Protein AF-0000000078528352 (afdb_homodimer)

Sequence (646 aa):
MKVNKTSALIAVAAIALAAILPMFISNNYHLNLMIQVLINIIIVVGLNFITGLTGQMNLGTAGIFSMGAYTSSLLATRLGINPWICLIAAVGMGFLIGMGLGYPSLRVSGVYLALTTIGFSEIVRILMTNLTGLTGGALGVTGIPPFSILGHKFQTNKEIYYLYLVIAIILIFNAYRIVNSKWGRAFLAVKDNPDAVEAGGINIASIKILAFTLAAVYATVAGSLYAHYVGFINPSAYNLEYSINYVVMLVIGGIGSVPGNVLGAILVTLVPELLRFMENYYWLVFSIITLLFVIFLPNGMVSLFKGKKREEKAGKGAQANGRMKVNKTSALIAVAAIALAAILPMFISNNYHLNLMIQVLINIIIVVGLNFITGLTGQMNLGTAGIFSMGAYTSSLLATRLGINPWICLIAAVGMGFLIGMGLGYPSLRVSGVYLALTTIGFSEIVRILMTNLTGLTGGALGVTGIPPFSILGHKFQTNKEIYYLYLVIAIILIFNAYRIVNSKWGRAFLAVKDNPDAVEAGGINIASIKILAFTLAAVYATVAGSLYAHYVGFINPSAYNLEYSINYVVMLVIGGIGSVPGNVLGAILVTLVPELLRFMENYYWLVFSIITLLFVIFLPNGMVSLFKGKKREEKAGKGAQANGR

Solvent-accessible surface area (backbone atoms only — not comparable to full-atom values): 31061 Å² total; per-residue (Å²): 126,81,72,54,65,66,60,51,50,52,49,51,50,51,50,50,48,61,68,48,46,59,81,74,49,85,50,67,66,61,43,51,51,52,40,50,28,45,39,41,23,37,31,24,49,16,42,29,42,28,40,33,30,35,62,40,50,70,41,20,52,24,25,42,17,46,50,5,17,50,49,17,39,44,39,30,54,75,68,61,43,57,49,68,61,23,40,52,50,6,36,52,48,8,44,54,50,8,50,56,59,17,51,49,53,69,71,26,59,60,69,50,27,25,49,39,29,32,27,49,15,49,37,47,32,47,49,40,36,66,36,39,90,78,37,38,7,79,80,16,45,65,72,26,62,48,51,62,60,96,84,46,64,46,75,48,62,66,54,43,37,55,54,47,48,54,53,36,50,53,51,49,50,51,48,46,52,42,54,75,36,74,60,28,52,49,31,38,39,50,46,74,38,49,65,59,36,51,74,71,68,48,63,63,58,61,54,49,20,47,24,30,19,50,19,24,24,32,19,2,39,30,16,21,55,46,27,32,68,68,23,51,48,44,39,84,75,41,37,64,68,53,13,51,48,44,50,47,16,24,43,51,6,9,60,64,35,62,69,14,10,45,50,10,20,46,47,61,59,46,47,56,64,71,34,44,86,52,57,90,42,23,64,43,52,48,29,50,50,52,32,49,40,44,60,76,33,70,59,12,55,43,50,74,71,50,70,79,61,64,67,51,51,56,56,47,48,56,53,56,67,70,100,127,82,72,51,63,66,60,53,51,53,49,51,50,50,49,50,49,60,68,49,47,59,79,75,49,86,50,67,69,61,43,51,51,51,41,50,28,44,39,41,24,36,30,25,48,16,41,29,43,28,40,32,30,35,61,39,50,70,40,21,52,25,25,43,18,44,51,6,18,48,50,17,39,45,38,30,55,74,68,61,42,54,49,69,60,22,40,52,49,6,35,51,50,9,45,53,48,8,49,55,57,17,52,48,54,68,71,29,58,60,69,48,26,26,48,39,29,33,26,48,16,49,39,48,32,47,48,41,37,67,35,39,89,79,38,38,7,79,79,16,46,66,72,27,61,47,51,61,59,96,83,45,64,47,75,49,61,68,54,42,36,54,54,47,48,53,54,36,51,53,51,50,50,50,50,46,51,42,55,75,35,73,60,27,50,49,31,37,39,50,44,74,37,49,66,59,34,50,72,70,70,47,64,62,57,61,54,47,20,48,24,31,19,50,20,25,23,30,18,2,40,30,16,22,55,47,29,31,68,66,23,50,48,44,40,81,74,41,37,64,68,54,14,50,48,43,50,47,17,25,43,50,6,8,61,60,35,62,71,13,12,44,50,9,19,45,47,61,59,46,47,56,62,70,33,45,86,53,58,90,42,24,66,41,53,48,30,50,50,51,34,49,39,45,62,76,33,69,58,12,56,44,50,76,73,52,70,79,60,63,68,51,51,57,56,47,49,56,55,54,68,70,101

InterPro domains:
  IPR001851 ABC transporter, permease [PF02653] (31-294)
  IPR043428 High-affinity branched-chain amino acid transport system permease protein LivM-like [PTHR30482] (4-313)
  IPR043428 High-affinity branched-chain amino acid transport system permease protein LivM-like [cd06581] (37-303)

Structure (mmCIF, N/CA/C/O backbone):
data_AF-0000000078528352-model_v1
#
loop_
_entity.id
_entity.type
_entity.pdbx_description
1 polymer 'ABC transporter'
#
loop_
_atom_site.group_PDB
_atom_site.id
_atom_site.type_symbol
_atom_site.label_atom_id
_atom_site.label_alt_id
_atom_site.label_comp_id
_atom_site.label_asym_id
_atom_site.label_entity_id
_atom_site.label_seq_id
_atom_site.pdbx_PDB_ins_code
_atom_site.Cartn_x
_atom_site.Cartn_y
_atom_site.Cartn_z
_atom_site.occupancy
_atom_site.B_iso_or_equiv
_atom_site.auth_seq_id
_atom_site.auth_comp_id
_atom_site.auth_asym_id
_atom_site.auth_atom_id
_atom_site.pdbx_PDB_model_num
ATOM 1 N N . MET A 1 1 ? -22.812 22.703 21.25 1 40.12 1 MET A N 1
ATOM 2 C CA . MET A 1 1 ? -22.219 21.406 21.562 1 40.12 1 MET A CA 1
ATOM 3 C C . MET A 1 1 ? -21.469 21.453 22.875 1 40.12 1 MET A C 1
ATOM 5 O O . MET A 1 1 ? -20.547 22.25 23.047 1 40.12 1 MET A O 1
ATOM 9 N N . LYS A 1 2 ? -21.953 21.062 23.875 1 46.47 2 LYS A N 1
ATOM 10 C CA . LYS A 1 2 ? -21.344 21.109 25.203 1 46.47 2 LYS A CA 1
ATOM 11 C C . LYS A 1 2 ? -19.969 20.453 25.203 1 46.47 2 LYS A C 1
ATOM 13 O O . LYS A 1 2 ? -19.844 19.266 24.922 1 46.47 2 LYS A O 1
ATOM 18 N N . VAL A 1 3 ? -18.938 21.188 24.844 1 55.94 3 VAL A N 1
ATOM 19 C CA . VAL A 1 3 ? -17.594 20.641 25.031 1 55.94 3 VAL A CA 1
ATOM 20 C C . VAL A 1 3 ? -17.531 19.891 26.359 1 55.94 3 VAL A C 1
ATOM 22 O O . VAL A 1 3 ? -17.859 20.453 27.406 1 55.94 3 VAL A O 1
ATOM 25 N N . ASN A 1 4 ? -17.531 18.625 26.172 1 63.56 4 ASN A N 1
ATOM 26 C CA . ASN A 1 4 ? -17.406 17.844 27.406 1 63.56 4 ASN A CA 1
ATOM 27 C C . ASN A 1 4 ? -16.203 18.297 28.219 1 63.56 4 ASN A C 1
ATOM 29 O O . ASN A 1 4 ? -15.078 18.312 27.719 1 63.56 4 ASN A O 1
ATOM 33 N N . LYS A 1 5 ? -16.406 19.016 29.281 1 69 5 LYS A N 1
ATOM 34 C CA . LYS A 1 5 ? -15.422 19.578 30.203 1 69 5 LYS A CA 1
ATOM 35 C C . LYS A 1 5 ? -14.234 18.641 30.391 1 69 5 LYS A C 1
ATOM 37 O O . LYS A 1 5 ? -13.086 19.078 30.438 1 69 5 LYS A O 1
ATOM 42 N N . THR A 1 6 ? -14.531 17.406 30.406 1 73.44 6 THR A N 1
ATOM 43 C CA . THR A 1 6 ? -13.477 16.422 30.609 1 73.44 6 THR A CA 1
ATOM 44 C C . THR A 1 6 ? -12.555 16.359 29.391 1 73.44 6 THR A C 1
ATOM 46 O O . THR A 1 6 ? -11.328 16.297 29.531 1 73.44 6 THR A O 1
ATOM 49 N N . SER A 1 7 ? -13.125 16.438 28.266 1 75.19 7 SER A N 1
ATOM 50 C CA . SER A 1 7 ? -12.328 16.391 27.047 1 75.19 7 SER A CA 1
ATOM 51 C C . SER A 1 7 ? -11.461 17.641 26.922 1 75.19 7 SER A C 1
ATOM 53 O O . SER A 1 7 ? -10.312 17.562 26.469 1 75.19 7 SER A O 1
ATOM 55 N N . ALA A 1 8 ? -11.977 18.672 27.359 1 76.94 8 ALA A N 1
ATOM 56 C CA . ALA A 1 8 ? -11.234 19.922 27.312 1 76.94 8 ALA A CA 1
ATOM 57 C C . ALA A 1 8 ? -10.062 19.906 28.281 1 76.94 8 ALA A C 1
ATOM 59 O O . ALA A 1 8 ? -8.969 20.375 27.953 1 76.94 8 ALA A O 1
ATOM 60 N N . LEU A 1 9 ? -10.281 19.328 29.469 1 75.31 9 LEU A N 1
ATOM 61 C CA . LEU A 1 9 ? -9.227 19.25 30.469 1 75.31 9 LEU A CA 1
ATOM 62 C C . LEU A 1 9 ? -8.094 18.344 29.984 1 75.31 9 LEU A C 1
ATOM 64 O O . LEU A 1 9 ? -6.914 18.656 30.203 1 75.31 9 LEU A O 1
ATOM 68 N N . ILE A 1 10 ? -8.484 17.297 29.328 1 7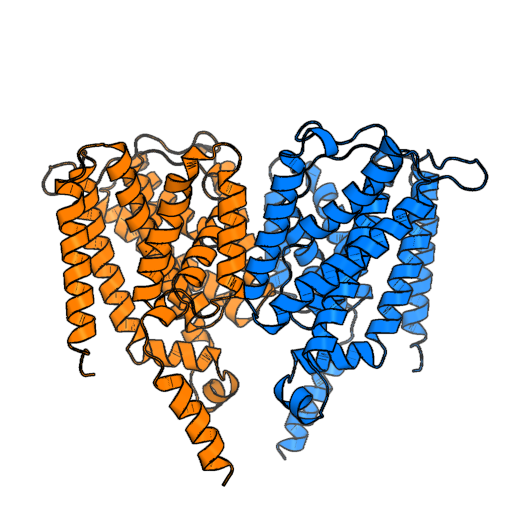5.62 10 ILE A N 1
ATOM 69 C CA . ILE A 1 10 ? -7.48 16.375 28.812 1 75.62 10 ILE A CA 1
ATOM 70 C C . ILE A 1 10 ? -6.664 17.047 27.719 1 75.62 10 ILE A C 1
ATOM 72 O O . ILE A 1 10 ? -5.441 16.875 27.656 1 75.62 10 ILE A O 1
ATOM 76 N N . ALA A 1 11 ? -7.363 17.828 26.969 1 79.38 11 ALA A N 1
ATOM 77 C CA . ALA A 1 11 ? -6.672 18.531 25.891 1 79.38 11 ALA A CA 1
ATOM 78 C C . ALA A 1 11 ? -5.695 19.562 26.453 1 79.38 11 ALA A C 1
ATOM 80 O O . ALA A 1 11 ? -4.555 19.656 26 1 79.38 11 ALA A O 1
ATOM 81 N N . VAL A 1 12 ? -6.145 20.312 27.438 1 80.31 12 VAL A N 1
ATOM 82 C CA . VAL A 1 12 ? -5.312 21.344 28.047 1 80.31 12 VAL A CA 1
ATOM 83 C C . VAL A 1 12 ? -4.109 20.688 28.734 1 80.31 12 VAL A C 1
ATOM 85 O O . VAL A 1 12 ? -2.988 21.188 28.641 1 80.31 12 VAL A O 1
ATOM 88 N N . ALA A 1 13 ? -4.363 19.562 29.391 1 79.06 13 ALA A N 1
ATOM 89 C CA . ALA A 1 13 ? -3.281 18.859 30.062 1 79.06 13 ALA A CA 1
ATOM 90 C C . ALA A 1 13 ? -2.252 18.344 29.047 1 79.06 13 ALA A C 1
ATOM 92 O O . ALA A 1 13 ? -1.046 18.422 29.297 1 79.06 13 ALA A O 1
ATOM 93 N N . ALA A 1 14 ?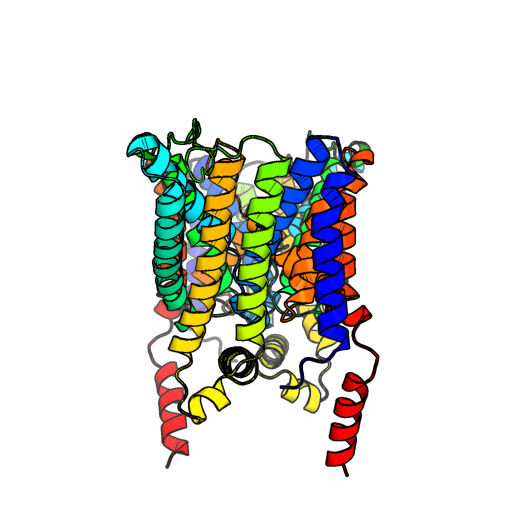 -2.777 17.875 27.969 1 81.88 14 ALA A N 1
ATOM 94 C CA . ALA A 1 14 ? -1.885 17.375 26.922 1 81.88 14 ALA A CA 1
ATOM 95 C C . ALA A 1 14 ? -1.038 18.5 26.344 1 81.88 14 ALA A C 1
ATOM 97 O O . ALA A 1 14 ? 0.158 18.328 26.094 1 81.88 14 ALA A O 1
ATOM 98 N N . ILE A 1 15 ? -1.638 19.625 26.203 1 83.25 15 ILE A N 1
ATOM 99 C CA . ILE A 1 15 ? -0.936 20.781 25.656 1 83.25 15 ILE A CA 1
ATOM 100 C C . ILE A 1 15 ? 0.12 21.25 26.656 1 83.25 15 ILE A C 1
ATOM 102 O O . ILE A 1 15 ? 1.25 21.562 26.281 1 83.25 15 ILE A O 1
ATOM 106 N N . ALA A 1 16 ? -0.281 21.281 27.891 1 81.62 16 ALA A N 1
ATOM 107 C CA . ALA A 1 16 ? 0.648 21.703 28.953 1 81.62 16 ALA A CA 1
ATOM 108 C C . ALA A 1 16 ? 1.836 20.75 29.031 1 81.62 16 ALA A C 1
ATOM 110 O O . ALA A 1 16 ? 2.982 21.188 29.156 1 81.62 16 ALA A O 1
ATOM 111 N N . LEU A 1 17 ? 1.502 19.516 28.922 1 81.31 17 LEU A N 1
ATOM 112 C CA . LEU A 1 17 ? 2.566 18.516 28.969 1 81.31 17 LEU A CA 1
ATOM 113 C C . LEU A 1 17 ? 3.506 18.672 27.781 1 81.31 17 LEU A C 1
ATOM 115 O O . LEU A 1 17 ? 4.727 18.578 27.922 1 81.31 17 LEU A O 1
ATOM 119 N N . ALA A 1 18 ? 2.926 18.938 26.672 1 83.81 18 ALA A N 1
ATOM 120 C CA . ALA A 1 18 ? 3.732 19.109 25.469 1 83.81 18 ALA A CA 1
ATOM 121 C C . ALA A 1 18 ? 4.594 20.375 25.562 1 83.81 18 ALA A C 1
ATOM 123 O O . ALA A 1 18 ? 5.723 20.406 25.062 1 83.81 18 ALA A O 1
ATOM 124 N N . ALA A 1 19 ? 4.07 21.391 26.188 1 83.44 19 ALA A N 1
ATOM 125 C CA . ALA A 1 19 ? 4.789 22.641 26.328 1 83.44 19 ALA A CA 1
ATOM 126 C C . ALA A 1 19 ? 5.922 22.531 27.344 1 83.44 19 ALA A C 1
ATOM 128 O O . ALA A 1 19 ? 6.953 23.188 27.219 1 83.44 19 ALA A O 1
ATOM 129 N N . ILE A 1 20 ? 5.801 21.594 28.312 1 83.06 20 ILE A N 1
ATOM 130 C CA . ILE A 1 20 ? 6.754 21.516 29.422 1 83.06 20 ILE A CA 1
ATOM 131 C C . ILE A 1 20 ? 7.828 20.484 29.094 1 83.06 20 ILE A C 1
ATOM 133 O O . ILE A 1 20 ? 8.938 20.547 29.641 1 83.06 20 ILE A O 1
ATOM 137 N N . LEU A 1 21 ? 7.566 19.641 28.203 1 80 21 LEU A N 1
ATOM 138 C CA . LEU A 1 21 ? 8.422 18.5 27.922 1 80 21 LEU A CA 1
ATOM 139 C C . LEU A 1 21 ? 9.828 18.938 27.547 1 80 21 LEU A C 1
ATOM 141 O O . LEU A 1 21 ? 10.812 18.406 28.062 1 80 21 LEU A O 1
ATOM 145 N N . PRO A 1 22 ? 9.961 19.922 26.688 1 76.88 22 PRO A N 1
ATOM 146 C CA . PRO A 1 22 ? 11.312 20.297 26.281 1 76.88 22 PRO A CA 1
ATOM 147 C C . PRO A 1 22 ? 12.125 20.891 27.438 1 76.88 22 PRO A C 1
ATOM 149 O O . PRO A 1 22 ? 13.359 20.938 27.375 1 76.88 22 PRO A O 1
ATOM 152 N N . MET A 1 23 ? 11.461 21.422 28.359 1 77.06 23 MET A N 1
ATOM 153 C CA . MET A 1 23 ? 12.172 22 29.5 1 77.06 23 MET A CA 1
ATOM 154 C C . MET A 1 23 ? 12.938 20.922 30.266 1 77.06 23 MET A C 1
ATOM 156 O O . MET A 1 23 ? 13.93 21.203 30.938 1 77.06 23 MET A O 1
ATOM 160 N N . PHE A 1 24 ? 12.547 19.672 30.078 1 77.75 24 PHE A N 1
ATOM 161 C CA . PHE A 1 24 ? 13.18 18.562 30.781 1 77.75 24 PHE A CA 1
ATOM 162 C C . PHE A 1 24 ? 14.094 17.781 29.844 1 77.75 24 PHE A C 1
ATOM 164 O O . PHE A 1 24 ? 14.789 16.859 30.281 1 77.75 24 PHE A O 1
ATOM 171 N N . ILE A 1 25 ? 14.031 18.109 28.688 1 77.12 25 ILE A N 1
ATOM 172 C CA . ILE A 1 25 ? 14.828 17.375 27.703 1 77.12 25 ILE A CA 1
ATOM 173 C C . ILE A 1 25 ? 15.953 18.281 27.188 1 77.12 25 ILE A C 1
ATOM 175 O O . ILE A 1 25 ? 15.695 19.297 26.547 1 77.12 25 ILE A O 1
ATOM 179 N N . SER A 1 26 ? 17.172 17.984 27.547 1 73.81 26 SER A N 1
ATOM 180 C CA . SER A 1 26 ? 18.312 18.812 27.156 1 73.81 26 SER A CA 1
ATOM 181 C C . SER A 1 26 ? 19.031 18.219 25.953 1 73.81 26 SER A C 1
ATOM 183 O O . SER A 1 26 ? 19.812 18.906 25.297 1 73.81 26 SER A O 1
ATOM 185 N N . ASN A 1 27 ? 18.688 17.047 25.656 1 85.44 27 ASN A N 1
ATOM 186 C CA . ASN A 1 27 ? 19.406 16.391 24.578 1 85.44 27 ASN A CA 1
ATOM 187 C C . ASN A 1 27 ? 18.812 16.719 23.219 1 85.44 27 ASN A C 1
ATOM 189 O O . ASN A 1 27 ? 17.594 16.594 23.016 1 85.44 27 ASN A O 1
ATOM 193 N N . ASN A 1 28 ? 19.609 17.156 22.281 1 86.25 28 ASN A N 1
ATOM 194 C CA . ASN A 1 28 ? 19.219 17.562 20.953 1 86.25 28 ASN A CA 1
ATOM 195 C C . ASN A 1 28 ? 18.547 16.422 20.188 1 86.25 28 ASN A C 1
ATOM 197 O O . ASN A 1 28 ? 17.625 16.656 19.406 1 86.25 28 ASN A O 1
ATOM 201 N N . TYR A 1 29 ? 18.938 15.297 20.5 1 85.25 29 TYR A N 1
ATOM 202 C CA . TYR A 1 29 ? 18.375 14.125 19.828 1 85.25 29 TYR A CA 1
ATOM 203 C C . TYR A 1 29 ? 16.891 13.953 20.188 1 85.25 29 TYR A C 1
ATO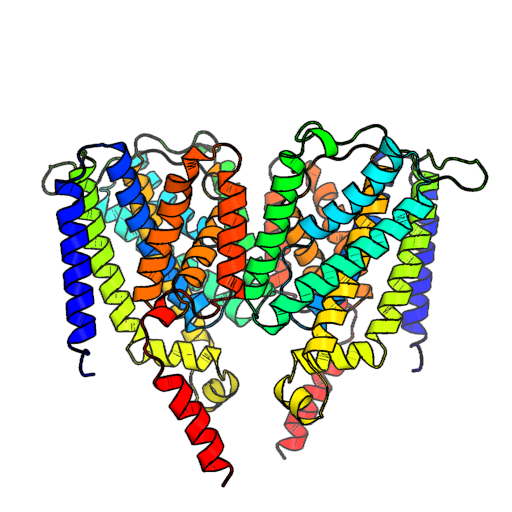M 205 O O . TYR A 1 29 ? 16.047 13.75 19.312 1 85.25 29 TYR A O 1
ATOM 213 N N . HIS A 1 30 ? 16.625 14.07 21.422 1 88.12 30 HIS A N 1
ATOM 214 C CA . HIS A 1 30 ? 15.258 13.891 21.891 1 88.12 30 HIS A CA 1
ATOM 215 C C . HIS A 1 30 ? 14.359 15.031 21.422 1 88.12 30 HIS A C 1
ATOM 217 O O . HIS A 1 30 ? 13.172 14.828 21.156 1 88.12 30 HIS A O 1
ATOM 223 N N . LEU A 1 31 ? 14.898 16.219 21.344 1 90.56 31 LEU A N 1
ATOM 224 C CA . LEU A 1 31 ? 14.125 17.344 20.828 1 90.56 31 LEU A CA 1
ATOM 225 C C . LEU A 1 31 ? 13.797 17.141 19.359 1 90.56 31 LEU A C 1
ATOM 227 O O . LEU A 1 31 ? 12.688 17.469 18.906 1 90.56 31 LEU A O 1
ATOM 231 N N . ASN A 1 32 ? 14.742 16.609 18.609 1 92.12 32 ASN A N 1
ATOM 232 C CA . ASN A 1 32 ? 14.5 16.281 17.203 1 92.12 32 ASN A CA 1
ATOM 233 C C . ASN A 1 32 ? 13.344 15.297 17.047 1 92.12 32 ASN A C 1
ATOM 235 O O . ASN A 1 32 ? 12.523 15.43 16.141 1 92.12 32 ASN A O 1
ATOM 239 N N . LEU A 1 33 ? 13.359 14.375 17.906 1 91.69 33 LEU A N 1
ATOM 240 C CA . LEU A 1 33 ? 12.289 13.391 17.891 1 91.69 33 LEU A CA 1
ATOM 241 C C . LEU A 1 33 ? 10.938 14.039 18.188 1 91.69 33 LEU A C 1
ATOM 243 O O . LEU A 1 33 ? 9.93 13.695 17.562 1 91.69 33 LEU A O 1
ATOM 247 N N . MET A 1 34 ? 10.922 14.938 19.062 1 93.81 34 MET A N 1
ATOM 248 C CA . MET A 1 34 ? 9.68 15.617 19.422 1 93.81 34 MET A CA 1
ATOM 249 C C . MET A 1 34 ? 9.172 16.469 18.266 1 93.81 34 MET A C 1
ATOM 251 O O . MET A 1 34 ? 7.969 16.578 18.047 1 93.81 34 MET A O 1
ATOM 255 N N . ILE A 1 35 ? 10.078 17.109 17.609 1 95.56 35 ILE A N 1
ATOM 256 C CA . ILE A 1 35 ? 9.703 17.891 16.438 1 95.56 35 ILE A CA 1
ATOM 257 C C . ILE A 1 35 ? 9.102 16.984 15.367 1 95.56 35 ILE A C 1
ATOM 259 O O . ILE A 1 35 ? 8.086 17.328 14.758 1 95.56 35 ILE A O 1
ATOM 263 N N . GLN A 1 36 ? 9.719 15.852 15.188 1 95.38 36 GLN A N 1
ATOM 264 C CA . GLN A 1 36 ? 9.195 14.875 14.227 1 95.38 36 GLN A CA 1
ATOM 265 C C . GLN A 1 36 ? 7.793 14.43 14.609 1 95.38 36 GLN A C 1
ATOM 267 O O . GLN A 1 36 ? 6.941 14.227 13.742 1 95.38 36 GLN A O 1
ATOM 272 N N . VAL A 1 37 ? 7.547 14.234 15.859 1 96.44 37 VAL A N 1
ATOM 273 C CA . VAL A 1 37 ? 6.227 13.859 16.359 1 96.44 37 VAL A CA 1
ATOM 274 C C . VAL A 1 37 ? 5.203 14.914 15.953 1 96.44 37 VAL A C 1
ATOM 276 O O . VAL A 1 37 ? 4.113 14.586 15.477 1 96.44 37 VAL A O 1
ATOM 279 N N . LEU A 1 38 ? 5.551 16.141 16.141 1 97.62 38 LEU A N 1
ATOM 280 C CA . LEU A 1 38 ? 4.637 17.234 15.828 1 97.62 38 LEU A CA 1
ATOM 281 C C . LEU A 1 38 ? 4.312 17.266 14.336 1 97.62 38 LEU A C 1
ATOM 283 O O . LEU A 1 38 ? 3.16 17.469 13.953 1 97.62 38 LEU A O 1
ATOM 287 N N . ILE A 1 39 ? 5.305 17.078 13.523 1 98.06 39 ILE A N 1
ATOM 288 C CA . ILE A 1 39 ? 5.113 17.062 12.078 1 98.06 39 ILE A CA 1
ATOM 289 C C . ILE A 1 39 ? 4.207 15.891 11.695 1 98.06 39 ILE A C 1
ATOM 291 O O . ILE A 1 39 ? 3.254 16.062 10.93 1 98.06 39 ILE A O 1
ATOM 295 N N . ASN A 1 40 ? 4.461 14.758 12.273 1 97.94 40 ASN A N 1
ATOM 296 C CA . ASN A 1 40 ? 3.646 13.578 11.984 1 97.94 40 ASN A CA 1
ATOM 297 C C . ASN A 1 40 ? 2.207 13.766 12.453 1 97.94 40 ASN A C 1
ATOM 299 O O . ASN A 1 40 ? 1.272 13.289 11.812 1 97.94 40 ASN A O 1
ATOM 303 N N . ILE A 1 41 ? 2.053 14.43 13.562 1 98.25 41 ILE A N 1
ATOM 304 C CA . ILE A 1 41 ? 0.712 14.695 14.07 1 98.25 41 ILE A CA 1
ATOM 305 C C . ILE A 1 41 ? -0.083 15.492 13.039 1 98.25 41 ILE A C 1
ATOM 307 O O . ILE A 1 41 ? -1.239 15.164 12.75 1 98.25 41 ILE A O 1
ATOM 311 N N . ILE A 1 42 ? 0.519 16.469 12.469 1 98.69 42 ILE A N 1
ATOM 312 C CA . ILE A 1 42 ? -0.149 17.312 11.484 1 98.69 42 ILE A CA 1
ATOM 313 C C . ILE A 1 42 ? -0.574 16.469 10.289 1 98.69 42 ILE A C 1
ATOM 315 O O . ILE A 1 42 ? -1.715 16.562 9.828 1 98.69 42 ILE A O 1
ATOM 319 N N . ILE A 1 43 ? 0.296 15.609 9.852 1 98.5 43 ILE A N 1
ATOM 320 C CA . ILE A 1 43 ? 0.028 14.773 8.688 1 98.5 43 ILE A CA 1
ATOM 321 C C . ILE A 1 43 ? -1.13 13.828 8.984 1 98.5 43 ILE A C 1
ATOM 323 O O . ILE A 1 43 ? -2.068 13.711 8.195 1 98.5 43 ILE A O 1
ATOM 327 N N . VAL A 1 44 ? -1.068 13.172 10.109 1 98.25 44 VAL A N 1
ATOM 328 C CA . VAL A 1 44 ? -2.021 12.117 10.438 1 98.25 44 VAL A CA 1
ATOM 329 C C . VAL A 1 44 ? -3.393 12.734 10.719 1 98.25 44 VAL A C 1
ATOM 331 O O . VAL A 1 44 ? -4.422 12.164 10.344 1 98.25 44 VAL A O 1
ATOM 334 N N . VAL A 1 45 ? -3.428 13.867 11.352 1 98.19 45 VAL A N 1
ATOM 335 C CA . VAL A 1 45 ? -4.688 14.562 11.586 1 98.19 45 VAL A CA 1
ATOM 336 C C . VAL A 1 45 ? -5.34 14.914 10.258 1 98.19 45 VAL A C 1
ATOM 338 O O . VAL A 1 45 ? -6.562 14.805 10.109 1 98.19 45 VAL A O 1
ATOM 341 N N . GLY A 1 46 ? -4.543 15.367 9.328 1 98.44 46 GLY A N 1
ATOM 342 C CA . GLY A 1 46 ? -5.066 15.625 7.996 1 98.44 46 GLY A CA 1
ATOM 343 C C . GLY A 1 46 ? -5.57 14.375 7.297 1 98.44 46 GLY A C 1
ATOM 344 O O . GLY A 1 46 ? -6.645 14.391 6.691 1 98.44 46 GLY A O 1
ATOM 345 N N . LEU A 1 47 ? -4.809 13.344 7.371 1 97.5 47 LEU A N 1
ATOM 346 C CA . LEU A 1 47 ? -5.156 12.07 6.746 1 97.5 47 LEU A CA 1
ATOM 347 C C . LEU A 1 47 ? -6.488 11.547 7.273 1 97.5 47 LEU A C 1
ATOM 349 O O . LEU A 1 47 ? -7.199 10.828 6.57 1 97.5 47 LEU A O 1
ATOM 353 N N . ASN A 1 48 ? -6.844 11.938 8.461 1 97.38 48 ASN A N 1
ATOM 354 C CA . ASN A 1 48 ? -8.078 11.508 9.102 1 97.38 48 ASN A CA 1
ATOM 355 C C . ASN A 1 48 ? -9.312 11.969 8.328 1 97.38 48 ASN A C 1
ATOM 357 O O . ASN A 1 48 ? -10.352 11.305 8.352 1 97.38 48 ASN A O 1
ATOM 361 N N . PHE A 1 49 ? -9.227 13.047 7.609 1 97.38 49 PHE A N 1
ATOM 362 C CA . PHE A 1 49 ? -10.367 13.57 6.867 1 97.38 49 PHE A CA 1
ATOM 363 C C . PHE A 1 49 ? -10.75 12.625 5.73 1 97.38 49 PHE A C 1
ATOM 365 O O . PHE A 1 49 ? -11.938 12.438 5.445 1 97.38 49 PHE A O 1
ATOM 372 N N . ILE A 1 50 ? -9.742 12.031 5.109 1 94.94 50 ILE A N 1
ATOM 373 C CA . ILE A 1 50 ? -10 11.195 3.945 1 94.94 50 ILE A CA 1
ATOM 374 C C . ILE A 1 50 ? -10.188 9.742 4.387 1 94.94 50 ILE A C 1
ATOM 376 O O . ILE A 1 50 ? -11.281 9.188 4.246 1 94.94 50 ILE A O 1
ATOM 380 N N . THR A 1 51 ? -9.219 9.242 5.02 1 92.38 51 THR A N 1
ATOM 381 C CA . THR A 1 51 ? -9.234 7.824 5.359 1 92.38 51 THR A CA 1
ATOM 382 C C . THR A 1 51 ? -10.094 7.574 6.598 1 92.38 51 THR A C 1
ATOM 384 O O . THR A 1 51 ? -10.82 6.578 6.668 1 92.38 51 THR A O 1
ATOM 387 N N . GLY A 1 52 ? -10.086 8.398 7.504 1 92.69 52 GLY A N 1
ATOM 388 C CA . GLY A 1 52 ? -10.812 8.203 8.75 1 92.69 52 GLY A CA 1
ATOM 389 C C . GLY A 1 52 ? -12.289 8.523 8.641 1 92.69 52 GLY A C 1
ATOM 390 O O . GLY A 1 52 ? -13.133 7.707 9.016 1 92.69 52 GLY A O 1
ATOM 391 N N . LEU A 1 53 ? -12.594 9.625 8.07 1 94.75 53 LEU A N 1
ATOM 392 C CA . LEU A 1 53 ? -13.969 10.109 8.125 1 94.75 53 LEU A CA 1
ATOM 393 C C . LEU A 1 53 ? -14.734 9.719 6.863 1 94.75 53 LEU A C 1
ATOM 395 O O . LEU A 1 53 ? -15.914 9.391 6.93 1 94.75 53 LEU A O 1
ATOM 399 N N . THR A 1 54 ? -14.109 9.766 5.723 1 92.44 54 THR A N 1
ATOM 400 C CA . THR A 1 54 ? -14.836 9.461 4.492 1 92.44 54 THR A CA 1
ATOM 401 C C . THR A 1 54 ? -14.625 8 4.094 1 92.44 54 THR A C 1
ATOM 403 O O . THR A 1 54 ? -15.312 7.488 3.209 1 92.44 54 THR A O 1
ATOM 406 N N . GLY A 1 55 ? -13.664 7.387 4.691 1 88.62 55 GLY A N 1
ATOM 407 C CA . GLY A 1 55 ? -13.461 5.965 4.461 1 88.62 55 GLY A CA 1
ATOM 408 C C . GLY A 1 55 ? -12.695 5.672 3.184 1 88.62 55 GLY A C 1
ATOM 409 O O . GLY A 1 55 ? -12.711 4.543 2.689 1 88.62 55 GLY A O 1
ATOM 410 N N . GLN A 1 56 ? -12.086 6.652 2.627 1 87.62 56 GLN A N 1
ATOM 411 C CA . GLN A 1 56 ? -11.312 6.492 1.402 1 87.62 56 GLN A CA 1
ATOM 412 C C . GLN A 1 56 ? -9.852 6.176 1.715 1 87.62 56 GLN A C 1
ATOM 414 O O . GLN A 1 56 ? -9.273 6.746 2.641 1 87.62 56 GLN A O 1
ATOM 419 N N . MET A 1 57 ? -9.336 5.246 1.014 1 87.12 57 MET A N 1
ATOM 420 C CA . MET A 1 57 ? -7.953 4.844 1.269 1 87.12 57 MET A CA 1
ATOM 421 C C . MET A 1 57 ? -6.98 5.723 0.493 1 87.12 57 MET A C 1
ATOM 423 O O . MET A 1 57 ? -7.023 5.77 -0.738 1 87.12 57 MET A O 1
ATOM 427 N N . ASN A 1 58 ? -6.176 6.414 1.197 1 92.12 58 ASN A N 1
ATOM 428 C CA . ASN A 1 58 ? -5.117 7.227 0.614 1 92.12 58 ASN A CA 1
ATOM 429 C C . ASN A 1 58 ? -3.732 6.719 1.011 1 92.12 58 ASN A C 1
ATOM 431 O O . ASN A 1 58 ? -3.361 6.766 2.184 1 92.12 58 ASN A O 1
ATOM 435 N N . LEU A 1 59 ? -2.998 6.23 0.031 1 91.62 59 LEU A N 1
ATOM 436 C CA . LEU A 1 59 ? -1.656 5.723 0.298 1 91.62 59 LEU A CA 1
ATOM 437 C C . LEU A 1 59 ? -0.603 6.582 -0.396 1 91.62 59 LEU A C 1
ATOM 439 O O . LEU A 1 59 ? 0.494 6.102 -0.695 1 91.62 59 LEU A O 1
ATOM 443 N N . GLY A 1 60 ? -0.94 7.781 -0.682 1 93.81 60 GLY A N 1
ATOM 444 C CA . GLY A 1 60 ? -0.029 8.664 -1.392 1 93.81 60 GLY A CA 1
ATOM 445 C C . GLY A 1 60 ? 0.358 9.891 -0.588 1 93.81 60 GLY A C 1
ATOM 446 O O . GLY A 1 60 ? 0.77 10.906 -1.154 1 93.81 60 GLY A O 1
ATOM 447 N N . THR A 1 61 ? 0.249 9.82 0.672 1 96.69 61 THR A N 1
ATOM 448 C CA . THR A 1 61 ? 0.487 10.977 1.531 1 96.69 61 THR A CA 1
ATOM 449 C C . THR A 1 61 ? 1.939 11.43 1.435 1 96.69 61 THR A C 1
ATOM 451 O O . THR A 1 61 ? 2.229 12.625 1.515 1 96.69 61 THR A O 1
ATOM 454 N N . ALA A 1 62 ? 2.846 10.477 1.267 1 95.88 62 ALA A N 1
ATOM 455 C CA . ALA A 1 62 ? 4.262 10.828 1.16 1 95.88 62 ALA A CA 1
ATOM 456 C C . ALA A 1 62 ? 4.512 11.734 -0.038 1 95.88 62 ALA A C 1
ATOM 458 O O . ALA A 1 62 ? 5.305 12.68 0.048 1 95.88 62 ALA A O 1
ATOM 459 N N . GLY A 1 63 ? 3.875 11.438 -1.123 1 96.06 63 GLY A N 1
ATOM 460 C CA . GLY A 1 63 ? 4.004 12.289 -2.297 1 96.06 63 GLY A CA 1
ATOM 461 C C . GLY A 1 63 ? 3.453 13.688 -2.088 1 96.06 63 GLY A C 1
ATOM 462 O O . GLY A 1 63 ? 4.055 14.664 -2.521 1 96.06 63 GLY A O 1
ATOM 463 N N . ILE A 1 64 ? 2.344 13.773 -1.444 1 97.44 64 ILE A N 1
ATOM 464 C CA . ILE A 1 64 ? 1.715 15.062 -1.163 1 97.44 64 ILE A CA 1
ATOM 465 C C . ILE A 1 64 ? 2.59 15.867 -0.205 1 97.44 64 ILE A C 1
ATOM 467 O O . ILE A 1 64 ? 2.836 17.047 -0.427 1 97.44 64 ILE A O 1
ATOM 471 N N . PHE A 1 65 ? 3.043 15.195 0.798 1 97.62 65 PHE A N 1
ATOM 472 C CA . PHE A 1 65 ? 3.98 15.758 1.764 1 97.62 65 PHE A CA 1
ATOM 473 C C . PHE A 1 65 ? 5.211 16.312 1.061 1 97.62 65 PHE A C 1
ATOM 475 O O . PHE A 1 65 ? 5.656 17.422 1.361 1 97.62 65 PHE A O 1
ATOM 482 N N . SER A 1 66 ? 5.734 15.555 0.136 1 97.19 66 SER A N 1
ATOM 483 C CA . SER A 1 66 ? 6.938 15.953 -0.585 1 97.19 66 SER A CA 1
ATOM 484 C C . SER A 1 66 ? 6.684 17.188 -1.454 1 97.19 66 SER A C 1
ATOM 486 O O . SER A 1 66 ? 7.57 18.016 -1.629 1 97.19 66 SER A O 1
ATOM 488 N N . MET A 1 67 ? 5.52 17.266 -1.985 1 97.31 67 MET A N 1
ATOM 489 C CA . MET A 1 67 ? 5.188 18.422 -2.816 1 97.31 67 MET A CA 1
ATOM 490 C C . MET A 1 67 ? 5.188 19.703 -1.99 1 97.31 67 MET A C 1
ATOM 492 O O . MET A 1 67 ? 5.59 20.75 -2.479 1 97.31 67 MET A O 1
ATOM 496 N N . GLY A 1 68 ? 4.727 19.594 -0.804 1 97.94 68 GLY A N 1
ATOM 497 C CA . GLY A 1 68 ? 4.816 20.734 0.092 1 97.94 68 GLY A CA 1
ATOM 498 C C . GLY A 1 68 ? 6.242 21.109 0.45 1 97.94 68 GLY A C 1
ATOM 499 O O . GLY A 1 68 ? 6.602 22.281 0.461 1 97.94 68 GLY A O 1
ATOM 500 N N . ALA A 1 69 ? 7.008 20.109 0.72 1 97.69 69 ALA A N 1
ATOM 501 C CA . ALA A 1 69 ? 8.406 20.297 1.078 1 97.69 69 ALA A CA 1
ATOM 502 C C . ALA A 1 69 ? 9.18 20.953 -0.064 1 97.69 69 ALA A C 1
ATOM 504 O O . ALA A 1 69 ? 9.898 21.938 0.145 1 97.69 69 ALA A O 1
ATOM 505 N N . TYR A 1 70 ? 8.969 20.531 -1.222 1 96.94 70 TYR A N 1
ATOM 506 C CA . TYR A 1 70 ? 9.719 21.031 -2.367 1 96.94 70 TYR A CA 1
ATOM 507 C C . TYR A 1 70 ? 9.227 22.406 -2.783 1 96.94 70 TYR A C 1
ATOM 509 O O . TYR A 1 70 ? 10.016 23.25 -3.203 1 96.94 70 TYR A O 1
ATOM 517 N N . THR A 1 71 ? 7.902 22.562 -2.693 1 97.62 71 THR A N 1
ATOM 518 C CA . THR A 1 71 ? 7.383 23.891 -3 1 97.62 71 THR A CA 1
ATOM 519 C C . THR A 1 71 ? 8.023 24.938 -2.102 1 97.62 71 THR A C 1
ATOM 521 O O . THR A 1 71 ? 8.531 25.953 -2.588 1 97.62 71 THR A O 1
ATOM 524 N N . SER A 1 72 ? 8.031 24.672 -0.866 1 97.75 72 SER A N 1
ATOM 525 C CA . SER A 1 72 ? 8.562 25.625 0.098 1 97.75 72 SER A CA 1
ATOM 526 C C . SER A 1 72 ? 10.07 25.781 -0.036 1 97.75 72 SER A C 1
ATOM 528 O O . SER A 1 72 ? 10.602 26.891 -0.009 1 97.75 72 SER A O 1
ATOM 530 N N . SER A 1 73 ? 10.805 24.688 -0.168 1 96.81 73 SER A N 1
ATOM 531 C CA . SER A 1 73 ? 12.266 24.703 -0.219 1 96.81 73 SER A CA 1
ATOM 532 C C . SER A 1 73 ? 12.766 25.406 -1.48 1 96.81 73 SER A C 1
ATOM 534 O O . SER A 1 73 ? 13.727 26.172 -1.433 1 96.81 73 SER A O 1
ATOM 536 N N . LEU A 1 74 ? 12.102 25.172 -2.582 1 96.62 74 LEU A N 1
ATOM 537 C CA . LEU A 1 74 ? 12.539 25.75 -3.846 1 96.62 74 LEU A CA 1
ATOM 538 C C . LEU A 1 74 ? 12.289 27.25 -3.873 1 96.62 74 LEU A C 1
ATOM 540 O O . LEU A 1 74 ? 13.125 28.016 -4.355 1 96.62 74 LEU A O 1
ATOM 544 N N . LEU A 1 75 ? 11.164 27.656 -3.395 1 97.25 75 LEU A N 1
ATOM 545 C CA . LEU A 1 75 ? 10.875 29.078 -3.324 1 97.25 75 LEU A CA 1
ATOM 546 C C . LEU A 1 75 ? 11.859 29.781 -2.404 1 97.25 75 LEU A C 1
ATOM 548 O O . LEU A 1 75 ? 12.328 30.891 -2.715 1 97.25 75 LEU A O 1
ATOM 552 N N . ALA A 1 76 ? 12.211 29.203 -1.338 1 96.5 76 ALA A N 1
ATOM 553 C CA . ALA A 1 76 ? 13.102 29.812 -0.356 1 96.5 76 ALA A CA 1
ATOM 554 C C . ALA A 1 76 ? 14.539 29.859 -0.877 1 96.5 76 ALA A C 1
ATOM 556 O O . ALA A 1 76 ? 15.227 30.875 -0.722 1 96.5 76 ALA A O 1
ATOM 557 N N . THR A 1 77 ? 15 28.844 -1.481 1 95.44 77 THR A N 1
ATOM 558 C CA . THR A 1 77 ? 16.406 28.719 -1.843 1 95.44 77 THR A CA 1
ATOM 559 C C . THR A 1 77 ? 16.672 29.359 -3.207 1 95.44 77 THR A C 1
ATOM 561 O O . THR A 1 77 ? 17.719 29.969 -3.424 1 95.44 77 THR A O 1
ATOM 564 N N . ARG A 1 78 ? 15.781 29.219 -4.086 1 94.62 78 ARG A N 1
ATOM 565 C CA . ARG A 1 78 ? 16.031 29.688 -5.441 1 94.62 78 ARG A CA 1
ATOM 566 C C . ARG A 1 78 ? 15.57 31.141 -5.602 1 94.62 78 ARG A C 1
ATOM 568 O O . ARG A 1 78 ? 16.172 31.906 -6.352 1 94.62 78 ARG A O 1
ATOM 575 N N . LEU A 1 79 ? 14.492 31.484 -4.973 1 95.38 79 LEU A N 1
ATOM 576 C CA . LEU A 1 79 ? 13.945 32.812 -5.164 1 95.38 79 LEU A CA 1
ATOM 577 C C . LEU A 1 79 ? 14.172 33.688 -3.928 1 95.38 79 LEU A C 1
ATOM 579 O O . LEU A 1 79 ? 13.883 34.875 -3.939 1 95.38 79 LEU A O 1
ATOM 583 N N . GLY A 1 80 ? 14.602 33.062 -2.912 1 94.12 80 GLY A N 1
ATOM 584 C CA . GLY A 1 80 ? 14.914 33.812 -1.701 1 94.12 80 GLY A CA 1
ATOM 585 C C . GLY A 1 80 ? 13.68 34.312 -0.977 1 94.12 80 GLY A C 1
ATOM 586 O O . GLY A 1 80 ? 13.727 35.344 -0.302 1 94.12 80 GLY A O 1
ATOM 587 N N . ILE A 1 81 ? 12.633 33.656 -1.171 1 95.06 81 ILE A N 1
ATOM 588 C CA . ILE A 1 81 ? 11.367 34.062 -0.577 1 95.06 81 ILE A CA 1
ATOM 589 C C . ILE A 1 81 ? 11.352 33.688 0.906 1 95.06 81 ILE A C 1
ATOM 591 O O . ILE A 1 81 ? 11.883 32.656 1.304 1 95.06 81 ILE A O 1
ATOM 595 N N . ASN A 1 82 ? 10.68 34.531 1.693 1 95.81 82 ASN A N 1
ATOM 596 C CA . ASN A 1 82 ? 10.531 34.312 3.129 1 95.81 82 ASN A CA 1
ATOM 597 C C . ASN A 1 82 ? 9.828 33 3.422 1 95.81 82 ASN A C 1
ATOM 599 O O . ASN A 1 82 ? 8.828 32.656 2.779 1 95.81 82 ASN A O 1
ATOM 603 N N . PRO A 1 83 ? 10.352 32.281 4.391 1 96.31 83 PRO A N 1
ATOM 604 C CA . PRO A 1 83 ? 9.789 30.969 4.719 1 96.31 83 PRO A CA 1
ATOM 605 C C . PRO A 1 83 ? 8.297 31.031 5.027 1 96.31 83 PRO A C 1
ATOM 607 O O . PRO A 1 83 ? 7.555 30.094 4.719 1 96.31 83 PRO A O 1
ATOM 610 N N . TRP A 1 84 ? 7.801 32.062 5.605 1 97.19 84 TRP A N 1
ATOM 611 C CA . TRP A 1 84 ? 6.383 32.188 5.922 1 97.19 84 TRP A CA 1
ATOM 612 C C . TRP A 1 84 ? 5.547 32.25 4.645 1 97.19 84 TRP A C 1
ATOM 614 O O . TRP A 1 84 ? 4.461 31.672 4.578 1 97.19 84 TRP A O 1
ATOM 624 N N . ILE A 1 85 ? 5.992 33 3.674 1 97.38 85 ILE A N 1
ATOM 625 C CA . ILE A 1 85 ? 5.312 33.062 2.383 1 97.38 85 ILE A CA 1
ATOM 626 C C . ILE A 1 85 ? 5.391 31.703 1.689 1 97.38 85 ILE A C 1
ATOM 628 O O . ILE A 1 85 ? 4.445 31.281 1.007 1 97.38 85 ILE A O 1
ATOM 632 N N . CYS A 1 86 ? 6.551 31.016 1.874 1 97.94 86 CYS A N 1
ATOM 633 C CA . CYS A 1 86 ? 6.699 29.688 1.319 1 97.94 86 CYS A CA 1
ATOM 634 C C . CYS A 1 86 ? 5.68 28.719 1.921 1 97.94 86 CYS A C 1
ATOM 636 O O . CYS A 1 86 ? 5.16 27.844 1.229 1 97.94 86 CYS A O 1
ATOM 638 N N . LEU A 1 87 ? 5.434 28.906 3.211 1 98.12 87 LEU A N 1
ATOM 639 C CA . LEU A 1 87 ? 4.422 28.094 3.881 1 98.12 87 LEU A CA 1
ATOM 640 C C . LEU A 1 87 ? 3.045 28.344 3.268 1 98.12 87 LEU A C 1
ATOM 642 O O . LEU A 1 87 ? 2.281 27.391 3.062 1 98.12 87 LEU A O 1
ATOM 646 N N . ILE A 1 88 ? 2.686 29.547 2.969 1 98.44 88 ILE A N 1
ATOM 647 C CA . ILE A 1 88 ? 1.412 29.891 2.344 1 98.44 88 ILE A CA 1
ATOM 648 C C . ILE A 1 88 ? 1.341 29.266 0.949 1 98.44 88 ILE A C 1
ATOM 650 O O . ILE A 1 88 ? 0.288 28.781 0.534 1 98.44 88 ILE A O 1
ATOM 654 N N . ALA A 1 89 ? 2.443 29.328 0.254 1 98.38 89 ALA A N 1
ATOM 655 C CA . ALA A 1 89 ? 2.496 28.703 -1.061 1 98.38 89 ALA A CA 1
ATOM 656 C C . ALA A 1 89 ? 2.271 27.188 -0.951 1 98.38 89 ALA A C 1
ATOM 658 O O . ALA A 1 89 ? 1.639 26.594 -1.82 1 98.38 89 ALA A O 1
ATOM 659 N N . ALA A 1 90 ? 2.883 26.578 0.08 1 98.44 90 ALA A N 1
ATOM 660 C CA . ALA A 1 90 ? 2.666 25.156 0.317 1 98.44 90 ALA A CA 1
ATOM 661 C C . ALA A 1 90 ? 1.188 24.859 0.555 1 98.44 90 ALA A C 1
ATOM 663 O O . ALA A 1 90 ? 0.677 23.828 0.108 1 98.44 90 ALA A O 1
ATOM 664 N N . VAL A 1 91 ? 0.536 25.734 1.284 1 98.56 91 VAL A N 1
ATOM 665 C CA . VAL A 1 91 ? -0.904 25.609 1.479 1 98.56 91 VAL A CA 1
ATOM 666 C C . VAL A 1 91 ? -1.614 25.656 0.129 1 98.56 91 VAL A C 1
ATOM 668 O O . VAL A 1 91 ? -2.516 24.844 -0.13 1 98.56 91 VAL A O 1
ATOM 671 N N . GLY A 1 92 ? -1.247 26.609 -0.729 1 98.56 92 GLY A N 1
ATOM 672 C CA . GLY A 1 92 ? -1.799 26.688 -2.072 1 98.56 92 GLY A CA 1
ATOM 673 C C . GLY A 1 92 ? -1.59 25.406 -2.871 1 98.56 92 GLY A C 1
ATOM 674 O O . GLY A 1 92 ? -2.5 24.953 -3.561 1 98.56 92 GLY A O 1
ATOM 675 N N . MET A 1 93 ? -0.379 24.891 -2.762 1 98.38 93 MET A N 1
ATOM 676 C CA . MET A 1 93 ? -0.079 23.625 -3.422 1 98.38 93 MET A CA 1
ATOM 677 C C . MET A 1 93 ? -0.985 22.5 -2.904 1 98.38 93 MET A C 1
ATOM 679 O O . MET A 1 93 ? -1.431 21.656 -3.674 1 98.38 93 MET A O 1
ATOM 683 N N . GLY A 1 94 ? -1.195 22.469 -1.604 1 98.31 94 GLY A N 1
ATOM 684 C CA . GLY A 1 94 ? -2.119 21.516 -1.021 1 98.31 94 GLY A CA 1
ATOM 685 C C . GLY A 1 94 ? -3.518 21.609 -1.604 1 98.31 94 GLY A C 1
ATOM 686 O O . GLY A 1 94 ? -4.141 20.578 -1.892 1 98.31 94 GLY A O 1
ATOM 687 N N . PHE A 1 95 ? -3.971 22.844 -1.803 1 97.94 95 PHE A N 1
ATOM 688 C CA . PHE A 1 95 ? -5.277 23.047 -2.412 1 97.94 95 PHE A CA 1
ATOM 689 C C . PHE A 1 95 ? -5.309 22.5 -3.83 1 97.94 95 PHE A C 1
ATOM 691 O O . PHE A 1 95 ? -6.266 21.828 -4.219 1 97.94 95 PHE A O 1
ATOM 698 N N . LEU A 1 96 ? -4.332 22.75 -4.523 1 97.81 96 LEU A N 1
ATOM 699 C CA . LEU A 1 96 ? -4.27 22.312 -5.914 1 97.81 96 LEU A CA 1
ATOM 700 C C . LEU A 1 96 ? -4.242 20.797 -6.008 1 97.81 96 LEU A C 1
ATOM 702 O O . LEU A 1 96 ? -4.992 20.203 -6.789 1 97.81 96 LEU A O 1
ATOM 706 N N . ILE A 1 97 ? -3.42 20.156 -5.23 1 96.75 97 ILE A N 1
ATOM 707 C CA . ILE A 1 97 ? -3.268 18.719 -5.25 1 96.75 97 ILE A CA 1
ATOM 708 C C . ILE A 1 97 ? -4.547 18.047 -4.734 1 96.75 97 ILE A C 1
ATOM 710 O O . ILE A 1 97 ? -5.008 17.062 -5.297 1 96.75 97 ILE A O 1
ATOM 714 N N . GLY A 1 98 ? -4.996 18.562 -3.621 1 96.25 98 GLY A N 1
ATOM 715 C CA . GLY A 1 98 ? -6.211 18 -3.047 1 96.25 98 GLY A CA 1
ATOM 716 C C . GLY A 1 98 ? -7.391 18.047 -3.998 1 96.25 98 GLY A C 1
ATOM 717 O O . GLY A 1 98 ? -8.109 17.047 -4.145 1 96.25 98 GLY A O 1
ATOM 718 N N . MET A 1 99 ? -7.594 19.156 -4.668 1 95.06 99 MET A N 1
ATOM 719 C CA . MET A 1 99 ? -8.664 19.266 -5.652 1 95.06 99 MET A CA 1
ATOM 720 C C . MET A 1 99 ? -8.422 18.328 -6.832 1 95.06 99 MET A C 1
ATOM 722 O O . MET A 1 99 ? -9.367 17.734 -7.355 1 95.06 99 MET A O 1
ATOM 726 N N . GLY A 1 100 ? -7.215 18.25 -7.195 1 93 100 GLY A N 1
ATOM 727 C CA . GLY A 1 100 ? -6.871 17.359 -8.297 1 93 100 GLY A CA 1
ATOM 728 C C . GLY A 1 100 ? -7.082 15.891 -7.969 1 93 100 GLY A C 1
ATOM 729 O O . GLY A 1 100 ? -7.688 15.156 -8.75 1 93 100 GLY A O 1
ATOM 730 N N . LEU A 1 101 ? -6.609 15.469 -6.879 1 90.31 101 LEU A N 1
ATOM 731 C CA . LEU A 1 101 ? -6.715 14.07 -6.469 1 90.31 101 LEU A CA 1
ATOM 732 C C . LEU A 1 101 ? -8.141 13.742 -6.027 1 90.31 101 LEU A C 1
ATOM 734 O O . LEU A 1 101 ? -8.523 12.57 -5.996 1 90.31 101 LEU A O 1
ATOM 738 N N . GLY A 1 102 ? -8.805 14.812 -5.629 1 87.62 102 GLY A N 1
ATOM 739 C CA . GLY A 1 102 ? -10.211 14.586 -5.301 1 87.62 102 GLY A CA 1
ATOM 740 C C . GLY A 1 102 ? -11.031 14.125 -6.484 1 87.62 102 GLY A C 1
ATOM 741 O O . GLY A 1 102 ? -12.008 13.391 -6.32 1 87.62 102 GLY A O 1
ATOM 742 N N . TYR A 1 103 ? -10.625 14.398 -7.625 1 84.56 103 TYR A N 1
ATOM 743 C CA . TYR A 1 103 ? -11.391 14.07 -8.828 1 84.56 103 TYR A CA 1
ATOM 744 C C . TYR A 1 103 ? -11.398 12.57 -9.078 1 84.56 103 TYR A C 1
ATOM 746 O O . TYR A 1 103 ? -12.453 11.977 -9.297 1 84.56 103 TYR A O 1
ATOM 754 N N . PRO A 1 104 ? -10.266 11.969 -9.047 1 82.94 104 PRO A N 1
ATOM 755 C CA . PRO A 1 104 ? -10.266 10.516 -9.234 1 82.94 104 PRO A CA 1
ATOM 756 C C . PRO A 1 104 ? -11.086 9.781 -8.18 1 82.94 104 PRO A C 1
ATOM 758 O O . PRO A 1 104 ? -11.594 8.688 -8.438 1 82.94 104 PRO A O 1
ATOM 761 N N . SER A 1 105 ? -11.164 10.367 -7.078 1 79.44 105 SER A N 1
ATOM 762 C CA . SER A 1 105 ? -11.914 9.734 -6 1 79.44 105 SER A CA 1
ATOM 763 C C . SER A 1 105 ? -13.406 9.648 -6.336 1 79.44 105 SER A C 1
ATOM 765 O O . SER A 1 105 ? -14.148 8.914 -5.691 1 79.44 105 SER A O 1
ATOM 767 N N . LEU A 1 106 ? -13.805 10.422 -7.355 1 79.25 106 LEU A N 1
ATOM 768 C CA . LEU A 1 106 ? -15.195 10.398 -7.805 1 79.25 106 LEU A CA 1
ATOM 769 C C . LEU A 1 106 ? -15.461 9.195 -8.703 1 79.25 106 LEU A C 1
ATOM 771 O O . LEU A 1 106 ? -16.594 8.742 -8.812 1 79.25 106 LEU A O 1
ATOM 775 N N . ARG A 1 107 ? -14.375 8.758 -9.258 1 79.31 107 ARG A N 1
ATOM 776 C CA . ARG A 1 107 ? -14.539 7.727 -10.273 1 79.31 107 ARG A CA 1
ATOM 777 C C . ARG A 1 107 ? -14.109 6.363 -9.742 1 79.31 107 ARG A C 1
ATOM 779 O O . ARG A 1 107 ? -14.555 5.328 -10.242 1 79.31 107 ARG A O 1
ATOM 786 N N . VAL A 1 108 ? -13.242 6.484 -8.766 1 78.56 108 VAL A N 1
ATOM 787 C CA . VAL A 1 108 ? -12.688 5.215 -8.305 1 78.56 108 VAL A CA 1
ATOM 788 C C . VAL A 1 108 ? -12.789 5.125 -6.785 1 78.56 108 VAL A C 1
ATOM 790 O O . VAL A 1 108 ? -12.82 6.148 -6.098 1 78.56 108 VAL A O 1
ATOM 793 N N . SER A 1 109 ? -12.953 3.926 -6.297 1 79.69 109 SER A N 1
ATOM 794 C CA . SER A 1 109 ? -13.031 3.688 -4.859 1 79.69 109 SER A CA 1
ATOM 795 C C . SER A 1 109 ? -12.227 2.461 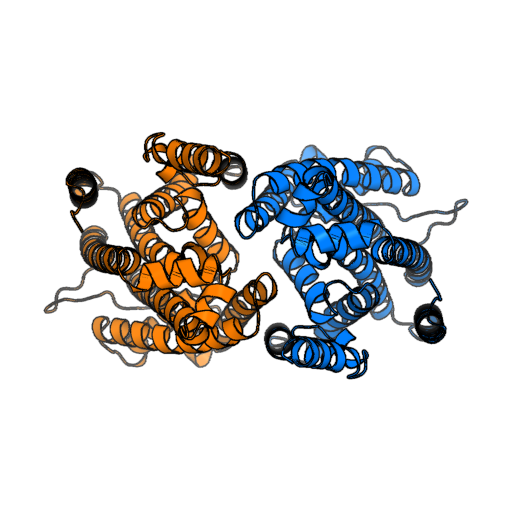-4.453 1 79.69 109 SER A C 1
ATOM 797 O O . SER A 1 109 ? -11.734 1.727 -5.312 1 79.69 109 SER A O 1
ATOM 799 N N . GLY A 1 110 ? -12.008 2.451 -3.176 1 80.06 110 GLY A N 1
ATOM 800 C CA . GLY A 1 110 ? -11.367 1.256 -2.652 1 80.06 110 GLY A CA 1
ATOM 801 C C . GLY A 1 110 ? -9.945 1.078 -3.148 1 80.06 110 GLY A C 1
ATOM 802 O O . GLY A 1 110 ? -9.125 1.992 -3.037 1 80.06 110 GLY A O 1
ATOM 803 N N . VAL A 1 111 ? -9.789 -0.025 -3.764 1 82.19 111 VAL A N 1
ATOM 804 C CA . VAL A 1 111 ? -8.461 -0.43 -4.195 1 82.19 111 VAL A CA 1
ATOM 805 C C . VAL A 1 111 ? -7.977 0.486 -5.32 1 82.19 111 VAL A C 1
ATOM 807 O O . VAL A 1 111 ? -6.801 0.843 -5.379 1 82.19 111 VAL A O 1
ATOM 810 N N . TYR A 1 112 ? -8.836 0.92 -6.141 1 84.56 112 TYR A N 1
ATOM 811 C CA . TYR A 1 112 ? -8.484 1.784 -7.262 1 84.56 112 TYR A CA 1
ATOM 812 C C . TYR A 1 112 ? -7.988 3.139 -6.77 1 84.56 112 TYR A C 1
ATOM 814 O O . TYR A 1 112 ? -7.023 3.688 -7.309 1 84.56 112 TYR A O 1
ATOM 822 N N . LEU A 1 113 ? -8.664 3.596 -5.797 1 88.38 113 LEU A N 1
ATOM 823 C CA . LEU A 1 113 ? -8.242 4.879 -5.25 1 88.38 113 LEU A CA 1
ATOM 824 C C . LEU A 1 113 ? -6.879 4.762 -4.578 1 88.38 113 LEU A C 1
ATOM 826 O O . LEU A 1 113 ? -6.039 5.656 -4.703 1 88.38 113 LEU A O 1
ATOM 830 N N . ALA A 1 114 ? -6.66 3.695 -3.826 1 88.5 114 ALA A N 1
ATOM 831 C CA . ALA A 1 114 ? -5.363 3.445 -3.203 1 88.5 114 ALA A CA 1
ATOM 832 C C . ALA A 1 114 ? -4.246 3.438 -4.242 1 88.5 114 ALA A C 1
ATOM 834 O O . ALA A 1 114 ? -3.209 4.074 -4.055 1 88.5 114 ALA A O 1
ATOM 835 N N . LEU A 1 115 ? -4.457 2.812 -5.285 1 87.88 115 LEU A N 1
ATOM 836 C CA . LEU A 1 115 ? -3.465 2.725 -6.348 1 87.88 115 LEU A CA 1
ATOM 837 C C . LEU A 1 115 ? -3.242 4.086 -7 1 87.88 115 LEU A C 1
ATOM 839 O O . LEU A 1 115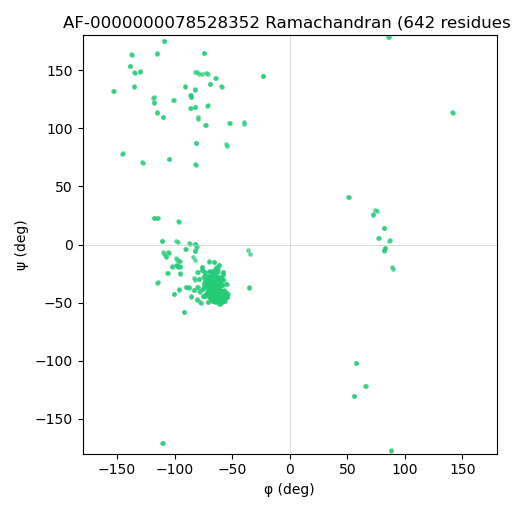 ? -2.115 4.422 -7.375 1 87.88 115 LEU A O 1
ATOM 843 N N . THR A 1 116 ? -4.328 4.812 -7.16 1 89.56 116 THR A N 1
ATOM 844 C CA . THR A 1 116 ? -4.234 6.137 -7.762 1 89.56 116 THR A CA 1
ATOM 845 C C . THR A 1 116 ? -3.34 7.047 -6.926 1 89.56 116 THR A C 1
ATOM 847 O O . THR A 1 116 ? -2.477 7.746 -7.469 1 89.56 116 THR A O 1
ATOM 850 N N . THR A 1 117 ? -3.559 6.98 -5.695 1 92.81 117 THR A N 1
ATOM 851 C CA . THR A 1 117 ? -2.783 7.863 -4.832 1 92.81 117 THR A CA 1
ATOM 852 C C . THR A 1 117 ? -1.338 7.383 -4.723 1 92.81 117 THR A C 1
ATOM 854 O O . THR A 1 117 ? -0.416 8.195 -4.605 1 92.81 117 THR A O 1
ATOM 857 N N . ILE A 1 118 ? -1.146 6.086 -4.73 1 90.06 118 ILE A N 1
ATOM 858 C CA . ILE A 1 118 ? 0.206 5.539 -4.773 1 90.06 118 ILE A CA 1
ATOM 859 C C . ILE A 1 118 ? 0.905 5.992 -6.055 1 90.06 118 ILE A C 1
ATOM 861 O O . ILE A 1 118 ? 2.049 6.449 -6.02 1 90.06 118 ILE A O 1
ATOM 865 N N . GLY A 1 119 ? 0.199 5.77 -7.18 1 89.69 119 GLY A N 1
ATOM 866 C CA . GLY A 1 119 ? 0.75 6.195 -8.453 1 89.69 119 GLY A CA 1
ATOM 867 C C . GLY A 1 119 ? 1.131 7.664 -8.484 1 89.69 119 GLY A C 1
ATOM 868 O O . GLY A 1 119 ? 2.184 8.023 -9.016 1 89.69 119 GLY A O 1
ATOM 869 N N . PHE A 1 120 ? 0.302 8.477 -7.93 1 91.94 120 PHE A N 1
ATOM 870 C CA . PHE A 1 120 ? 0.594 9.906 -7.848 1 91.94 120 PHE A CA 1
ATOM 871 C C . PHE A 1 120 ? 1.883 10.148 -7.07 1 91.94 120 PHE A C 1
ATOM 873 O O . PHE A 1 120 ? 2.742 10.914 -7.512 1 91.94 120 PHE A O 1
ATOM 880 N N . SER A 1 121 ? 1.949 9.539 -5.934 1 92.94 121 SER A N 1
ATOM 881 C CA . SER A 1 121 ? 3.123 9.719 -5.086 1 92.94 121 SER A CA 1
ATOM 882 C C . SER A 1 121 ? 4.395 9.281 -5.805 1 92.94 121 SER A C 1
ATOM 884 O O . SER A 1 121 ? 5.434 9.938 -5.699 1 92.94 121 SER A O 1
ATOM 886 N N . GLU A 1 122 ? 4.324 8.203 -6.5 1 87.75 122 GLU A N 1
ATOM 887 C CA . GLU A 1 122 ? 5.473 7.695 -7.238 1 87.75 122 GLU A CA 1
ATOM 888 C C . GLU A 1 122 ? 5.859 8.641 -8.375 1 87.75 122 GLU A C 1
ATOM 890 O O . GLU A 1 122 ? 7.047 8.867 -8.625 1 87.75 122 GLU A O 1
ATOM 895 N N . ILE A 1 123 ? 4.891 9.109 -9.07 1 91.06 123 ILE A N 1
ATOM 896 C CA . ILE A 1 123 ? 5.141 10.047 -10.156 1 91.06 123 ILE A CA 1
ATOM 897 C C . ILE A 1 123 ? 5.863 11.281 -9.617 1 91.06 123 ILE A C 1
ATOM 899 O O . ILE A 1 123 ? 6.844 11.734 -10.203 1 91.06 123 ILE A O 1
ATOM 903 N N . VAL A 1 124 ? 5.371 11.766 -8.492 1 92.56 124 VAL A N 1
ATOM 904 C CA . VAL A 1 124 ? 5.988 12.93 -7.871 1 92.56 124 VAL A CA 1
ATOM 905 C C . VAL A 1 124 ? 7.438 12.617 -7.504 1 92.56 124 VAL A C 1
ATOM 907 O O . VAL A 1 124 ? 8.344 13.406 -7.777 1 92.56 124 VAL A O 1
ATOM 910 N N . ARG A 1 125 ? 7.645 11.508 -6.871 1 90.62 125 ARG A N 1
ATOM 911 C CA . ARG A 1 125 ? 8.984 11.109 -6.461 1 90.62 125 ARG A CA 1
ATOM 912 C C . ARG A 1 125 ? 9.922 11.016 -7.664 1 90.62 125 ARG A C 1
ATOM 914 O O . ARG A 1 125 ? 11.047 11.523 -7.621 1 90.62 125 ARG A O 1
ATOM 921 N N . ILE A 1 126 ? 9.492 10.422 -8.742 1 87.56 126 ILE A N 1
ATOM 922 C CA . ILE A 1 126 ? 10.312 10.242 -9.938 1 87.56 126 ILE A CA 1
ATOM 923 C C . ILE A 1 126 ? 10.578 11.602 -10.586 1 87.56 126 ILE A C 1
ATOM 925 O O . ILE A 1 126 ? 11.695 11.875 -11.031 1 87.56 126 ILE A O 1
ATOM 929 N N . LEU A 1 127 ? 9.609 12.398 -10.641 1 90.31 127 LEU A N 1
ATOM 930 C CA . LEU A 1 127 ? 9.773 13.734 -11.203 1 90.31 127 LEU A CA 1
ATOM 931 C C . LEU A 1 127 ? 10.812 14.531 -10.422 1 90.31 127 LEU A C 1
ATOM 933 O O . LEU A 1 127 ? 11.688 15.164 -11.016 1 90.31 127 LEU A O 1
ATOM 937 N N . MET A 1 128 ? 10.719 14.484 -9.125 1 91.38 128 MET A N 1
ATOM 938 C CA . MET A 1 128 ? 11.648 15.234 -8.281 1 91.38 128 MET A CA 1
ATOM 939 C C . MET A 1 128 ? 13.062 14.664 -8.398 1 91.38 128 MET A C 1
ATOM 941 O O . MET A 1 128 ? 14.039 15.398 -8.258 1 91.38 128 MET A O 1
ATOM 945 N N . THR A 1 129 ? 13.188 13.414 -8.641 1 89.25 129 THR A N 1
ATOM 946 C CA . THR A 1 129 ? 14.484 12.766 -8.781 1 89.25 129 THR A CA 1
ATOM 947 C C . THR A 1 129 ? 15.125 13.117 -10.125 1 89.25 129 THR A C 1
ATOM 949 O O . THR A 1 129 ? 16.344 13.242 -10.219 1 89.25 129 THR A O 1
ATOM 952 N N . ASN A 1 130 ? 14.289 13.297 -11.125 1 87.31 130 ASN A N 1
ATOM 953 C CA . ASN A 1 130 ? 14.828 13.453 -12.469 1 87.31 130 ASN A CA 1
ATOM 954 C C . ASN A 1 130 ? 14.914 14.922 -12.875 1 87.31 130 ASN A C 1
ATOM 956 O O . ASN A 1 130 ? 15.594 15.258 -13.844 1 87.31 130 ASN A O 1
ATOM 960 N N . LEU A 1 131 ? 14.203 15.766 -12.188 1 88.25 131 LEU A N 1
ATOM 961 C CA . LEU A 1 131 ? 14.32 17.203 -12.461 1 88.25 131 LEU A CA 1
ATOM 962 C C . LEU A 1 131 ? 15.539 17.781 -11.758 1 88.25 131 LEU A C 1
ATOM 964 O O . LEU A 1 131 ? 15.406 18.672 -10.914 1 88.25 131 LEU A O 1
ATOM 968 N N . THR A 1 132 ? 16.641 17.391 -12.227 1 87.5 132 THR A N 1
ATOM 969 C CA . THR A 1 132 ? 17.906 17.734 -11.578 1 87.5 132 THR A CA 1
ATOM 970 C C . THR A 1 132 ? 18.125 19.234 -11.578 1 87.5 132 THR A C 1
ATOM 972 O O . THR A 1 132 ? 18.656 19.797 -10.609 1 87.5 132 THR A O 1
ATOM 975 N N . GLY A 1 133 ? 17.734 19.875 -12.57 1 88.81 133 GLY A N 1
ATOM 976 C CA . GLY A 1 133 ? 17.938 21.312 -12.664 1 88.81 133 GLY A CA 1
ATOM 977 C C . GLY A 1 133 ? 17.109 22.094 -11.648 1 88.81 133 GLY A C 1
ATOM 978 O O . GLY A 1 133 ? 17.547 23.141 -11.172 1 88.81 133 GLY A O 1
ATOM 979 N N . LEU A 1 134 ? 16.031 21.562 -11.273 1 87.88 134 LEU A N 1
ATOM 980 C CA . LEU A 1 134 ? 15.109 22.281 -10.391 1 87.88 134 LEU A CA 1
ATOM 981 C C . LEU A 1 134 ? 15.266 21.812 -8.953 1 87.88 134 LEU A C 1
ATOM 983 O O . LEU A 1 134 ? 15.383 22.625 -8.031 1 87.88 134 LEU A O 1
ATOM 987 N N . THR A 1 135 ? 15.398 20.531 -8.727 1 88.12 135 THR A N 1
ATOM 988 C CA . THR A 1 135 ? 15.328 19.969 -7.383 1 88.12 135 THR A CA 1
ATOM 989 C C . THR A 1 135 ? 16.703 19.469 -6.938 1 88.12 135 THR A C 1
ATOM 991 O O . THR A 1 135 ? 16.875 19.047 -5.789 1 88.12 135 THR A O 1
ATOM 994 N N . GLY A 1 136 ? 17.672 19.5 -7.844 1 88.06 136 GLY A N 1
ATOM 995 C CA . GLY A 1 136 ? 18.953 18.875 -7.539 1 88.06 136 GLY A CA 1
ATOM 996 C C . GLY A 1 136 ? 18.922 17.359 -7.648 1 88.06 136 GLY A C 1
ATOM 997 O O . GLY A 1 136 ? 19.891 16.688 -7.281 1 88.06 136 GLY A O 1
ATOM 998 N N . GLY A 1 137 ? 17.844 16.859 -8.094 1 88.31 137 GLY A N 1
ATOM 999 C CA . GLY A 1 137 ? 17.703 15.43 -8.297 1 88.31 137 GLY A CA 1
ATOM 1000 C C . GLY A 1 137 ? 17.984 14.617 -7.043 1 88.31 137 GLY A C 1
ATOM 1001 O O . GLY A 1 137 ? 17.469 14.922 -5.969 1 88.31 137 GLY A O 1
ATOM 1002 N N . ALA A 1 138 ? 18.844 13.586 -7.191 1 83.5 138 ALA A N 1
ATOM 1003 C CA . ALA A 1 138 ? 19.188 12.703 -6.078 1 83.5 138 ALA A CA 1
ATOM 1004 C C . ALA A 1 138 ? 20.016 13.445 -5.027 1 83.5 138 ALA A C 1
ATOM 1006 O O . ALA A 1 138 ? 20 13.07 -3.85 1 83.5 138 ALA A O 1
ATOM 1007 N N . LEU A 1 139 ? 20.656 14.469 -5.391 1 85.19 139 LEU A N 1
ATOM 1008 C CA . LEU A 1 139 ? 21.453 15.266 -4.457 1 85.19 139 LEU A CA 1
ATOM 1009 C C . LEU A 1 139 ? 20.547 16.094 -3.551 1 85.19 139 LEU A C 1
ATOM 1011 O O . LEU A 1 139 ? 20.906 16.406 -2.412 1 85.19 139 LEU A O 1
ATOM 1015 N N . GLY A 1 140 ? 19.391 16.5 -4.074 1 90.94 140 GLY A N 1
ATOM 1016 C CA . GLY A 1 140 ? 18.391 17.156 -3.254 1 90.94 140 GLY A CA 1
ATOM 1017 C C . GLY A 1 140 ? 18.578 18.656 -3.184 1 90.94 140 GLY A C 1
ATOM 1018 O O . GLY A 1 140 ? 19.406 19.219 -3.918 1 90.94 140 GLY A O 1
ATOM 1019 N N . VAL A 1 141 ? 17.766 19.344 -2.41 1 92.12 141 VAL A N 1
ATOM 1020 C CA . VAL A 1 141 ? 17.812 20.781 -2.162 1 92.12 141 VAL A CA 1
ATOM 1021 C C . VAL A 1 141 ? 18.469 21.047 -0.811 1 92.12 141 VAL A C 1
ATOM 1023 O O . VAL A 1 141 ? 18.062 20.484 0.208 1 92.12 141 VAL A O 1
ATOM 1026 N N . THR A 1 142 ? 19.5 21.844 -0.825 1 93 142 THR A N 1
ATOM 1027 C CA . THR A 1 142 ? 20.234 22.156 0.399 1 93 142 THR A CA 1
ATOM 1028 C C . THR A 1 142 ? 20.109 23.641 0.74 1 93 142 THR A C 1
ATOM 1030 O O . THR A 1 142 ? 19.641 24.438 -0.074 1 93 142 THR A O 1
ATOM 1033 N N . GLY A 1 143 ? 20.469 23.953 1.989 1 93.88 143 GLY A N 1
ATOM 1034 C CA . GLY A 1 143 ? 20.531 25.344 2.412 1 93.88 143 GLY A CA 1
ATOM 1035 C C . GLY A 1 143 ? 19.156 25.969 2.627 1 93.88 143 GLY A C 1
ATOM 1036 O O . GLY A 1 143 ? 18.953 27.156 2.338 1 93.88 143 GLY A O 1
ATOM 1037 N N . ILE A 1 144 ? 18.203 25.219 2.988 1 94.5 144 ILE A N 1
ATOM 1038 C CA . ILE A 1 144 ? 16.859 25.719 3.238 1 94.5 144 ILE A CA 1
ATOM 1039 C C . ILE A 1 144 ? 16.844 26.531 4.531 1 94.5 144 ILE A C 1
ATOM 1041 O O . ILE A 1 144 ? 17.172 26.016 5.602 1 94.5 144 ILE A O 1
ATOM 1045 N N . PRO A 1 145 ? 16.5 27.766 4.41 1 94.38 145 PRO A N 1
ATOM 1046 C CA . PRO A 1 145 ? 16.562 28.641 5.594 1 94.38 145 PRO A CA 1
ATOM 1047 C C . PRO A 1 145 ? 15.477 28.312 6.617 1 94.38 145 PRO A C 1
ATOM 1049 O O . PRO A 1 145 ? 14.367 27.922 6.246 1 94.38 145 PRO A O 1
ATOM 1052 N N . PRO A 1 146 ? 15.758 28.484 7.895 1 94.38 146 PRO A N 1
ATOM 1053 C CA . PRO A 1 146 ? 14.742 28.312 8.938 1 94.38 146 PRO A CA 1
ATOM 1054 C C . PRO A 1 146 ? 13.742 29.469 8.984 1 94.38 146 PRO A C 1
ATOM 1056 O O . PRO A 1 146 ? 13.953 30.5 8.344 1 94.38 146 PRO A O 1
ATOM 1059 N N . PHE A 1 147 ? 12.656 29.266 9.656 1 94.19 147 PHE A N 1
ATOM 1060 C CA . PHE A 1 147 ? 11.68 30.328 9.883 1 94.19 147 PHE A CA 1
ATOM 1061 C C . PHE A 1 147 ? 12.281 31.438 10.734 1 94.19 147 PHE A C 1
ATOM 1063 O O . PHE A 1 147 ? 13.164 31.188 11.562 1 94.19 147 PHE A O 1
ATOM 1070 N N . SER A 1 148 ? 11.891 32.656 10.406 1 91.31 148 SER A N 1
ATOM 1071 C CA . SER A 1 148 ? 12.359 33.812 11.18 1 91.31 148 SER A CA 1
ATOM 1072 C C . SER A 1 148 ? 11.219 34.75 11.477 1 91.31 148 SER A C 1
ATOM 1074 O O . SER A 1 148 ? 10.297 34.906 10.672 1 91.31 148 SER A O 1
ATOM 1076 N N . ILE A 1 149 ? 11.195 35.219 12.719 1 87.75 149 ILE A N 1
ATOM 1077 C CA . ILE A 1 149 ? 10.234 36.25 13.109 1 87.75 149 ILE A CA 1
ATOM 1078 C C . ILE A 1 149 ? 10.984 37.5 13.562 1 87.75 149 ILE A C 1
ATOM 1080 O O . ILE A 1 149 ? 11.82 37.469 14.469 1 87.75 149 ILE A O 1
ATOM 1084 N N . LEU A 1 150 ? 10.672 38.656 12.969 1 85.62 150 LEU A N 1
ATOM 1085 C CA . LEU A 1 150 ? 11.266 39.969 13.32 1 85.62 150 LEU A CA 1
ATOM 1086 C C . LEU A 1 150 ? 12.789 39.875 13.328 1 85.62 150 LEU A C 1
ATOM 1088 O O . LEU A 1 150 ? 13.43 40.344 14.273 1 85.62 150 LEU A O 1
ATOM 1092 N N . GLY A 1 151 ? 13.289 39.156 12.344 1 81.69 151 GLY A N 1
ATOM 1093 C CA . GLY A 1 151 ? 14.734 39.094 12.188 1 81.69 151 GLY A CA 1
ATOM 1094 C C . GLY A 1 151 ? 15.367 37.969 12.977 1 81.69 151 GLY A C 1
ATOM 1095 O O . GLY A 1 151 ? 16.516 37.594 12.734 1 81.69 151 GLY A O 1
ATOM 1096 N N . HIS A 1 152 ? 14.695 37.406 14.008 1 86.25 152 HIS A N 1
ATOM 1097 C CA . HIS A 1 152 ? 15.219 36.281 14.781 1 86.25 152 HIS A CA 1
ATOM 1098 C C . HIS A 1 152 ? 14.953 34.938 14.078 1 86.25 152 HIS A C 1
ATOM 1100 O O . HIS A 1 152 ? 13.805 34.562 13.875 1 86.25 152 HIS A O 1
ATOM 1106 N N . LYS A 1 153 ? 16.031 34.312 13.766 1 86.75 153 LYS A N 1
ATOM 1107 C CA . LYS A 1 153 ? 15.945 33.031 13.125 1 86.75 153 LYS A CA 1
ATOM 1108 C C . LYS A 1 153 ? 15.797 31.906 14.156 1 86.75 153 LYS A C 1
ATOM 1110 O O . LYS A 1 153 ? 16.484 31.906 15.188 1 86.75 153 LYS A O 1
ATOM 1115 N N . PHE A 1 154 ? 14.805 31.125 13.953 1 88.56 154 PHE A N 1
ATOM 1116 C CA . PHE A 1 154 ? 14.641 29.953 14.812 1 88.56 154 PHE A CA 1
ATOM 1117 C C . PHE A 1 154 ? 15.688 28.891 14.484 1 88.56 154 PHE A C 1
ATOM 1119 O O . PHE A 1 154 ? 15.523 28.125 13.523 1 88.56 154 PHE A O 1
ATOM 1126 N N . GLN A 1 155 ? 16.703 28.781 15.297 1 84.38 155 GLN A N 1
ATOM 1127 C CA . GLN A 1 155 ? 17.812 27.906 14.938 1 84.38 155 GLN A CA 1
ATOM 1128 C C . GLN A 1 155 ? 17.938 26.734 15.914 1 84.38 155 GLN A C 1
ATOM 1130 O O . GLN A 1 155 ? 18.266 25.625 15.516 1 84.38 155 GLN A O 1
ATOM 1135 N N . THR A 1 156 ? 17.578 27.062 17.156 1 87.5 156 THR A N 1
ATOM 1136 C CA . THR A 1 156 ? 17.703 25.984 18.141 1 87.5 156 THR A CA 1
ATOM 1137 C C . THR A 1 156 ? 16.516 25.031 18.062 1 87.5 156 THR A C 1
ATOM 1139 O O . THR A 1 156 ? 15.391 25.453 17.812 1 87.5 156 THR A O 1
ATOM 1142 N N . ASN A 1 157 ? 16.766 23.766 18.359 1 91.69 157 ASN A N 1
ATOM 1143 C CA . ASN A 1 157 ? 15.711 22.766 18.344 1 91.69 157 ASN A CA 1
ATOM 1144 C C . ASN A 1 157 ? 14.586 23.109 19.312 1 91.69 157 ASN A C 1
ATOM 1146 O O . ASN A 1 157 ? 13.422 22.812 19.047 1 91.69 157 ASN A O 1
ATOM 1150 N N . LYS A 1 158 ? 14.969 23.781 20.328 1 90.44 158 LYS A N 1
ATOM 1151 C CA . LYS A 1 158 ? 13.961 24.172 21.312 1 90.44 158 LYS A CA 1
ATOM 1152 C C . LYS A 1 158 ? 13.016 25.219 20.734 1 90.44 158 LYS A C 1
ATOM 1154 O O . LYS A 1 158 ? 11.797 25.125 20.906 1 90.44 158 LYS A O 1
ATOM 1159 N N . GLU A 1 159 ? 13.578 26.234 20.078 1 91.5 159 GLU A N 1
ATOM 1160 C CA . GLU A 1 159 ? 12.766 27.281 19.469 1 91.5 159 GLU A CA 1
ATOM 1161 C C . GLU A 1 159 ? 11.867 26.719 18.375 1 91.5 159 GLU A C 1
ATOM 1163 O O . GLU A 1 159 ? 10.695 27.094 18.281 1 91.5 159 GLU A O 1
ATOM 1168 N N . ILE A 1 160 ? 12.422 25.891 17.609 1 94.25 160 ILE A N 1
ATOM 1169 C CA . ILE A 1 160 ? 11.68 25.281 16.516 1 94.25 160 ILE A CA 1
ATOM 1170 C C . ILE A 1 160 ? 10.547 24.422 17.062 1 94.25 160 ILE A C 1
ATOM 1172 O O . ILE A 1 160 ? 9.43 24.453 16.547 1 94.25 160 ILE A O 1
ATOM 1176 N N . TYR A 1 161 ? 10.82 23.703 18.109 1 94.81 161 TYR A N 1
ATOM 1177 C CA . TYR A 1 161 ? 9.805 22.875 18.734 1 94.81 161 TYR A CA 1
ATOM 1178 C C . TYR A 1 161 ? 8.602 23.719 19.156 1 94.81 161 TYR A C 1
ATOM 1180 O O . TYR A 1 161 ? 7.457 23.344 18.891 1 94.81 161 TYR A O 1
ATOM 1188 N N . TYR A 1 162 ? 8.844 24.828 19.828 1 93.75 162 TYR A N 1
ATOM 1189 C CA . TYR A 1 162 ? 7.75 25.656 20.328 1 93.75 162 TYR A CA 1
ATOM 1190 C C . TYR A 1 162 ? 6.957 26.266 19.172 1 93.75 162 TYR A C 1
ATOM 1192 O O . TYR A 1 162 ? 5.727 26.359 19.25 1 93.75 162 TYR A O 1
ATOM 1200 N N . LEU A 1 163 ? 7.66 26.688 18.156 1 94.81 163 LEU A N 1
ATOM 1201 C CA . LEU A 1 163 ? 6.969 27.219 16.969 1 94.81 163 LEU A CA 1
ATOM 1202 C C . LEU A 1 163 ? 6.07 26.141 16.359 1 94.81 163 LEU A C 1
ATOM 1204 O O . LEU A 1 163 ? 4.902 26.422 16.047 1 94.81 163 LEU A O 1
ATOM 1208 N N . TYR A 1 164 ? 6.625 24.938 16.141 1 96.94 164 TYR A N 1
ATOM 1209 C CA . TYR A 1 164 ? 5.875 23.859 15.516 1 96.94 164 TYR A CA 1
ATOM 1210 C C . TYR A 1 164 ? 4.742 23.375 16.422 1 96.94 164 TYR A C 1
ATOM 1212 O O . TYR A 1 164 ? 3.693 22.938 15.938 1 96.94 164 TYR A O 1
ATOM 1220 N N . LEU A 1 165 ? 4.934 23.469 17.734 1 96.12 165 LEU A N 1
ATOM 1221 C CA . LEU A 1 165 ? 3.877 23.125 18.688 1 96.12 165 LEU A CA 1
ATOM 1222 C C . LEU A 1 165 ? 2.672 24.047 18.5 1 96.12 165 LEU A C 1
ATOM 1224 O O . LEU A 1 165 ? 1.53 23.578 18.484 1 96.12 165 LEU A O 1
ATOM 1228 N N . VAL A 1 166 ? 2.945 25.328 18.391 1 95.88 166 VAL A N 1
ATOM 1229 C CA . VAL A 1 166 ? 1.871 26.297 18.203 1 95.88 166 VAL A CA 1
ATOM 1230 C C . VAL A 1 166 ? 1.111 26 16.922 1 95.88 166 VAL A C 1
ATOM 1232 O O . VAL A 1 166 ? -0.122 25.984 16.906 1 95.88 166 VAL A O 1
ATOM 1235 N N . ILE A 1 167 ? 1.833 25.766 15.844 1 97.25 167 ILE A N 1
ATOM 1236 C CA . ILE A 1 167 ? 1.214 25.484 14.555 1 97.25 167 ILE A CA 1
ATOM 1237 C C . ILE A 1 167 ? 0.405 24.188 14.633 1 97.25 167 ILE A C 1
ATOM 1239 O O . ILE A 1 167 ? -0.723 24.125 14.141 1 97.25 167 ILE A O 1
ATOM 1243 N N . ALA A 1 168 ? 0.985 23.156 15.234 1 97.75 168 ALA A N 1
ATOM 1244 C CA . ALA A 1 168 ? 0.29 21.891 15.406 1 97.75 168 ALA A CA 1
ATOM 1245 C C . ALA A 1 168 ? -1 22.062 16.203 1 97.75 168 ALA A C 1
ATOM 1247 O O . ALA A 1 168 ? -2.035 21.5 15.852 1 97.75 168 ALA A O 1
ATOM 1248 N N . ILE A 1 169 ? -0.974 22.828 17.297 1 96.56 169 ILE A N 1
ATOM 1249 C CA . ILE A 1 169 ? -2.145 23.062 18.141 1 96.56 169 ILE A CA 1
ATOM 1250 C C . ILE A 1 169 ? -3.24 23.75 17.312 1 96.56 169 ILE A C 1
ATOM 1252 O O . ILE A 1 169 ? -4.414 23.375 17.422 1 96.56 169 ILE A O 1
ATOM 1256 N N . ILE A 1 170 ? -2.898 24.703 16.5 1 97.19 170 ILE A N 1
ATOM 1257 C CA . ILE A 1 170 ? -3.861 25.422 15.672 1 97.19 170 ILE A CA 1
ATOM 1258 C C . ILE A 1 170 ? -4.508 24.453 14.68 1 97.19 170 ILE A C 1
ATOM 1260 O O . ILE A 1 170 ? -5.73 24.438 14.523 1 97.19 170 ILE A O 1
ATOM 1264 N N . LEU A 1 171 ? -3.678 23.656 14.078 1 98.12 171 LEU A N 1
ATOM 1265 C CA . LEU A 1 171 ? -4.18 22.719 13.07 1 98.12 171 LEU A CA 1
ATOM 1266 C C . LEU A 1 171 ? -5.012 21.625 13.711 1 98.12 171 LEU A C 1
ATOM 1268 O O . LEU A 1 171 ? -6.012 21.188 13.141 1 98.12 171 LEU A O 1
ATOM 1272 N N . ILE A 1 172 ? -4.559 21.156 14.875 1 97.38 172 ILE A N 1
ATOM 1273 C CA . ILE A 1 172 ? -5.328 20.156 15.609 1 97.38 172 ILE A CA 1
ATOM 1274 C C . ILE A 1 172 ? -6.688 20.734 16 1 97.38 172 ILE A C 1
ATOM 1276 O O . ILE A 1 172 ? -7.715 20.062 15.875 1 97.38 172 ILE A O 1
ATOM 1280 N N . PHE A 1 173 ? -6.664 21.938 16.484 1 95.75 173 PHE A N 1
ATOM 1281 C CA . PHE A 1 173 ? -7.895 22.594 16.891 1 95.75 173 PHE A CA 1
ATOM 1282 C C . PHE A 1 173 ? -8.836 22.766 15.703 1 95.75 173 PHE A C 1
ATOM 1284 O O . PHE A 1 173 ? -10.039 22.531 15.812 1 95.75 173 PHE A O 1
ATOM 1291 N N . ASN A 1 174 ? -8.273 23.219 14.602 1 97.12 174 ASN A N 1
ATOM 1292 C CA . ASN A 1 174 ? -9.078 23.359 13.391 1 97.12 174 ASN A CA 1
ATOM 1293 C C . ASN A 1 174 ? -9.68 22.016 12.953 1 97.12 174 ASN A C 1
ATOM 1295 O O . ASN A 1 174 ? -10.844 21.953 12.57 1 97.12 174 ASN A O 1
ATOM 1299 N N . ALA A 1 175 ? -8.875 21.016 12.961 1 97.38 175 ALA A N 1
ATOM 1300 C CA . ALA A 1 175 ? -9.359 19.688 12.586 1 97.38 175 ALA A CA 1
ATOM 1301 C C . ALA A 1 175 ? -10.453 19.219 13.539 1 97.38 175 ALA A C 1
ATOM 1303 O O . ALA A 1 175 ? -11.453 18.641 13.102 1 97.38 175 ALA A O 1
ATOM 1304 N N . TYR A 1 176 ? -10.234 19.453 14.805 1 94.88 176 TYR A N 1
ATOM 1305 C CA . TYR A 1 176 ? -11.227 19.062 15.805 1 94.88 176 TYR A CA 1
ATOM 1306 C C . TYR A 1 176 ? -12.555 19.781 15.555 1 94.88 176 TYR A C 1
ATOM 1308 O O . TYR A 1 176 ? -13.617 19.172 15.641 1 94.88 176 TYR A O 1
ATOM 1316 N N . ARG A 1 177 ? -12.516 21.031 15.234 1 95.62 177 ARG A N 1
ATOM 1317 C CA . ARG A 1 177 ? -13.719 21.812 14.945 1 95.62 177 ARG A CA 1
ATOM 1318 C C . ARG A 1 177 ? -14.422 21.297 13.695 1 95.62 177 ARG A C 1
ATOM 1320 O O . ARG A 1 177 ? -15.648 21.188 13.664 1 95.62 177 ARG A O 1
ATOM 1327 N N . ILE A 1 178 ? -13.68 20.922 12.719 1 96.5 178 ILE A N 1
ATOM 1328 C CA . ILE A 1 178 ? -14.25 20.438 11.461 1 96.5 178 ILE A CA 1
ATOM 1329 C C . ILE A 1 178 ? -14.922 19.094 11.688 1 96.5 178 ILE A C 1
ATOM 1331 O O . ILE A 1 178 ? -16.047 18.859 11.242 1 96.5 178 ILE A O 1
ATOM 1335 N N . VAL A 1 179 ? -14.273 18.219 12.398 1 94.81 179 VAL A N 1
ATOM 1336 C CA . VAL A 1 179 ? -14.773 16.859 12.641 1 94.81 179 VAL A CA 1
ATOM 1337 C C . VAL A 1 179 ? -16.094 16.938 13.414 1 94.81 179 VAL A C 1
ATOM 1339 O O . VAL A 1 179 ? -16.984 16.125 13.203 1 94.81 179 VAL A O 1
ATOM 1342 N N . ASN A 1 180 ? -16.219 17.922 14.328 1 93.12 180 ASN A N 1
ATOM 1343 C CA . ASN A 1 180 ? -17.406 18.047 15.164 1 93.12 180 ASN A CA 1
ATOM 1344 C C . ASN A 1 180 ? -18.391 19.047 14.586 1 93.12 180 ASN A C 1
ATOM 1346 O O . ASN A 1 180 ? -19.281 19.516 15.289 1 93.12 180 ASN A O 1
ATOM 1350 N N . SER A 1 181 ? -18.297 19.344 13.383 1 95.44 181 SER A N 1
ATOM 1351 C CA . SER A 1 181 ? -19.203 20.25 12.688 1 95.44 181 SER A CA 1
ATOM 1352 C C . SER A 1 181 ? -20.094 19.5 11.688 1 95.44 181 SER A C 1
ATOM 1354 O O . SER A 1 181 ? -20.141 18.281 11.711 1 95.44 181 SER A O 1
ATOM 1356 N N . LYS A 1 182 ? -20.828 20.328 10.859 1 93.69 182 LYS A N 1
ATOM 1357 C CA . LYS A 1 182 ? -21.688 19.766 9.82 1 93.69 182 LYS A CA 1
ATOM 1358 C C . LYS A 1 182 ? -20.859 19.047 8.758 1 93.69 182 LYS A C 1
ATOM 1360 O O . LYS A 1 182 ? -21.328 18.062 8.164 1 93.69 182 LYS A O 1
ATOM 1365 N N . TRP A 1 183 ? -19.625 19.469 8.633 1 93.69 183 TRP A N 1
ATOM 1366 C CA . TRP A 1 183 ? -18.766 18.844 7.641 1 93.69 183 TRP A CA 1
ATOM 1367 C C . TRP A 1 183 ? -18.344 17.453 8.086 1 93.69 183 TRP A C 1
ATOM 1369 O O . TRP A 1 183 ? -18.297 16.531 7.27 1 93.69 183 TRP A O 1
ATOM 1379 N N . GLY A 1 184 ? -17.969 17.344 9.305 1 94.75 184 GLY A N 1
ATOM 1380 C CA . GLY A 1 184 ? -17.625 16.031 9.828 1 94.75 184 GLY A CA 1
ATOM 1381 C C . GLY A 1 184 ? -18.75 15.016 9.664 1 94.75 184 GLY A C 1
ATOM 1382 O O . GLY A 1 184 ? -18.516 13.859 9.305 1 94.75 184 GLY A O 1
ATOM 1383 N N . ARG A 1 185 ? -19.984 15.453 9.891 1 93.94 185 ARG A N 1
ATOM 1384 C CA . ARG A 1 185 ? -21.156 14.594 9.719 1 93.94 185 ARG A CA 1
ATOM 1385 C C . ARG A 1 185 ? -21.359 14.227 8.258 1 93.94 185 ARG A C 1
ATOM 1387 O O . ARG A 1 185 ? -21.75 13.102 7.941 1 93.94 185 ARG A O 1
ATOM 1394 N N . ALA A 1 186 ? -21.094 15.188 7.48 1 94.5 186 ALA A N 1
ATOM 1395 C CA . ALA A 1 186 ? -21.234 14.93 6.051 1 94.5 186 ALA A CA 1
ATOM 1396 C C . ALA A 1 186 ? -20.219 13.898 5.582 1 94.5 186 ALA A C 1
ATOM 1398 O O . ALA A 1 186 ? -20.531 13.023 4.77 1 94.5 186 ALA A O 1
ATOM 1399 N N . PHE A 1 187 ? -19 14.016 6.07 1 95.75 187 PHE A N 1
ATOM 1400 C CA . PHE A 1 187 ? -17.969 13.039 5.738 1 95.75 187 PHE A CA 1
ATOM 1401 C C . PHE A 1 187 ? -18.391 11.641 6.152 1 95.75 187 PHE A C 1
ATOM 1403 O O . PHE A 1 187 ? -18.328 10.703 5.352 1 95.75 187 PHE A O 1
ATOM 1410 N N . LEU A 1 188 ? -18.906 11.523 7.309 1 94 188 LEU A N 1
ATOM 1411 C CA . LEU A 1 188 ? -19.297 10.227 7.844 1 94 188 LEU A CA 1
ATOM 1412 C C . LEU A 1 188 ? -20.5 9.672 7.078 1 94 188 LEU A C 1
ATOM 1414 O O . LEU A 1 188 ? -20.609 8.461 6.871 1 94 188 LEU A O 1
ATOM 1418 N N . ALA A 1 189 ? -21.406 10.539 6.723 1 93 189 ALA A N 1
ATOM 1419 C CA . ALA A 1 189 ? -22.594 10.125 5.973 1 93 189 ALA A CA 1
ATOM 1420 C C . ALA A 1 189 ? -22.203 9.531 4.621 1 93 189 ALA A C 1
ATOM 1422 O O . ALA A 1 189 ? -22.797 8.547 4.172 1 93 189 ALA A O 1
ATOM 1423 N N . VAL A 1 190 ? -21.25 10.172 4.012 1 90.88 190 VAL A N 1
ATOM 1424 C CA . VAL A 1 190 ? -20.781 9.695 2.711 1 90.88 190 VAL A CA 1
ATOM 1425 C C . VAL A 1 190 ? -20.141 8.312 2.863 1 90.88 190 VAL A C 1
ATOM 1427 O O . VAL A 1 190 ? -20.266 7.465 1.979 1 90.88 190 VAL A O 1
ATOM 1430 N N . LYS A 1 191 ? -19.438 8.125 3.908 1 88.5 191 LYS A N 1
ATOM 1431 C CA . LYS A 1 191 ? -18.781 6.852 4.188 1 88.5 191 LYS A CA 1
ATOM 1432 C C . LYS A 1 191 ? -19.812 5.762 4.484 1 88.5 191 LYS A C 1
ATOM 1434 O O . LYS A 1 191 ? -19.734 4.664 3.936 1 88.5 191 LYS A O 1
ATOM 1439 N N . ASP A 1 192 ? -20.812 6.059 5.246 1 85.94 192 ASP A N 1
ATOM 1440 C CA . ASP A 1 192 ? -21.719 5.055 5.801 1 85.94 192 ASP A CA 1
ATOM 1441 C C . ASP A 1 192 ? -22.844 4.727 4.816 1 85.94 192 ASP A C 1
ATOM 1443 O O . ASP A 1 192 ? -23.234 3.566 4.68 1 85.94 192 ASP A O 1
ATOM 1447 N N . ASN A 1 193 ? -23.406 5.746 4.246 1 87.81 193 ASN A N 1
ATOM 1448 C CA . ASN A 1 193 ? -24.547 5.523 3.361 1 87.81 193 ASN A CA 1
ATOM 1449 C C . ASN A 1 193 ? -24.547 6.5 2.189 1 87.81 193 ASN A C 1
ATOM 1451 O O . ASN A 1 193 ? -25.359 7.43 2.148 1 87.81 193 ASN A O 1
ATOM 1455 N N . PRO A 1 194 ? -23.672 6.117 1.238 1 84.75 194 PRO A N 1
ATOM 1456 C CA . PRO A 1 194 ? -23.578 7.027 0.093 1 84.75 194 PRO A CA 1
ATOM 1457 C C . PRO A 1 194 ? -24.906 7.188 -0.639 1 84.75 194 PRO A C 1
ATOM 1459 O O . PRO A 1 194 ? -25.219 8.273 -1.145 1 84.75 194 PRO A O 1
ATOM 1462 N N . ASP A 1 195 ? -25.703 6.172 -0.701 1 84.25 195 ASP A N 1
ATOM 1463 C CA . ASP A 1 195 ? -27 6.223 -1.385 1 84.25 195 ASP A CA 1
ATOM 1464 C C . ASP A 1 195 ? -27.938 7.195 -0.692 1 84.25 195 ASP A C 1
ATOM 1466 O O . ASP A 1 195 ? -28.656 7.945 -1.354 1 84.25 195 ASP A O 1
ATOM 1470 N N . ALA A 1 196 ? -27.922 7.098 0.606 1 88 196 ALA A N 1
ATOM 1471 C CA . ALA A 1 196 ? -28.781 8.008 1.372 1 88 196 ALA A CA 1
ATOM 1472 C C . ALA A 1 196 ? -28.344 9.461 1.175 1 88 196 ALA A C 1
ATOM 1474 O O . ALA A 1 196 ? -29.188 10.359 1.118 1 88 196 ALA A O 1
ATOM 1475 N N . VAL A 1 197 ? -27.094 9.672 1.043 1 90.56 197 VAL A N 1
ATOM 1476 C CA . VAL A 1 197 ? -26.562 11.016 0.851 1 90.56 197 VAL A CA 1
ATOM 1477 C C . VAL A 1 197 ? -27 11.562 -0.506 1 90.56 197 VAL A C 1
ATOM 1479 O O . VAL A 1 197 ? -27.438 12.703 -0.608 1 90.56 197 VAL A O 1
ATOM 1482 N N . GLU A 1 198 ? -26.922 10.719 -1.466 1 88.44 198 GLU A N 1
ATOM 1483 C CA . GLU A 1 198 ? -27.344 11.117 -2.803 1 88.44 198 GLU A CA 1
ATOM 1484 C C . GLU A 1 198 ? -28.844 11.398 -2.838 1 88.44 198 GLU A C 1
ATOM 1486 O O . GLU A 1 198 ? -29.297 12.344 -3.496 1 88.44 198 GLU A O 1
ATOM 1491 N N . ALA A 1 199 ? -29.578 10.609 -2.186 1 90.56 199 ALA A N 1
ATOM 1492 C CA . ALA A 1 199 ? -31.016 10.789 -2.117 1 90.56 199 ALA A CA 1
ATOM 1493 C C . ALA A 1 199 ? -31.375 12.094 -1.404 1 90.56 199 ALA A C 1
ATOM 1495 O O . ALA A 1 199 ? -32.406 12.703 -1.696 1 90.56 199 ALA A O 1
ATOM 1496 N N . GLY A 1 200 ? -30.562 12.516 -0.48 1 92.12 200 GLY A N 1
ATOM 1497 C CA . GLY A 1 200 ? -30.781 13.742 0.264 1 92.12 200 GLY A CA 1
ATOM 1498 C C . GLY A 1 200 ? -30.359 14.984 -0.492 1 92.12 200 GLY A C 1
ATOM 1499 O O . GLY A 1 200 ? -30.531 16.109 -0.001 1 92.12 200 GLY A O 1
ATOM 1500 N N . GLY A 1 201 ? -29.812 14.836 -1.722 1 89.06 201 GLY A N 1
ATOM 1501 C CA . GLY A 1 201 ? -29.469 15.961 -2.564 1 89.06 201 GLY A CA 1
ATOM 1502 C C . GLY A 1 201 ? -28.078 16.5 -2.305 1 89.06 201 GLY A C 1
ATOM 1503 O O . GLY A 1 201 ? -27.703 17.562 -2.783 1 89.06 201 GLY A O 1
ATOM 1504 N N . ILE A 1 202 ? -27.391 15.875 -1.464 1 89.06 202 ILE A N 1
ATOM 1505 C CA . ILE A 1 202 ? -26.031 16.312 -1.163 1 89.06 202 ILE A CA 1
ATOM 1506 C C . ILE A 1 202 ? -25.062 15.766 -2.213 1 89.06 202 ILE A C 1
ATOM 1508 O O . ILE A 1 202 ? -25.141 14.586 -2.574 1 89.06 202 ILE A O 1
ATOM 1512 N N . ASN A 1 203 ? -24.188 16.688 -2.695 1 92.12 203 ASN A N 1
ATOM 1513 C CA . ASN A 1 203 ? -23.234 16.281 -3.719 1 92.12 203 ASN A CA 1
ATOM 1514 C C . ASN A 1 203 ? -22.047 15.547 -3.113 1 92.12 203 ASN A C 1
ATOM 1516 O O . ASN A 1 203 ? -21.156 16.156 -2.523 1 92.12 203 ASN A O 1
ATOM 1520 N N . ILE A 1 204 ? -21.969 14.289 -3.348 1 91.38 204 ILE A N 1
ATOM 1521 C CA . ILE A 1 204 ? -20.938 13.422 -2.797 1 91.38 204 ILE A CA 1
ATOM 1522 C C . ILE A 1 204 ? -19.578 13.852 -3.332 1 91.38 204 ILE A C 1
ATOM 1524 O O . ILE A 1 204 ? -18.578 13.82 -2.604 1 91.38 204 ILE A O 1
ATOM 1528 N N . ALA A 1 205 ? -19.578 14.328 -4.516 1 90.5 205 ALA A N 1
ATOM 1529 C CA . ALA A 1 205 ? -18.328 14.727 -5.152 1 90.5 205 ALA A CA 1
ATOM 1530 C C . ALA A 1 205 ? -17.656 15.875 -4.395 1 90.5 205 ALA A C 1
ATOM 1532 O O . ALA A 1 205 ? -16.453 15.836 -4.133 1 90.5 205 ALA A O 1
ATOM 1533 N N . SER A 1 206 ? -18.422 16.812 -4.07 1 93.5 206 SER A N 1
ATOM 1534 C CA . SER A 1 206 ? -17.891 17.984 -3.375 1 93.5 206 SER A CA 1
ATOM 1535 C C . SER A 1 206 ? -17.344 17.609 -2.004 1 93.5 206 SER A C 1
ATOM 1537 O O . SER A 1 206 ? -16.328 18.156 -1.563 1 93.5 206 SER A O 1
ATOM 1539 N N . ILE A 1 207 ? -18 16.688 -1.388 1 93.75 207 ILE A N 1
ATOM 1540 C CA . ILE A 1 207 ? -17.594 16.266 -0.054 1 93.75 207 ILE A CA 1
ATOM 1541 C C . ILE A 1 207 ? -16.281 15.5 -0.14 1 93.75 207 ILE A C 1
ATOM 1543 O O . ILE A 1 207 ? -15.367 15.719 0.666 1 93.75 207 ILE A O 1
ATOM 1547 N N . LYS A 1 208 ? -16.156 14.672 -1.07 1 93.25 208 LYS A N 1
ATOM 1548 C CA . LYS A 1 208 ? -14.938 13.891 -1.254 1 93.25 208 LYS A CA 1
ATOM 1549 C C . LYS A 1 208 ? -13.766 14.789 -1.626 1 93.25 208 LYS A C 1
ATOM 1551 O O . LYS A 1 208 ? -12.656 14.617 -1.111 1 93.25 208 LYS A O 1
ATOM 1556 N N . ILE A 1 209 ? -14.047 15.734 -2.479 1 94.5 209 ILE A N 1
ATOM 1557 C CA . ILE A 1 209 ? -13.008 16.656 -2.9 1 94.5 209 ILE A CA 1
ATOM 1558 C C . ILE A 1 209 ? -12.547 17.5 -1.707 1 94.5 209 ILE A C 1
ATOM 1560 O O . ILE A 1 209 ? -11.352 17.734 -1.534 1 94.5 209 ILE A O 1
ATOM 1564 N N . LEU A 1 210 ? -13.453 17.891 -0.932 1 95.81 210 LEU A N 1
ATOM 1565 C CA . LEU A 1 210 ? -13.117 18.672 0.254 1 95.81 210 LEU A CA 1
ATOM 1566 C C . LEU A 1 210 ? -12.242 17.859 1.21 1 95.81 210 LEU A C 1
ATOM 1568 O O . LEU A 1 210 ? -11.281 18.391 1.771 1 95.81 210 LEU A O 1
ATOM 1572 N N . ALA A 1 211 ? -12.641 16.625 1.416 1 96 211 ALA A N 1
ATOM 1573 C CA . ALA A 1 211 ? -11.859 15.766 2.299 1 96 211 ALA A CA 1
ATOM 1574 C C . ALA A 1 211 ? -10.422 15.625 1.8 1 96 211 ALA A C 1
ATOM 1576 O O . ALA A 1 211 ? -9.477 15.75 2.576 1 96 211 ALA A O 1
ATOM 1577 N N . PHE A 1 212 ? -10.234 15.453 0.55 1 96.75 212 PHE A N 1
ATOM 1578 C CA . PHE A 1 212 ? -8.914 15.305 -0.04 1 96.75 212 PHE A CA 1
ATOM 1579 C C . PHE A 1 212 ? -8.133 16.609 0.059 1 96.75 212 PHE A C 1
ATOM 1581 O O . PHE A 1 212 ? -6.922 16.609 0.298 1 96.75 212 PHE A O 1
ATOM 1588 N N . THR A 1 213 ? -8.836 17.672 -0.179 1 97.56 213 THR A N 1
ATOM 1589 C CA . THR A 1 213 ? -8.203 18.984 -0.121 1 97.56 213 THR A CA 1
ATOM 1590 C C . THR A 1 213 ? -7.68 19.266 1.284 1 97.56 213 THR A C 1
ATOM 1592 O O . THR A 1 213 ? -6.539 19.719 1.45 1 97.56 213 THR A O 1
ATOM 1595 N N . LEU A 1 214 ? -8.477 19 2.246 1 97.94 214 LEU A N 1
ATOM 1596 C CA . LEU A 1 214 ? -8.062 19.219 3.625 1 97.94 214 LEU A CA 1
ATOM 1597 C C . LEU A 1 214 ? -6.852 18.359 3.969 1 97.94 214 LEU A C 1
ATOM 1599 O O . LEU A 1 214 ? -5.879 18.844 4.551 1 97.94 214 LEU A O 1
ATOM 1603 N N . ALA A 1 215 ? -6.934 17.109 3.596 1 98.12 215 ALA A N 1
ATOM 1604 C CA . ALA A 1 215 ? -5.828 16.188 3.859 1 98.12 215 ALA A CA 1
ATOM 1605 C C . ALA A 1 215 ? -4.551 16.672 3.176 1 98.12 215 ALA A C 1
ATOM 1607 O O . ALA A 1 215 ? -3.467 16.609 3.764 1 98.12 215 ALA A O 1
ATOM 1608 N N . ALA A 1 216 ? -4.688 17.109 1.965 1 98.31 216 ALA A N 1
ATOM 1609 C CA . ALA A 1 216 ? -3.533 17.562 1.195 1 98.31 216 ALA A CA 1
ATOM 1610 C C . ALA A 1 216 ? -2.934 18.828 1.804 1 98.31 216 ALA A C 1
ATOM 1612 O O . ALA A 1 216 ? -1.71 18.984 1.873 1 98.31 216 ALA A O 1
ATOM 1613 N N . VAL A 1 217 ? -3.766 19.719 2.217 1 98.69 217 VAL A N 1
ATOM 1614 C CA . VAL A 1 217 ? -3.299 20.969 2.818 1 98.69 217 VAL A CA 1
ATOM 1615 C C . VAL A 1 217 ? -2.498 20.656 4.082 1 98.69 217 VAL A C 1
ATOM 1617 O O . VAL A 1 217 ? -1.403 21.188 4.277 1 98.69 217 VAL A O 1
ATOM 1620 N N . TYR A 1 218 ? -3.023 19.828 4.949 1 98.81 218 TYR A N 1
ATOM 1621 C CA . TYR A 1 218 ? -2.305 19.453 6.164 1 98.81 218 TYR A CA 1
ATOM 1622 C C . TYR A 1 218 ? -0.964 18.812 5.828 1 98.81 218 TYR A C 1
ATOM 1624 O O . TYR A 1 218 ? 0.052 19.125 6.457 1 98.81 218 TYR A O 1
ATOM 1632 N N . ALA A 1 219 ? -0.95 17.938 4.84 1 98.56 219 ALA A N 1
ATOM 1633 C CA . ALA A 1 219 ? 0.269 17.219 4.465 1 98.56 219 ALA A CA 1
ATOM 1634 C C . ALA A 1 219 ? 1.304 18.188 3.877 1 98.56 219 ALA A C 1
ATOM 1636 O O . ALA A 1 219 ? 2.496 18.062 4.168 1 98.56 219 ALA A O 1
ATOM 1637 N N . THR A 1 220 ? 0.851 19.109 3.035 1 98.75 220 THR A N 1
ATOM 1638 C CA . THR A 1 220 ? 1.79 20.031 2.418 1 98.75 220 THR A CA 1
ATOM 1639 C C . THR A 1 220 ? 2.326 21.016 3.447 1 98.75 220 THR A C 1
ATOM 1641 O O . THR A 1 220 ? 3.484 21.438 3.375 1 98.75 220 THR A O 1
ATOM 1644 N N . VAL A 1 221 ? 1.505 21.438 4.383 1 98.75 221 VAL A N 1
ATOM 1645 C CA . VAL A 1 221 ? 1.973 22.281 5.477 1 98.75 221 VAL A CA 1
ATOM 1646 C C . VAL A 1 221 ? 3.059 21.562 6.266 1 98.75 221 VAL A C 1
ATOM 1648 O O . VAL A 1 221 ? 4.113 22.125 6.555 1 98.75 221 VAL A O 1
ATOM 1651 N N . ALA A 1 222 ? 2.814 20.312 6.59 1 98.69 222 ALA A N 1
ATOM 1652 C CA . ALA A 1 222 ? 3.801 19.5 7.305 1 98.69 222 ALA A CA 1
ATOM 1653 C C . ALA A 1 222 ? 5.09 19.375 6.496 1 98.69 222 ALA A C 1
ATOM 1655 O O . ALA A 1 222 ? 6.188 19.422 7.059 1 98.69 222 ALA A O 1
ATOM 1656 N N . GLY A 1 223 ? 4.922 19.188 5.23 1 98.19 223 GLY A N 1
ATOM 1657 C CA . GLY A 1 223 ? 6.086 19.094 4.359 1 98.19 223 GLY A CA 1
ATOM 1658 C C . GLY A 1 223 ? 6.934 20.359 4.383 1 98.19 223 GLY A C 1
ATOM 1659 O O . GLY A 1 223 ? 8.164 20.281 4.426 1 98.19 223 GLY A O 1
ATOM 1660 N N . SER A 1 224 ? 6.27 21.469 4.309 1 98.38 224 SER A N 1
ATOM 1661 C CA . SER A 1 224 ? 6.969 22.75 4.383 1 98.38 224 SER A CA 1
ATOM 1662 C C . SER A 1 224 ? 7.715 22.891 5.707 1 98.38 224 SER A C 1
ATOM 1664 O O . SER A 1 224 ? 8.891 23.266 5.727 1 98.38 224 SER A O 1
ATOM 1666 N N . LEU A 1 225 ? 7.027 22.625 6.805 1 98.38 225 LEU A N 1
ATOM 1667 C CA . LEU A 1 225 ? 7.652 22.688 8.117 1 98.38 225 LEU A CA 1
ATOM 1668 C C . LEU A 1 225 ? 8.867 21.781 8.195 1 98.38 225 LEU A C 1
ATOM 1670 O O . LEU A 1 225 ? 9.914 22.156 8.727 1 98.38 225 LEU A O 1
ATOM 1674 N N . TYR A 1 226 ? 8.758 20.609 7.656 1 97.44 226 TYR A N 1
ATOM 1675 C CA . TYR A 1 226 ? 9.836 19.625 7.672 1 97.44 226 TYR A CA 1
ATOM 1676 C C . TYR A 1 226 ? 11.047 20.141 6.91 1 97.44 226 TYR A C 1
ATOM 1678 O O . TYR A 1 226 ? 12.18 20.031 7.387 1 97.44 226 TYR A O 1
ATOM 1686 N N . ALA A 1 227 ? 10.812 20.641 5.754 1 96.94 227 ALA A N 1
ATOM 1687 C CA . ALA A 1 227 ? 11.906 21.125 4.902 1 96.94 227 ALA A CA 1
ATOM 1688 C C . ALA A 1 227 ? 12.711 22.203 5.602 1 96.94 227 ALA A C 1
ATOM 1690 O O . ALA A 1 227 ? 13.945 22.188 5.582 1 96.94 227 ALA A O 1
ATOM 1691 N N . HIS A 1 228 ? 12.039 23.125 6.215 1 96.62 228 HIS A N 1
ATOM 1692 C CA . HIS A 1 228 ? 12.719 24.25 6.848 1 96.62 228 HIS A CA 1
ATOM 1693 C C . HIS A 1 228 ? 13.367 23.828 8.164 1 96.62 228 HIS A C 1
ATOM 1695 O O . HIS A 1 228 ? 14.25 24.516 8.672 1 96.62 228 HIS A O 1
ATOM 1701 N N . TYR A 1 229 ? 12.898 22.781 8.719 1 95.56 229 TYR A N 1
ATOM 1702 C CA . TYR A 1 229 ? 13.492 22.25 9.938 1 95.56 229 TYR A CA 1
ATOM 1703 C C . TYR A 1 229 ? 14.781 21.5 9.633 1 95.56 229 TYR A C 1
ATOM 1705 O O . TYR A 1 229 ? 15.82 21.766 10.234 1 95.56 229 TYR A O 1
ATOM 1713 N N . VAL A 1 230 ? 14.766 20.562 8.656 1 93.69 230 VAL A N 1
ATOM 1714 C CA . VAL A 1 230 ? 15.898 19.688 8.375 1 93.69 230 VAL A CA 1
ATOM 1715 C C . VAL A 1 230 ? 16.938 20.438 7.559 1 93.69 230 VAL A C 1
ATOM 1717 O O . VAL A 1 230 ? 18.141 20.125 7.613 1 93.69 230 VAL A O 1
ATOM 1720 N N . GLY A 1 231 ? 16.547 21.359 6.781 1 94.44 231 GLY A N 1
ATOM 1721 C CA . GLY A 1 231 ? 17.453 22.203 6.02 1 94.44 231 GLY A CA 1
ATOM 1722 C C . GLY A 1 231 ? 17.938 21.547 4.742 1 94.44 231 GLY A C 1
ATOM 1723 O O . GLY A 1 231 ? 18.656 22.156 3.955 1 94.44 231 GLY A O 1
ATOM 1724 N N . PHE A 1 232 ? 17.547 20.328 4.586 1 93.62 232 PHE A N 1
ATOM 1725 C CA . PHE A 1 232 ? 17.922 19.547 3.414 1 93.62 232 PHE A CA 1
ATOM 1726 C C . PHE A 1 232 ? 16.891 18.469 3.109 1 93.62 232 PHE A C 1
ATOM 1728 O O . PHE A 1 232 ? 16.422 17.781 4.016 1 93.62 232 PHE A O 1
ATOM 1735 N N . ILE A 1 233 ? 16.516 18.422 1.785 1 93.88 233 ILE A N 1
ATOM 1736 C CA . ILE A 1 233 ? 15.555 17.375 1.422 1 93.88 233 ILE A CA 1
ATOM 1737 C C . ILE A 1 233 ? 16 16.703 0.13 1 93.88 233 ILE A C 1
ATOM 1739 O O . ILE A 1 233 ? 16.609 17.328 -0.733 1 93.88 233 ILE A O 1
ATOM 1743 N N . ASN A 1 234 ? 15.695 15.445 0.017 1 93 234 ASN A N 1
ATOM 1744 C CA . ASN A 1 234 ? 15.891 14.656 -1.194 1 93 234 ASN A CA 1
ATOM 1745 C C . ASN A 1 234 ? 14.711 13.727 -1.456 1 93 234 ASN A C 1
ATOM 1747 O O . ASN A 1 234 ? 14 13.336 -0.526 1 93 234 ASN A O 1
ATOM 1751 N N . PRO A 1 235 ? 14.508 13.383 -2.695 1 89.19 235 PRO A N 1
ATOM 1752 C CA . PRO A 1 235 ? 13.297 12.641 -3.061 1 89.19 235 PRO A CA 1
ATOM 1753 C C . PRO A 1 235 ? 13.273 11.227 -2.479 1 89.19 235 PRO A C 1
ATOM 1755 O O . PRO A 1 235 ? 12.203 10.641 -2.322 1 89.19 235 PRO A O 1
ATOM 1758 N N . SER A 1 236 ? 14.352 10.609 -2.197 1 83.44 236 SER A N 1
ATOM 1759 C CA . SER A 1 236 ? 14.43 9.227 -1.737 1 83.44 236 SER A CA 1
ATOM 1760 C C . SER A 1 236 ? 13.758 9.055 -0.38 1 83.44 236 SER A C 1
ATOM 1762 O O . SER A 1 236 ? 13.359 7.945 -0.011 1 83.44 236 SER A O 1
ATOM 1764 N N . ALA A 1 237 ? 13.609 10.125 0.297 1 78.69 237 ALA A N 1
ATOM 1765 C CA . ALA A 1 237 ? 13.039 10.086 1.642 1 78.69 237 ALA A CA 1
ATOM 1766 C C . ALA A 1 237 ? 11.523 9.891 1.59 1 78.69 237 ALA A C 1
ATOM 1768 O O . ALA A 1 237 ? 10.922 9.438 2.564 1 78.69 237 ALA A O 1
ATOM 1769 N N . TYR A 1 238 ? 10.992 10.172 0.495 1 82 238 TYR A N 1
ATOM 1770 C CA . TYR A 1 238 ? 9.539 10.18 0.397 1 82 238 TYR A CA 1
ATOM 1771 C C . TYR A 1 238 ? 9.031 8.945 -0.333 1 82 238 TYR A C 1
ATOM 1773 O O . TYR A 1 238 ? 8.484 9.047 -1.435 1 82 238 TYR A O 1
ATOM 1781 N N . ASN A 1 239 ? 9.102 7.852 0.358 1 82.69 239 ASN A N 1
ATOM 1782 C CA . ASN A 1 239 ? 8.742 6.59 -0.281 1 82.69 239 ASN A CA 1
ATOM 1783 C C . ASN A 1 239 ? 7.434 6.035 0.265 1 82.69 239 ASN A C 1
ATOM 1785 O O . ASN A 1 239 ? 6.809 6.648 1.133 1 82.69 239 ASN A O 1
ATOM 1789 N N . LEU A 1 240 ? 7 5.039 -0.251 1 83.56 240 LEU A N 1
ATOM 1790 C CA . LEU A 1 240 ? 5.727 4.398 0.066 1 83.56 240 LEU A CA 1
ATOM 1791 C C . LEU A 1 240 ? 5.691 3.953 1.524 1 83.56 240 LEU A C 1
ATOM 1793 O O . LEU A 1 240 ? 4.633 3.975 2.158 1 83.56 240 LEU A O 1
ATOM 1797 N N . GLU A 1 241 ? 6.801 3.635 2.039 1 83.75 241 GLU A N 1
ATOM 1798 C CA . GLU A 1 241 ? 6.879 3.209 3.434 1 83.75 241 GLU A CA 1
ATOM 1799 C C . GLU A 1 241 ? 6.391 4.309 4.371 1 83.75 241 GLU A C 1
ATOM 1801 O O . GLU A 1 241 ? 5.711 4.031 5.363 1 83.75 241 GLU A O 1
ATOM 1806 N N . TYR A 1 242 ? 6.656 5.516 3.996 1 89.62 242 TYR A N 1
ATOM 1807 C CA . TYR A 1 242 ? 6.211 6.637 4.812 1 89.62 242 TYR A CA 1
ATOM 1808 C C . TYR A 1 242 ? 4.699 6.801 4.738 1 89.62 242 TYR A C 1
ATOM 1810 O O . TYR A 1 242 ? 4.043 7.047 5.754 1 89.62 242 TYR A O 1
ATOM 1818 N N . SER A 1 243 ? 4.215 6.637 3.559 1 92.94 243 SER A N 1
ATOM 1819 C CA . SER A 1 243 ? 2.766 6.715 3.404 1 92.94 243 SER A CA 1
ATOM 1820 C C . SER A 1 243 ? 2.061 5.656 4.246 1 92.94 243 SER A C 1
ATOM 1822 O O . SER A 1 243 ? 1.054 5.945 4.898 1 92.94 243 SER A O 1
ATOM 1824 N N . ILE A 1 244 ? 2.557 4.504 4.281 1 90.12 244 ILE A N 1
ATOM 1825 C CA . ILE A 1 244 ? 1.971 3.414 5.051 1 90.12 244 ILE A CA 1
ATOM 1826 C C . ILE A 1 244 ? 2.096 3.711 6.543 1 90.12 244 ILE A C 1
ATOM 1828 O O . ILE A 1 244 ? 1.169 3.449 7.316 1 90.12 244 ILE A O 1
ATOM 1832 N N . ASN A 1 245 ? 3.215 4.211 6.895 1 91.44 245 ASN A N 1
ATOM 1833 C CA . ASN A 1 245 ? 3.43 4.543 8.297 1 91.44 245 ASN A CA 1
ATOM 1834 C C . ASN A 1 245 ? 2.393 5.543 8.805 1 91.44 245 ASN A C 1
ATOM 1836 O O . ASN A 1 245 ? 1.939 5.449 9.945 1 91.44 245 ASN A O 1
ATOM 1840 N N . TYR A 1 246 ? 2.076 6.504 7.977 1 95.94 246 TYR A N 1
ATOM 1841 C CA . TYR A 1 246 ? 1.061 7.473 8.375 1 95.94 246 TYR A CA 1
ATOM 1842 C C . TYR A 1 246 ? -0.291 6.797 8.57 1 95.94 246 TYR A C 1
ATOM 1844 O O . TYR A 1 246 ? -1.048 7.156 9.477 1 95.94 246 TYR A O 1
ATOM 1852 N N . VAL A 1 247 ? -0.568 5.855 7.73 1 93.62 247 VAL A N 1
ATOM 1853 C CA . VAL A 1 247 ? -1.818 5.117 7.879 1 93.62 247 VAL A CA 1
ATOM 1854 C C . VAL A 1 247 ? -1.777 4.281 9.156 1 93.62 247 VAL A C 1
ATOM 1856 O O . VAL A 1 247 ? -2.783 4.164 9.859 1 93.62 247 VAL A O 1
ATOM 1859 N N . VAL A 1 248 ? -0.64 3.723 9.438 1 92.44 248 VAL A N 1
ATOM 1860 C CA . VAL A 1 248 ? -0.466 2.951 10.664 1 92.44 248 VAL A CA 1
ATOM 1861 C C . VAL A 1 248 ? -0.737 3.838 11.875 1 92.44 248 VAL A C 1
ATOM 1863 O O . VAL A 1 248 ? -1.428 3.428 12.812 1 92.44 248 VAL A O 1
ATOM 1866 N N . MET A 1 249 ? -0.169 5.027 11.836 1 94.94 249 MET A N 1
ATOM 1867 C CA . MET A 1 249 ? -0.406 5.977 12.922 1 94.94 249 MET A CA 1
ATOM 1868 C C . MET A 1 249 ? -1.898 6.242 13.094 1 94.94 249 MET A C 1
ATOM 1870 O O . MET A 1 249 ? -2.402 6.262 14.219 1 94.94 249 MET A O 1
ATOM 1874 N N . LEU A 1 250 ? -2.531 6.43 11.992 1 95.06 250 LEU A N 1
ATOM 1875 C CA . LEU A 1 250 ? -3.959 6.723 12 1 95.06 250 LEU A CA 1
ATOM 1876 C C . LEU A 1 250 ? -4.754 5.566 12.594 1 95.06 250 LEU A C 1
ATOM 1878 O O . LEU A 1 250 ? -5.633 5.777 13.43 1 95.06 250 LEU A O 1
ATOM 1882 N N . VAL A 1 251 ? -4.441 4.387 12.234 1 90.69 251 VAL A N 1
ATOM 1883 C CA . VAL A 1 251 ? -5.199 3.199 12.609 1 90.69 251 VAL A CA 1
ATOM 1884 C C . VAL A 1 251 ? -4.914 2.84 14.062 1 90.69 251 VAL A C 1
ATOM 1886 O O . VAL A 1 251 ? -5.832 2.537 14.828 1 90.69 251 VAL A O 1
ATOM 1889 N N . ILE A 1 252 ? -3.668 2.895 14.422 1 90.88 252 ILE A N 1
ATOM 1890 C CA . ILE A 1 252 ? -3.281 2.525 15.773 1 90.88 252 ILE A CA 1
ATOM 1891 C C . ILE A 1 252 ? -3.869 3.525 16.766 1 90.88 252 ILE A C 1
ATOM 1893 O O . ILE A 1 252 ? -4.289 3.146 17.859 1 90.88 252 ILE A O 1
ATOM 1897 N N . GLY A 1 253 ? -3.777 4.727 16.453 1 92.44 253 GLY A N 1
ATOM 1898 C CA . GLY A 1 253 ? -4.324 5.75 17.328 1 92.44 253 GLY A CA 1
ATOM 1899 C C . GLY A 1 253 ? -5.832 5.68 17.453 1 92.44 253 GLY A C 1
ATOM 1900 O O . GLY A 1 253 ? -6.371 5.75 18.562 1 92.44 253 GLY A O 1
ATOM 1901 N N . GLY A 1 254 ? -6.516 5.586 16.328 1 89.69 254 GLY A N 1
ATOM 1902 C CA . GLY A 1 254 ? -7.969 5.586 16.266 1 89.69 254 GLY A CA 1
ATOM 1903 C C . GLY A 1 254 ? -8.508 6.355 15.07 1 89.69 254 GLY A C 1
ATOM 1904 O O . GLY A 1 254 ? -8.422 7.586 15.023 1 89.69 254 GLY A O 1
ATOM 1905 N N . ILE A 1 255 ? -9.109 5.621 14.188 1 88.81 255 ILE A N 1
ATOM 1906 C CA . ILE A 1 255 ? -9.648 6.227 12.969 1 88.81 255 ILE A CA 1
ATOM 1907 C C . ILE A 1 255 ? -10.852 7.102 13.32 1 88.81 255 ILE A C 1
ATOM 1909 O O . ILE A 1 255 ? -11.68 6.73 14.156 1 88.81 255 ILE A O 1
ATOM 1913 N N . GLY A 1 256 ? -10.977 8.289 12.711 1 90.62 256 GLY A N 1
ATOM 1914 C CA . GLY A 1 256 ? -12.125 9.164 12.891 1 90.62 256 GLY A CA 1
ATOM 1915 C C . GLY A 1 256 ? -12.039 10.023 14.133 1 90.62 256 GLY A C 1
ATOM 1916 O O . GLY A 1 256 ? -12.906 10.867 14.375 1 90.62 256 GLY A O 1
ATOM 1917 N N . SER A 1 257 ? -10.969 9.852 14.961 1 92.38 257 SER A N 1
ATOM 1918 C CA . SER A 1 257 ? -10.812 10.586 16.203 1 92.38 257 SER A CA 1
ATOM 1919 C C . SER A 1 257 ? -9.555 11.453 16.188 1 92.38 257 SER A C 1
ATOM 1921 O O . SER A 1 257 ? -8.445 10.938 16.062 1 92.38 257 SER A O 1
ATOM 1923 N N . VAL A 1 258 ? -9.797 12.758 16.391 1 94.81 258 VAL A N 1
ATOM 1924 C CA . VAL A 1 258 ? -8.664 13.68 16.344 1 94.81 258 VAL A CA 1
ATOM 1925 C C . VAL A 1 258 ? -7.707 13.375 17.5 1 94.81 258 VAL A C 1
ATOM 1927 O O . VAL A 1 258 ? -6.5 13.234 17.281 1 94.81 258 VAL A O 1
ATOM 1930 N N . PRO A 1 259 ? -8.164 13.148 18.734 1 92.94 259 PRO A N 1
ATOM 1931 C CA . PRO A 1 259 ? -7.238 12.75 19.797 1 92.94 259 PRO A CA 1
ATOM 1932 C C . PRO A 1 259 ? -6.535 11.43 19.5 1 92.94 259 PRO A C 1
ATOM 1934 O O . PRO A 1 259 ? -5.375 11.25 19.875 1 92.94 259 PRO A O 1
ATOM 1937 N N . GLY A 1 260 ? -7.273 10.539 18.906 1 93.25 260 GLY A N 1
ATOM 1938 C CA . GLY A 1 260 ? -6.656 9.289 18.5 1 93.25 260 GLY A CA 1
ATOM 1939 C C . GLY A 1 260 ? -5.512 9.477 17.516 1 93.25 260 GLY A C 1
ATOM 1940 O O . GLY A 1 260 ? -4.48 8.805 17.625 1 93.25 260 GLY A O 1
ATOM 1941 N N . ASN A 1 261 ? -5.715 10.391 16.578 1 96.06 261 ASN A N 1
ATOM 1942 C CA . ASN A 1 261 ? -4.676 10.688 15.594 1 96.06 261 ASN A CA 1
ATOM 1943 C C . ASN A 1 261 ? -3.4 11.195 16.266 1 96.06 261 ASN A C 1
ATOM 1945 O O . ASN A 1 261 ? -2.295 10.797 15.891 1 96.06 261 ASN A O 1
ATOM 1949 N N . VAL A 1 262 ? -3.615 12.055 17.203 1 95.94 262 VAL A N 1
ATOM 1950 C CA . VAL A 1 262 ? -2.49 12.625 17.938 1 95.94 262 VAL A CA 1
ATOM 1951 C C . VAL A 1 262 ? -1.752 11.523 18.688 1 95.94 262 VAL A C 1
ATOM 1953 O O . VAL A 1 262 ? -0.525 11.414 18.609 1 95.94 262 VAL A O 1
ATOM 1956 N N . LEU A 1 263 ? -2.449 10.664 19.359 1 93.38 263 LEU A N 1
ATOM 1957 C CA . LEU A 1 263 ? -1.865 9.57 20.125 1 93.38 263 LEU A CA 1
ATOM 1958 C C . LEU A 1 263 ? -1.129 8.594 19.219 1 93.38 263 LEU A C 1
ATOM 1960 O O . LEU A 1 263 ? -0.033 8.133 19.547 1 93.38 263 LEU A O 1
ATOM 1964 N N . GLY A 1 264 ? -1.759 8.273 18.156 1 94.38 264 GLY A N 1
ATOM 1965 C CA . GLY A 1 264 ? -1.132 7.367 17.203 1 94.38 264 GLY A CA 1
ATOM 1966 C C . GLY A 1 264 ? 0.183 7.895 16.656 1 94.38 264 GLY A C 1
ATOM 1967 O O . GLY A 1 264 ? 1.156 7.148 16.547 1 94.38 264 GLY A O 1
ATOM 1968 N N . ALA A 1 265 ? 0.157 9.18 16.281 1 96.56 265 ALA A N 1
ATOM 1969 C CA . ALA A 1 265 ? 1.374 9.797 15.773 1 96.56 265 ALA A CA 1
ATOM 1970 C C . ALA A 1 265 ? 2.49 9.766 16.812 1 96.56 265 ALA A C 1
ATOM 1972 O O . ALA A 1 265 ? 3.646 9.492 16.484 1 96.56 265 ALA A O 1
ATOM 1973 N N . ILE A 1 266 ? 2.172 10.031 18.031 1 94.06 266 ILE A N 1
ATOM 1974 C CA . ILE A 1 266 ? 3.148 10.023 19.109 1 94.06 266 ILE A CA 1
ATOM 1975 C C . ILE A 1 266 ? 3.705 8.617 19.297 1 94.06 266 ILE A C 1
ATOM 1977 O O . ILE A 1 266 ? 4.922 8.422 19.297 1 94.06 266 ILE A O 1
ATOM 1981 N N . LEU A 1 267 ? 2.883 7.656 19.359 1 91.25 267 LEU A N 1
ATOM 1982 C CA . LEU A 1 267 ? 3.279 6.285 19.672 1 91.25 267 LEU A CA 1
ATOM 1983 C C . LEU A 1 267 ? 4.121 5.695 18.547 1 91.25 267 LEU A C 1
ATOM 1985 O O . LEU A 1 267 ? 5.199 5.152 18.781 1 91.25 267 LEU A O 1
ATOM 1989 N N . VAL A 1 268 ? 3.65 5.848 17.375 1 92.44 268 VAL A N 1
ATOM 1990 C CA . VAL A 1 268 ? 4.305 5.188 16.25 1 92.44 268 VAL A CA 1
ATOM 1991 C C . VAL A 1 268 ? 5.629 5.879 15.953 1 92.44 268 VAL A C 1
ATOM 1993 O O . VAL A 1 268 ? 6.566 5.25 15.453 1 92.44 268 VAL A O 1
ATOM 1996 N N . THR A 1 269 ? 5.699 7.164 16.234 1 92.31 269 THR A N 1
ATOM 1997 C CA . THR A 1 269 ? 6.957 7.871 16.031 1 92.31 269 THR A CA 1
ATOM 1998 C C . THR A 1 269 ? 7.977 7.488 17.094 1 92.31 269 THR A C 1
ATOM 2000 O O . THR A 1 269 ? 9.164 7.32 16.797 1 92.31 269 THR A O 1
ATOM 2003 N N . LEU A 1 270 ? 7.574 7.254 18.266 1 90.12 270 LEU A N 1
ATOM 2004 C CA . LEU A 1 270 ? 8.484 7.09 19.406 1 90.12 270 LEU A CA 1
ATOM 2005 C C . LEU A 1 270 ? 8.789 5.617 19.641 1 90.12 270 LEU A C 1
ATOM 2007 O O . LEU A 1 270 ? 9.859 5.273 20.156 1 90.12 270 LEU A O 1
ATOM 2011 N N . VAL A 1 271 ? 7.957 4.695 19.266 1 87.69 271 VAL A N 1
ATOM 2012 C CA . VAL A 1 271 ? 8.102 3.281 19.609 1 87.69 271 VAL A CA 1
ATOM 2013 C C . VAL A 1 271 ? 9.352 2.717 18.938 1 87.69 271 VAL A C 1
ATOM 2015 O O . VAL A 1 271 ? 10.164 2.051 19.578 1 87.69 271 VAL A O 1
ATOM 2018 N N . PRO A 1 272 ? 9.484 3.02 17.641 1 83.62 272 PRO A N 1
ATOM 2019 C CA . PRO A 1 272 ? 10.703 2.492 17.031 1 83.62 272 PRO A CA 1
ATOM 2020 C C . PRO A 1 272 ? 11.977 2.986 17.734 1 83.62 272 PRO A C 1
ATOM 2022 O O . PRO A 1 272 ? 12.953 2.246 17.828 1 83.62 272 PRO A O 1
ATOM 2025 N N . GLU A 1 273 ? 11.906 4.16 18.172 1 83.25 273 GLU A N 1
ATOM 2026 C CA . GLU A 1 273 ? 13.062 4.715 18.875 1 83.25 273 GLU A CA 1
ATOM 2027 C C . GLU A 1 273 ? 13.297 4.004 20.203 1 83.25 273 GLU A C 1
ATOM 2029 O O . GLU A 1 273 ? 14.445 3.766 20.594 1 83.25 273 GLU A O 1
ATOM 2034 N N . LEU A 1 274 ? 12.289 3.648 20.859 1 85.31 274 LEU A N 1
ATOM 2035 C CA . LEU A 1 274 ? 12.398 2.939 22.125 1 85.31 274 LEU A CA 1
ATOM 2036 C C . LEU A 1 274 ? 12.898 1.515 21.922 1 85.31 274 LEU A C 1
ATOM 2038 O O . LEU A 1 274 ? 13.516 0.928 22.812 1 85.31 274 LEU A O 1
ATOM 2042 N N . LEU A 1 275 ? 12.633 0.957 20.734 1 85.62 275 LEU A N 1
ATOM 2043 C CA . LEU A 1 275 ? 12.977 -0.428 20.438 1 85.62 275 LEU A CA 1
ATOM 2044 C C . LEU A 1 275 ? 14.375 -0.519 19.828 1 85.62 275 LEU A C 1
ATOM 2046 O O . LEU A 1 275 ? 14.852 -1.614 19.531 1 85.62 275 LEU A O 1
ATOM 2050 N N . ARG A 1 276 ? 15.016 0.617 19.594 1 82.81 276 ARG A N 1
ATOM 2051 C CA . ARG A 1 276 ? 16.297 0.653 18.906 1 82.81 276 ARG A CA 1
ATOM 2052 C C . ARG A 1 276 ? 17.344 -0.193 19.641 1 82.81 276 ARG A C 1
ATOM 2054 O O . ARG A 1 276 ? 18.297 -0.662 19.031 1 82.81 276 ARG A O 1
ATOM 2061 N N . PHE A 1 277 ? 17.125 -0.376 20.875 1 82.81 277 PHE A N 1
ATOM 2062 C CA . PHE A 1 277 ? 18.031 -1.222 21.625 1 82.81 277 PHE A CA 1
ATOM 2063 C C . PHE A 1 277 ? 18.047 -2.639 21.078 1 82.81 277 PHE A C 1
ATOM 2065 O O . PHE A 1 277 ? 19 -3.387 21.281 1 82.81 277 PHE A O 1
ATOM 2072 N N . MET A 1 278 ? 17 -2.988 20.281 1 82.12 278 MET A N 1
ATOM 2073 C CA . MET A 1 278 ? 16.891 -4.332 19.719 1 82.12 278 MET A CA 1
ATOM 2074 C C . MET A 1 278 ? 17.625 -4.441 18.391 1 82.12 278 MET A C 1
ATOM 2076 O O . MET A 1 278 ? 17.641 -5.5 17.766 1 82.12 278 MET A O 1
ATOM 2080 N N . GLU A 1 279 ? 18.25 -3.328 17.984 1 76.44 279 GLU A N 1
ATOM 2081 C CA . GLU A 1 279 ? 19.125 -3.27 16.828 1 76.44 279 GLU A CA 1
ATOM 2082 C C . GLU A 1 279 ? 18.391 -3.723 15.562 1 76.44 279 GLU A C 1
ATOM 2084 O O . GLU A 1 279 ? 17.375 -3.141 15.188 1 76.44 279 GLU A O 1
ATOM 2089 N N . ASN A 1 280 ? 18.734 -4.973 15.234 1 71.81 280 ASN A N 1
ATOM 2090 C CA . ASN A 1 280 ? 18.281 -5.422 13.922 1 71.81 280 ASN A CA 1
ATOM 2091 C C . ASN A 1 280 ? 16.828 -5.902 13.977 1 71.81 280 ASN A C 1
ATOM 2093 O O . ASN A 1 280 ? 16.172 -6.031 12.938 1 71.81 280 ASN A O 1
ATOM 2097 N N . TYR A 1 281 ? 16.234 -5.957 15.117 1 80.19 281 TYR A N 1
ATOM 2098 C CA . TYR A 1 281 ? 14.93 -6.574 15.227 1 80.19 281 TYR A CA 1
ATOM 2099 C C . TYR A 1 281 ? 13.859 -5.535 15.531 1 80.19 281 TYR A C 1
ATOM 2101 O O . TYR A 1 281 ? 12.672 -5.867 15.656 1 80.19 281 TYR A O 1
ATOM 2109 N N . TYR A 1 282 ? 14.273 -4.316 15.578 1 79.94 282 TYR A N 1
ATOM 2110 C CA . TYR A 1 282 ? 13.289 -3.338 16.031 1 79.94 282 TYR A CA 1
ATOM 2111 C C . TYR A 1 282 ? 12.148 -3.213 15.023 1 79.94 282 TYR A C 1
ATOM 2113 O O . TYR A 1 282 ? 10.984 -3.061 15.414 1 79.94 282 TYR A O 1
ATOM 2121 N N . TRP A 1 283 ? 12.438 -3.381 13.758 1 78.19 283 TRP A N 1
ATOM 2122 C CA . TRP A 1 283 ? 11.383 -3.287 12.758 1 78.19 283 TRP A CA 1
ATOM 2123 C C . TRP A 1 283 ? 10.453 -4.492 12.828 1 78.19 283 TRP A C 1
ATOM 2125 O O . TRP A 1 283 ? 9.258 -4.375 12.57 1 78.19 283 TRP A O 1
ATOM 2135 N N . LEU A 1 284 ? 11.102 -5.613 13.195 1 83.12 284 LEU A N 1
ATOM 2136 C CA . LEU A 1 284 ? 10.305 -6.828 13.359 1 83.12 284 LEU A CA 1
ATOM 2137 C C . LEU A 1 284 ? 9.305 -6.672 14.5 1 83.12 284 LEU A C 1
ATOM 2139 O O . LEU A 1 284 ? 8.117 -6.945 14.32 1 83.12 284 LEU A O 1
ATOM 2143 N N . VAL A 1 285 ? 9.812 -6.23 15.57 1 85 285 VAL A N 1
ATOM 2144 C CA . VAL A 1 285 ? 8.969 -6.055 16.734 1 85 285 VAL A CA 1
ATOM 2145 C C . VAL A 1 285 ? 7.906 -4.992 16.453 1 85 285 VAL A C 1
ATOM 2147 O O . VAL A 1 285 ? 6.734 -5.176 16.781 1 85 285 VAL A O 1
ATOM 2150 N N . PHE A 1 286 ? 8.312 -4.004 15.812 1 82.38 286 PHE A N 1
ATOM 2151 C CA . PHE A 1 286 ? 7.367 -2.949 15.453 1 82.38 286 PHE A CA 1
ATOM 2152 C C . PHE A 1 286 ? 6.266 -3.492 14.547 1 82.38 286 PHE A C 1
ATOM 2154 O O . PHE A 1 286 ? 5.09 -3.182 14.742 1 82.38 286 PHE A O 1
ATOM 2161 N N . SER A 1 287 ? 6.691 -4.262 13.609 1 84.19 287 SER A N 1
ATOM 2162 C CA . SER A 1 287 ? 5.715 -4.832 12.688 1 84.19 287 SER A CA 1
ATOM 2163 C C . SER A 1 287 ? 4.762 -5.785 13.398 1 84.19 287 SER A C 1
ATOM 2165 O O . SER A 1 287 ? 3.566 -5.809 13.109 1 84.19 287 SER A O 1
ATOM 2167 N N . ILE A 1 288 ? 5.223 -6.508 14.281 1 88.62 288 ILE A N 1
ATOM 2168 C CA . ILE A 1 288 ? 4.41 -7.441 15.055 1 88.62 288 ILE A CA 1
ATOM 2169 C C . ILE A 1 288 ? 3.424 -6.668 15.93 1 88.62 288 ILE A C 1
ATOM 2171 O O . ILE A 1 288 ? 2.234 -6.992 15.977 1 88.62 288 ILE A O 1
ATOM 2175 N N . ILE A 1 289 ? 3.922 -5.617 16.547 1 85 289 ILE A N 1
ATOM 2176 C CA . ILE A 1 289 ? 3.072 -4.789 17.391 1 85 289 ILE A CA 1
ATOM 2177 C C . ILE A 1 289 ? 1.959 -4.164 16.547 1 85 289 ILE A C 1
ATOM 2179 O O . ILE A 1 289 ? 0.788 -4.203 16.938 1 85 289 ILE A O 1
ATOM 2183 N N . THR A 1 290 ? 2.359 -3.652 15.438 1 84.12 290 THR A N 1
ATOM 2184 C CA . THR A 1 290 ? 1.388 -3.021 14.547 1 84.12 290 THR A CA 1
ATOM 2185 C C . THR A 1 290 ? 0.326 -4.027 14.109 1 84.12 290 THR A C 1
ATOM 2187 O O . THR A 1 290 ? -0.87 -3.727 14.141 1 84.12 290 THR A O 1
ATOM 2190 N N . LEU A 1 291 ? 0.801 -5.176 13.766 1 85.88 291 LEU A N 1
ATOM 2191 C CA . LEU A 1 291 ? -0.117 -6.223 13.336 1 85.88 291 LEU A CA 1
ATOM 2192 C C . LEU A 1 291 ? -1.075 -6.605 14.461 1 85.88 291 LEU A C 1
ATOM 2194 O O . LEU A 1 291 ? -2.281 -6.73 14.234 1 85.88 291 LEU A O 1
ATOM 2198 N N . LEU A 1 292 ? -0.586 -6.789 15.609 1 87.31 292 LEU A N 1
ATOM 2199 C CA . LEU A 1 292 ? -1.403 -7.18 16.75 1 87.31 292 LEU A CA 1
ATOM 2200 C C . LEU A 1 292 ? -2.396 -6.078 17.109 1 87.31 292 LEU A C 1
ATOM 2202 O O . LEU A 1 292 ? -3.551 -6.359 17.438 1 87.31 292 LEU A O 1
ATOM 2206 N N . PHE A 1 293 ? -1.958 -4.859 17.016 1 84.5 293 PHE A N 1
ATOM 2207 C CA . PHE A 1 293 ? -2.842 -3.738 17.312 1 84.5 293 PHE A CA 1
ATOM 2208 C C . PHE A 1 293 ? -3.988 -3.67 16.312 1 84.5 293 PHE A C 1
ATOM 2210 O O . PHE A 1 293 ? -5.141 -3.455 16.703 1 84.5 293 PHE A O 1
ATOM 2217 N N . VAL A 1 294 ? -3.637 -3.896 15.125 1 82.25 294 VAL A N 1
ATOM 2218 C CA . VAL A 1 294 ? -4.641 -3.779 14.07 1 82.25 294 VAL A CA 1
ATOM 2219 C C . VAL A 1 294 ? -5.672 -4.895 14.211 1 82.25 294 VAL A C 1
ATOM 2221 O O . VAL A 1 294 ? -6.867 -4.676 14 1 82.25 294 VAL A O 1
ATOM 2224 N N . ILE A 1 295 ? -5.223 -6.066 14.68 1 83.75 295 ILE A N 1
ATOM 2225 C CA . ILE A 1 295 ? -6.094 -7.234 14.758 1 83.75 295 ILE A CA 1
ATOM 2226 C C . ILE A 1 295 ? -6.914 -7.176 16.047 1 83.75 295 ILE A C 1
ATOM 2228 O O . ILE A 1 295 ? -8.125 -7.426 16.031 1 83.75 295 ILE A O 1
ATOM 2232 N N . PHE A 1 296 ? -6.332 -6.742 17.172 1 84.75 296 PHE A N 1
ATOM 2233 C CA . PHE A 1 296 ? -6.984 -6.895 18.469 1 84.75 296 PHE A CA 1
ATOM 2234 C C . PHE A 1 296 ? -7.602 -5.574 18.922 1 84.75 296 PHE A C 1
ATOM 2236 O O . PHE A 1 296 ? -8.438 -5.555 19.828 1 84.75 296 PHE A O 1
ATOM 2243 N N . LEU A 1 297 ? -7.148 -4.492 18.328 1 84.38 297 LEU A N 1
ATOM 2244 C CA . LEU A 1 297 ? -7.711 -3.189 18.672 1 84.38 297 LEU A CA 1
ATOM 2245 C C . LEU A 1 297 ? -8.148 -2.445 17.406 1 84.38 297 LEU A C 1
ATOM 2247 O O . LEU A 1 297 ? -7.664 -1.347 17.141 1 84.38 297 LEU A O 1
ATOM 2251 N N . PRO A 1 298 ? -9.18 -2.941 16.844 1 77.44 298 PRO A N 1
ATOM 2252 C CA . PRO A 1 298 ? -9.57 -2.383 15.547 1 77.44 298 PRO A CA 1
ATOM 2253 C C . PRO A 1 298 ? -10.125 -0.965 15.656 1 77.44 298 PRO A C 1
ATOM 2255 O O . PRO A 1 298 ? -10.188 -0.243 14.656 1 77.44 298 PRO A O 1
ATOM 2258 N N . ASN A 1 299 ? -10.461 -0.564 16.828 1 81.25 299 ASN A N 1
ATOM 2259 C CA . ASN A 1 299 ? -10.953 0.799 16.984 1 81.25 299 ASN A CA 1
ATOM 2260 C C . ASN A 1 299 ? -9.852 1.747 17.438 1 81.25 299 ASN A C 1
ATOM 2262 O O . ASN A 1 299 ? -10.109 2.932 17.672 1 81.25 299 ASN A O 1
ATOM 2266 N N . GLY A 1 300 ? -8.695 1.235 17.562 1 84.19 300 GLY A N 1
ATOM 2267 C CA . GLY A 1 300 ? -7.531 2.041 17.906 1 84.19 300 GLY A CA 1
ATOM 2268 C C . GLY A 1 300 ? -7.359 2.225 19.406 1 84.19 300 GLY A C 1
ATOM 2269 O O . GLY A 1 300 ? -8.211 1.801 20.188 1 84.19 300 GLY A O 1
ATOM 2270 N N . MET A 1 301 ? -6.398 2.869 19.797 1 87.62 301 MET A N 1
ATOM 2271 C CA . MET A 1 301 ? -6.035 3.064 21.203 1 87.62 301 MET A CA 1
ATOM 2272 C C . MET A 1 301 ? -7.031 3.984 21.906 1 87.62 301 MET A C 1
ATOM 2274 O O . MET A 1 301 ? -7.246 3.871 23.109 1 87.62 301 MET A O 1
ATOM 2278 N N . VAL A 1 302 ? -7.605 4.812 21.172 1 85.06 302 VAL A N 1
ATOM 2279 C CA . VAL A 1 302 ? -8.539 5.773 21.75 1 85.06 302 VAL A CA 1
ATOM 2280 C C . VAL A 1 302 ? -9.742 5.043 22.328 1 85.06 302 VAL A C 1
ATOM 2282 O O . VAL A 1 302 ? -10.398 5.539 23.25 1 85.06 302 VAL A O 1
ATOM 2285 N N . SER A 1 303 ? -10.047 3.885 21.781 1 82.12 303 SER A N 1
ATOM 2286 C CA . SER A 1 303 ? -11.195 3.119 22.25 1 82.12 303 SER A CA 1
ATOM 2287 C C . SER A 1 303 ? -10.992 2.627 23.672 1 82.12 303 SER A C 1
ATOM 2289 O O . SER A 1 303 ? -11.961 2.305 24.359 1 82.12 303 SER A O 1
ATOM 2291 N N . LEU A 1 304 ? -9.781 2.555 24.047 1 77.44 304 LEU A N 1
ATOM 2292 C CA . LEU A 1 304 ? -9.477 2.119 25.406 1 77.44 304 LEU A CA 1
ATOM 2293 C C . LEU A 1 304 ? -9.883 3.182 26.406 1 77.44 304 LEU A C 1
ATOM 2295 O O . LEU A 1 304 ? -10.078 2.879 27.594 1 77.44 304 LEU A O 1
ATOM 2299 N N . PHE A 1 305 ? -9.977 4.379 25.984 1 73.31 305 PHE A N 1
ATOM 2300 C CA . PHE A 1 305 ? -10.32 5.477 26.891 1 73.31 305 PHE A CA 1
ATOM 2301 C C . PHE A 1 305 ? -11.805 5.801 26.812 1 73.31 305 PHE A C 1
ATOM 2303 O O . PHE A 1 305 ? -12.328 6.551 27.641 1 73.31 305 PHE A O 1
ATOM 2310 N N . LYS A 1 306 ? -12.508 5.375 25.719 1 63.94 306 LYS A N 1
ATOM 2311 C CA . LYS A 1 306 ? -13.945 5.613 25.609 1 63.94 306 LYS A CA 1
ATOM 2312 C C . LYS A 1 306 ? -14.734 4.574 26.406 1 63.94 306 LYS A C 1
ATOM 2314 O O . LYS A 1 306 ? -14.414 3.385 26.375 1 63.94 306 LYS A O 1
ATOM 2319 N N . GLY A 1 307 ? -14.977 4.719 27.562 1 49.75 307 GLY A N 1
ATOM 2320 C CA . GLY A 1 307 ? -15.812 3.875 28.406 1 49.75 307 GLY A CA 1
ATOM 2321 C C . GLY A 1 307 ? -16.828 3.068 27.625 1 49.75 307 GLY A C 1
ATOM 2322 O O . GLY A 1 307 ? -17.125 3.391 26.469 1 49.75 307 GLY A O 1
ATOM 2323 N N . LYS A 1 308 ? -17.188 1.771 28.031 1 44.34 308 LYS A N 1
ATOM 2324 C CA . LYS A 1 308 ? -18.156 0.74 27.672 1 44.34 308 LYS A CA 1
ATOM 2325 C C . LYS A 1 308 ? -19.484 1.359 27.266 1 44.34 308 LYS A C 1
ATOM 2327 O O . LYS A 1 308 ? -20.469 0.644 27.016 1 44.34 308 LYS A O 1
ATOM 2332 N N . LYS A 1 309 ? -19.797 2.561 27.297 1 38.16 309 LYS A N 1
ATOM 2333 C CA . LYS A 1 309 ? -21.203 2.932 27.344 1 38.16 309 LYS A CA 1
ATOM 2334 C C . LYS A 1 309 ? -21.859 2.83 25.969 1 38.16 309 LYS A C 1
ATOM 2336 O O . LYS A 1 309 ? -23.031 2.5 25.844 1 38.16 309 LYS A O 1
ATOM 2341 N N . ARG A 1 310 ? -21.172 3.234 24.891 1 39.81 310 ARG A N 1
ATOM 2342 C CA . ARG A 1 310 ? -22.016 3.35 23.703 1 39.81 310 ARG A CA 1
ATOM 2343 C C . ARG A 1 310 ? -22.203 1.997 23.016 1 39.81 310 ARG A C 1
ATOM 2345 O O . ARG A 1 310 ? -23.016 1.857 22.109 1 39.81 310 ARG A O 1
ATOM 2352 N N . GLU A 1 311 ? -21.328 1.126 23.094 1 39.41 311 GLU A N 1
ATOM 2353 C CA . GLU A 1 311 ? -21.688 -0.171 22.516 1 39.41 311 GLU A CA 1
ATOM 2354 C C . GLU A 1 311 ? -22.906 -0.765 23.203 1 39.41 311 GLU A C 1
ATOM 2356 O O . GLU A 1 311 ? -23.562 -1.661 22.672 1 39.41 311 GLU A O 1
ATOM 2361 N N . GLU A 1 312 ? -23.172 -0.54 24.375 1 37.97 312 GLU A N 1
ATOM 2362 C CA . GLU A 1 312 ? -24.359 -1.049 25.031 1 37.97 312 GLU A CA 1
ATOM 2363 C C . GLU A 1 312 ? -25.625 -0.423 24.438 1 37.97 312 GLU A C 1
ATOM 2365 O O . GLU A 1 312 ? -26.703 -1.032 24.469 1 37.97 312 GLU A O 1
ATOM 2370 N N . LYS A 1 313 ? -25.656 0.837 24.141 1 37.06 313 LYS A N 1
ATOM 2371 C CA . LYS A 1 313 ? -26.938 1.35 23.672 1 37.06 313 LYS A CA 1
ATOM 2372 C C . LYS A 1 313 ? -27.234 0.902 22.25 1 37.06 313 LYS A C 1
ATOM 2374 O O . LYS A 1 313 ? -28.391 0.871 21.812 1 37.06 313 LYS A O 1
ATOM 2379 N N . ALA A 1 314 ? -26.297 0.686 21.531 1 37.75 314 ALA A N 1
ATOM 2380 C CA . ALA A 1 314 ? -26.625 0.203 20.203 1 37.75 314 ALA A CA 1
ATOM 2381 C C . ALA A 1 314 ? -27.062 -1.26 20.234 1 37.75 314 ALA A C 1
ATOM 2383 O O . ALA A 1 314 ? -27.875 -1.69 19.406 1 37.75 314 ALA A O 1
ATOM 2384 N N . GLY A 1 315 ? -26.453 -2.021 21.094 1 35.5 315 GLY A N 1
ATOM 2385 C CA . GLY A 1 315 ? -27.031 -3.336 21.328 1 35.5 315 GLY A CA 1
ATOM 2386 C C . GLY A 1 315 ? -28.422 -3.281 21.922 1 35.5 315 GLY A C 1
ATOM 2387 O O . GLY A 1 315 ? -29.219 -4.195 21.719 1 35.5 315 GLY A O 1
ATOM 2388 N N . LYS A 1 316 ? -28.719 -2.314 22.828 1 40.34 316 LYS A N 1
ATOM 2389 C CA . LYS A 1 316 ? -30.031 -2.197 23.453 1 40.34 316 LYS A CA 1
ATOM 2390 C C . LYS A 1 316 ? -31.062 -1.666 22.469 1 40.34 316 LYS A C 1
ATOM 2392 O O . LYS A 1 316 ? -32.25 -1.962 22.594 1 40.34 316 LYS A O 1
ATOM 2397 N N . GLY A 1 317 ? -30.656 -0.78 21.578 1 31.47 317 GLY A N 1
ATOM 2398 C CA . GLY A 1 317 ? -31.641 -0.35 20.594 1 31.47 317 GLY A CA 1
ATOM 2399 C C . GLY A 1 317 ? -31.969 -1.42 19.578 1 31.47 317 GLY A C 1
ATOM 2400 O O . GLY A 1 317 ? -33.094 -1.464 19.047 1 31.47 317 GLY A O 1
ATOM 2401 N N . ALA A 1 318 ? -31.094 -2.293 19.156 1 38.31 318 ALA A N 1
ATOM 2402 C CA . ALA A 1 318 ? -31.469 -3.453 18.344 1 38.31 318 ALA A CA 1
ATOM 2403 C C . ALA A 1 318 ? -32.344 -4.414 19.141 1 38.31 318 ALA A C 1
ATOM 2405 O O . ALA A 1 318 ? -33.25 -5.059 18.562 1 38.31 318 ALA A O 1
ATOM 2406 N N . GLN A 1 319 ? -32.094 -4.508 20.375 1 34.84 319 GLN A N 1
ATOM 2407 C CA . GLN A 1 319 ? -33.031 -5.293 21.172 1 34.84 319 GLN A CA 1
ATOM 2408 C C . GLN A 1 319 ? -34.344 -4.555 21.359 1 34.84 319 GLN A C 1
ATOM 2410 O O . GLN A 1 319 ? -35.406 -5.184 21.531 1 34.84 319 GLN A O 1
ATOM 2415 N N . ALA A 1 320 ? -34.312 -3.256 21.406 1 40.12 320 ALA A N 1
ATOM 2416 C CA . ALA A 1 320 ? -35.594 -2.588 21.609 1 40.12 320 ALA A CA 1
ATOM 2417 C C . ALA A 1 320 ? -36.438 -2.652 20.359 1 40.12 320 ALA A C 1
ATOM 2419 O O . ALA A 1 320 ? -37.688 -2.654 20.438 1 40.12 320 ALA A O 1
ATOM 2420 N N . ASN A 1 321 ? -35.781 -2.58 19.172 1 34.56 321 ASN A N 1
ATOM 2421 C CA . ASN A 1 321 ? -36.656 -2.631 18 1 34.56 321 ASN A CA 1
ATOM 2422 C C . ASN A 1 321 ? -37.031 -4.07 17.641 1 34.56 321 ASN A C 1
ATOM 2424 O O . ASN A 1 321 ? -37.75 -4.305 16.656 1 34.56 321 ASN A O 1
ATOM 2428 N N . GLY A 1 322 ? -36.312 -5.035 18.234 1 28.97 322 GLY A N 1
ATOM 2429 C CA . GLY A 1 322 ? -36.75 -6.406 18 1 28.97 322 GLY A CA 1
ATOM 2430 C C . GLY A 1 322 ? -37.906 -6.828 18.906 1 28.97 322 GLY A C 1
ATOM 2431 O O . GLY A 1 322 ? -38.25 -8.008 18.969 1 28.97 322 GLY A O 1
ATOM 2432 N N . ARG A 1 323 ? -38.312 -5.836 19.859 1 26.14 323 ARG A N 1
ATOM 2433 C CA . ARG A 1 323 ? -39.625 -6.219 20.391 1 26.14 323 ARG A CA 1
ATOM 2434 C C . ARG A 1 323 ? -40.75 -5.758 19.469 1 26.14 323 ARG A C 1
ATOM 2436 O O . ARG A 1 323 ? -40.719 -4.652 18.922 1 26.14 323 ARG A O 1
ATOM 2443 N N . MET B 1 1 ? -24.031 -24.469 -17.531 1 40.22 1 MET B N 1
ATOM 2444 C CA . MET B 1 1 ? -23.609 -23.141 -17.938 1 40.22 1 MET B CA 1
ATOM 2445 C C . MET B 1 1 ? -23.047 -23.156 -19.359 1 40.22 1 MET B C 1
ATOM 2447 O O . MET B 1 1 ? -22.094 -23.891 -19.641 1 40.22 1 MET B O 1
ATOM 2451 N N . LYS B 1 2 ? -23.688 -22.828 -20.266 1 46.72 2 LYS B N 1
ATOM 2452 C CA . LYS B 1 2 ? -23.281 -22.875 -21.672 1 46.72 2 LYS B CA 1
ATOM 2453 C C . LYS B 1 2 ? -21.969 -22.109 -21.875 1 46.72 2 LYS B C 1
ATOM 2455 O O . LYS B 1 2 ? -21.891 -20.906 -21.641 1 46.72 2 LYS B O 1
ATOM 2460 N N . VAL B 1 3 ? -20.859 -22.766 -21.672 1 55.72 3 VAL B N 1
ATOM 2461 C CA . VAL B 1 3 ? -19.609 -22.125 -22.062 1 55.72 3 VAL B CA 1
ATOM 2462 C C . VAL B 1 3 ? -19.797 -21.391 -23.391 1 55.72 3 VAL B C 1
ATOM 2464 O O . VAL B 1 3 ? -20.234 -21.984 -24.375 1 55.72 3 VAL B O 1
ATOM 2467 N N . ASN B 1 4 ? -19.891 -20.125 -23.203 1 63.16 4 ASN B N 1
ATOM 2468 C CA . ASN B 1 4 ? -20.016 -19.359 -24.453 1 63.16 4 ASN B CA 1
ATOM 2469 C C . ASN B 1 4 ? -18.906 -19.719 -25.438 1 63.16 4 ASN B C 1
ATOM 2471 O O . ASN B 1 4 ? -17.719 -19.656 -25.109 1 63.16 4 ASN B O 1
ATOM 2475 N N . LYS B 1 5 ? -19.203 -20.469 -26.453 1 68.62 5 LYS B N 1
ATOM 2476 C CA . LYS B 1 5 ? -18.328 -20.953 -27.516 1 68.62 5 LYS B CA 1
ATOM 2477 C C . LYS B 1 5 ? -17.266 -19.922 -27.875 1 68.62 5 LYS B C 1
ATOM 2479 O O . LYS B 1 5 ? -16.109 -20.281 -28.109 1 68.62 5 LYS B O 1
ATOM 2484 N N . THR B 1 6 ? -17.656 -18.703 -27.844 1 73.19 6 THR B N 1
ATOM 2485 C CA . THR B 1 6 ? -16.719 -17.656 -28.203 1 73.19 6 THR B CA 1
ATOM 2486 C C . THR B 1 6 ? -15.633 -17.516 -27.141 1 73.19 6 THR B C 1
ATOM 2488 O O . THR B 1 6 ? -14.453 -17.359 -27.469 1 73.19 6 THR B O 1
ATOM 2491 N N . SER B 1 7 ? -16.016 -17.641 -25.938 1 74.94 7 SER B N 1
ATOM 2492 C CA . SER B 1 7 ? -15.039 -17.531 -24.844 1 74.94 7 SER B CA 1
ATOM 2493 C C . SER B 1 7 ? -14.07 -18.703 -24.859 1 74.94 7 SER B C 1
ATOM 2495 O O . SER B 1 7 ? -12.883 -18.531 -24.594 1 74.94 7 SER B O 1
ATOM 2497 N N . ALA B 1 8 ? -14.57 -19.781 -25.219 1 76.88 8 ALA B N 1
ATOM 2498 C CA . ALA B 1 8 ? -13.727 -20.969 -25.297 1 76.88 8 ALA B CA 1
ATOM 2499 C C . ALA B 1 8 ? -12.727 -20.859 -26.438 1 76.88 8 ALA B C 1
ATOM 2501 O O . ALA B 1 8 ? -11.562 -21.25 -26.297 1 76.88 8 ALA B O 1
ATOM 2502 N N . LEU B 1 9 ? -13.164 -20.312 -27.578 1 75.25 9 LEU B N 1
ATOM 2503 C CA . LEU B 1 9 ? -12.289 -20.141 -28.734 1 75.25 9 LEU B CA 1
ATOM 2504 C C . LEU B 1 9 ? -11.172 -19.156 -28.422 1 75.25 9 LEU B C 1
ATOM 2506 O O . LEU B 1 9 ? -10.023 -19.375 -28.828 1 75.25 9 LEU B O 1
ATOM 2510 N N . ILE B 1 10 ? -11.523 -18.141 -27.688 1 75.69 10 ILE B N 1
ATOM 2511 C CA . ILE B 1 10 ? -10.531 -17.125 -27.344 1 75.69 10 ILE B CA 1
ATOM 2512 C C . ILE B 1 10 ? -9.508 -17.734 -26.375 1 75.69 10 ILE B C 1
ATOM 2514 O O . ILE B 1 10 ? -8.305 -17.484 -26.5 1 75.69 10 ILE B O 1
ATOM 2518 N N . ALA B 1 11 ? -10.023 -18.562 -25.547 1 79.12 11 ALA B N 1
ATOM 2519 C CA . ALA B 1 11 ? -9.125 -19.203 -24.594 1 79.12 11 ALA B CA 1
ATOM 2520 C C . ALA B 1 11 ? -8.164 -20.172 -25.297 1 79.12 11 ALA B C 1
ATOM 2522 O O . ALA B 1 11 ? -6.965 -20.172 -25.031 1 79.12 11 ALA B O 1
ATOM 2523 N N . VAL B 1 12 ? -8.703 -20.938 -26.203 1 80.12 12 VAL B N 1
ATOM 2524 C CA . VAL B 1 12 ? -7.895 -21.906 -26.938 1 80.12 12 VAL B CA 1
ATOM 2525 C C . VAL B 1 12 ? -6.867 -21.172 -27.797 1 80.12 12 VAL B C 1
ATOM 2527 O O . VAL B 1 12 ? -5.707 -21.578 -27.875 1 80.12 12 VAL B O 1
ATOM 2530 N N . ALA B 1 13 ? -7.305 -20.078 -28.406 1 78.94 13 ALA B N 1
ATOM 2531 C CA . ALA B 1 13 ? -6.398 -19.281 -29.234 1 78.94 13 ALA B CA 1
ATOM 2532 C C . ALA B 1 13 ? -5.27 -18.703 -28.391 1 78.94 13 ALA B C 1
ATOM 2534 O O . ALA B 1 13 ? -4.113 -18.688 -28.812 1 78.94 13 ALA B O 1
ATOM 2535 N N . ALA B 1 14 ? -5.652 -18.266 -27.234 1 81.62 14 ALA B N 1
ATOM 2536 C CA . ALA B 1 14 ? -4.648 -17.703 -26.344 1 81.62 14 ALA B CA 1
ATOM 2537 C C . ALA B 1 14 ? -3.641 -18.75 -25.906 1 81.62 14 ALA B C 1
ATOM 2539 O O . ALA B 1 14 ? -2.438 -18.484 -25.844 1 81.62 14 ALA B O 1
ATOM 2540 N N . ILE B 1 15 ? -4.125 -19.922 -25.672 1 83.19 15 ILE B N 1
ATOM 2541 C CA . ILE B 1 15 ? -3.264 -21.016 -25.25 1 83.19 15 ILE B CA 1
ATOM 2542 C C . ILE B 1 15 ? -2.342 -21.422 -26.406 1 83.19 15 ILE B C 1
ATOM 2544 O O . ILE B 1 15 ? -1.146 -21.641 -26.203 1 83.19 15 ILE B O 1
ATOM 2548 N N . ALA B 1 16 ? -2.932 -21.484 -27.562 1 81.56 16 ALA B N 1
ATOM 2549 C CA . ALA B 1 16 ? -2.146 -21.828 -28.75 1 81.56 16 ALA B CA 1
ATOM 2550 C C . ALA B 1 16 ? -1.061 -20.797 -29.016 1 81.56 16 ALA B C 1
ATOM 2552 O O . ALA B 1 16 ? 0.083 -21.141 -29.312 1 81.56 16 ALA B O 1
ATOM 2553 N N . LEU B 1 17 ? -1.464 -19.594 -28.844 1 81.12 17 LEU B N 1
ATOM 2554 C CA . LEU B 1 17 ? -0.497 -18.516 -29.047 1 81.12 17 LEU B CA 1
ATOM 2555 C C . LEU B 1 17 ? 0.625 -18.609 -28.016 1 81.12 17 LEU B C 1
ATOM 2557 O O . LEU B 1 17 ? 1.797 -18.406 -28.344 1 81.12 17 LEU B O 1
ATOM 2561 N N . ALA B 1 18 ? 0.238 -18.891 -26.828 1 83.94 18 ALA B N 1
ATOM 2562 C CA . ALA B 1 18 ? 1.232 -19.016 -25.766 1 83.94 18 ALA B CA 1
ATOM 2563 C C . ALA B 1 18 ? 2.156 -20.203 -26.016 1 83.94 18 ALA B C 1
ATOM 2565 O O . ALA B 1 18 ? 3.346 -20.156 -25.688 1 83.94 18 ALA B O 1
ATOM 2566 N N . ALA B 1 19 ? 1.623 -21.266 -26.547 1 83.38 19 ALA B N 1
ATOM 2567 C CA . ALA B 1 19 ? 2.404 -22.469 -26.797 1 83.38 19 ALA B CA 1
ATOM 2568 C C . ALA B 1 19 ? 3.355 -22.266 -27.969 1 83.38 19 ALA B C 1
ATOM 2570 O O . ALA B 1 19 ? 4.438 -22.859 -28.016 1 83.38 19 ALA B O 1
ATOM 2571 N N . ILE B 1 20 ? 3.018 -21.359 -28.922 1 83.12 20 ILE B N 1
ATOM 2572 C CA . ILE B 1 20 ? 3.781 -21.219 -30.156 1 83.12 20 ILE B CA 1
ATOM 2573 C C . ILE B 1 20 ? 4.812 -20.094 -30 1 83.12 20 ILE B C 1
ATOM 2575 O O . ILE B 1 20 ? 5.828 -20.078 -30.688 1 83.12 20 ILE B O 1
ATOM 2579 N N . LEU B 1 21 ? 4.629 -19.266 -29.062 1 79.88 21 LEU B N 1
ATOM 2580 C CA . LEU B 1 21 ? 5.43 -18.062 -28.906 1 79.88 21 LEU B CA 1
ATOM 2581 C C . LEU B 1 21 ? 6.91 -18.406 -28.766 1 79.88 21 LEU B C 1
ATOM 2583 O O . LEU B 1 21 ? 7.758 -17.797 -29.406 1 79.88 21 LEU B O 1
ATOM 2587 N N . PRO B 1 22 ? 7.238 -19.375 -27.938 1 76.94 22 PRO B N 1
ATOM 2588 C CA . PRO B 1 22 ? 8.664 -19.641 -27.75 1 76.94 22 PRO B CA 1
ATOM 2589 C C . PRO B 1 22 ? 9.328 -20.172 -29.031 1 76.94 22 PRO B C 1
ATOM 2591 O O . PRO B 1 22 ? 10.555 -20.141 -29.141 1 76.94 22 PRO B O 1
ATOM 2594 N N . MET B 1 23 ? 8.57 -20.766 -29.844 1 76.88 23 MET B N 1
ATOM 2595 C CA . MET B 1 23 ? 9.133 -21.281 -31.094 1 76.88 23 MET B CA 1
ATOM 2596 C C . MET B 1 23 ? 9.688 -20.141 -31.953 1 76.88 23 MET B C 1
ATOM 2598 O O . MET B 1 23 ? 10.578 -20.359 -32.781 1 76.88 23 MET B O 1
ATOM 2602 N N . PHE B 1 24 ? 9.234 -18.938 -31.703 1 77.62 24 PHE B N 1
ATOM 2603 C CA . PHE B 1 24 ? 9.672 -17.781 -32.5 1 77.62 24 PHE B CA 1
ATOM 2604 C C . PHE B 1 24 ? 10.648 -16.922 -31.703 1 77.62 24 PHE B C 1
ATOM 2606 O O . PHE B 1 24 ? 11.195 -15.953 -32.219 1 77.62 24 PHE B O 1
ATOM 2613 N N . ILE B 1 25 ? 10.797 -17.25 -30.547 1 76.75 25 ILE B N 1
ATOM 2614 C CA . ILE B 1 25 ? 11.68 -16.469 -29.688 1 76.75 25 ILE B CA 1
ATOM 2615 C C . ILE B 1 25 ? 12.93 -17.266 -29.359 1 76.75 25 ILE B C 1
ATOM 2617 O O . ILE B 1 25 ? 12.852 -18.312 -28.719 1 76.75 25 ILE B O 1
ATOM 2621 N N . SER B 1 26 ? 14.047 -16.891 -29.891 1 73.19 26 SER B N 1
ATOM 2622 C CA . SER B 1 26 ? 15.297 -17.609 -29.703 1 73.19 26 SER B CA 1
ATOM 2623 C C . SER B 1 26 ? 16.141 -16.969 -28.609 1 73.19 26 SER B C 1
ATOM 2625 O O . SER B 1 26 ? 17.062 -17.594 -28.062 1 73.19 26 SER B O 1
ATOM 2627 N N . ASN B 1 27 ? 15.766 -15.828 -28.25 1 85.06 27 ASN B N 1
ATOM 2628 C CA . ASN B 1 27 ? 16.594 -15.117 -27.281 1 85.06 27 ASN B CA 1
ATOM 2629 C 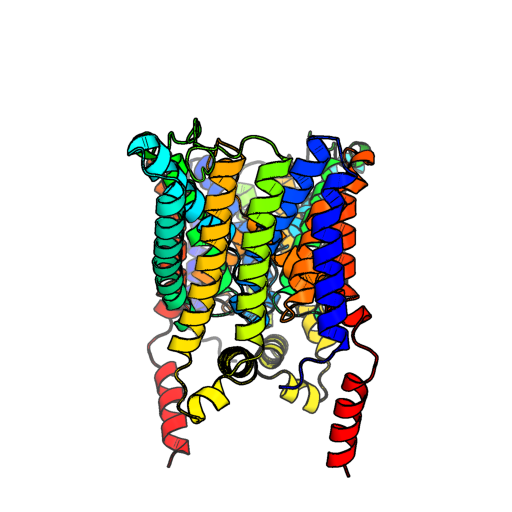C . ASN B 1 27 ? 16.234 -15.484 -25.844 1 85.06 27 ASN B C 1
ATOM 2631 O O . ASN B 1 27 ? 15.055 -15.461 -25.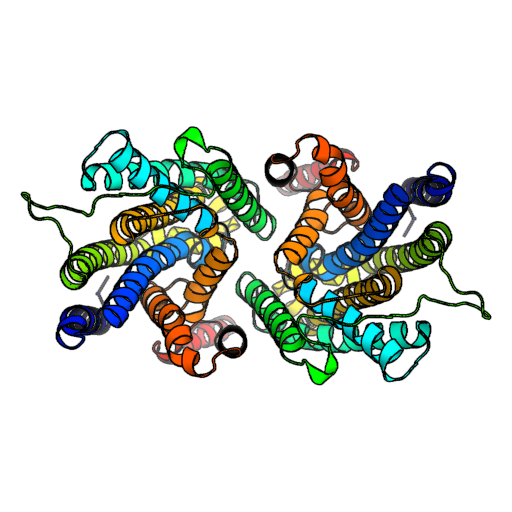484 1 85.06 27 ASN B O 1
ATOM 2635 N N . ASN B 1 28 ? 17.203 -15.852 -25.062 1 86.06 28 ASN B N 1
ATOM 2636 C CA . ASN B 1 28 ? 17.047 -16.281 -23.672 1 86.06 28 ASN B CA 1
ATOM 2637 C C . ASN B 1 28 ? 16.422 -15.195 -22.812 1 86.06 28 ASN B C 1
ATOM 2639 O O . ASN B 1 28 ? 15.648 -15.492 -21.906 1 86.06 28 ASN B O 1
ATOM 2643 N N . TYR B 1 29 ? 16.672 -14.047 -23.156 1 85.19 29 TYR B N 1
ATOM 2644 C CA . TYR B 1 29 ? 16.125 -12.922 -22.406 1 85.19 29 TYR B CA 1
ATOM 2645 C C . TYR B 1 29 ? 14.609 -12.859 -22.547 1 85.19 29 TYR B C 1
ATOM 2647 O O . TYR B 1 29 ? 13.898 -12.719 -21.547 1 85.19 29 TYR B O 1
ATOM 2655 N N . HIS B 1 30 ? 14.172 -13.008 -23.719 1 88 30 HIS B N 1
ATOM 2656 C CA . HIS B 1 30 ? 12.734 -12.93 -23.969 1 88 30 HIS B CA 1
ATOM 2657 C C . HIS B 1 30 ? 12.008 -14.133 -23.375 1 88 30 HIS B C 1
ATOM 2659 O O . HIS B 1 30 ? 10.867 -14.016 -22.922 1 88 30 HIS B O 1
ATOM 2665 N N . LEU B 1 31 ? 12.633 -15.273 -23.406 1 90.5 31 LEU B N 1
ATOM 2666 C CA . LEU B 1 31 ? 12.031 -16.453 -22.781 1 90.5 31 LEU B CA 1
ATOM 2667 C C . LEU B 1 31 ? 11.914 -16.266 -21.266 1 90.5 31 LEU B C 1
ATOM 2669 O O . LEU B 1 31 ? 10.922 -16.672 -20.672 1 90.5 31 LEU B O 1
ATOM 2673 N N . ASN B 1 32 ? 12.922 -15.656 -20.672 1 92.06 32 ASN B N 1
ATOM 2674 C CA . ASN B 1 32 ? 12.875 -15.344 -19.25 1 92.06 32 ASN B CA 1
ATOM 2675 C C . ASN B 1 32 ? 11.688 -14.445 -18.906 1 92.06 32 ASN B C 1
ATOM 2677 O O . ASN B 1 32 ? 11.023 -14.641 -17.891 1 92.06 32 ASN B O 1
ATOM 2681 N N . LEU B 1 33 ? 11.5 -13.539 -19.766 1 91.56 33 LEU B N 1
ATOM 2682 C CA . LEU B 1 33 ? 10.375 -12.633 -19.578 1 91.56 33 LEU B CA 1
ATOM 2683 C C . LEU B 1 33 ? 9.047 -13.383 -19.656 1 91.56 33 LEU B C 1
ATOM 2685 O O . LEU B 1 33 ? 8.125 -13.117 -18.875 1 91.56 33 LEU B O 1
ATOM 2689 N N . MET B 1 34 ? 8.961 -14.281 -20.531 1 93.69 34 MET B N 1
ATOM 2690 C CA . MET B 1 34 ? 7.738 -15.055 -20.688 1 93.69 34 MET B CA 1
ATOM 2691 C C . MET B 1 34 ? 7.484 -15.938 -19.484 1 93.69 34 MET B C 1
ATOM 2693 O O . MET B 1 34 ? 6.336 -16.141 -19.078 1 93.69 34 MET B O 1
ATOM 2697 N N . ILE B 1 35 ? 8.516 -16.5 -18.969 1 95.5 35 ILE B N 1
ATOM 2698 C CA . ILE B 1 35 ? 8.383 -17.312 -17.766 1 95.5 35 ILE B CA 1
ATOM 2699 C C . ILE B 1 35 ? 7.891 -16.453 -16.609 1 95.5 35 ILE B C 1
ATOM 2701 O O . ILE B 1 35 ? 7.004 -16.859 -15.859 1 95.5 35 ILE B O 1
ATOM 2705 N N . GLN B 1 36 ? 8.43 -15.258 -16.516 1 95.38 36 GLN B N 1
ATOM 2706 C CA . GLN B 1 36 ? 7.996 -14.328 -15.484 1 95.38 36 GLN B CA 1
ATOM 2707 C C . GLN B 1 36 ? 6.516 -13.984 -15.648 1 95.38 36 GLN B C 1
ATOM 2709 O O . GLN B 1 36 ? 5.797 -13.836 -14.656 1 95.38 36 GLN B O 1
ATOM 2714 N N . VAL B 1 37 ? 6.078 -13.82 -16.844 1 96.38 37 VAL B N 1
ATOM 2715 C CA . VAL B 1 37 ? 4.676 -13.539 -17.125 1 96.38 37 VAL B CA 1
ATOM 2716 C C . VAL B 1 37 ? 3.803 -14.672 -16.578 1 96.38 37 VAL B C 1
ATOM 2718 O O . VAL B 1 37 ? 2.779 -14.422 -15.938 1 96.38 37 VAL B O 1
ATOM 2721 N N . LEU B 1 38 ? 4.219 -15.867 -16.812 1 97.62 38 LEU B N 1
ATOM 2722 C CA . LEU B 1 38 ? 3.443 -17.016 -16.375 1 97.62 38 LEU B CA 1
ATOM 2723 C C . LEU B 1 38 ? 3.357 -17.062 -14.852 1 97.62 38 LEU B C 1
ATOM 2725 O O . LEU B 1 38 ? 2.293 -17.344 -14.297 1 97.62 38 LEU B O 1
ATOM 2729 N N . ILE B 1 39 ? 4.441 -16.797 -14.203 1 98.12 39 ILE B N 1
ATOM 2730 C CA . ILE B 1 39 ? 4.473 -16.781 -12.742 1 98.12 39 ILE B CA 1
ATOM 2731 C C . ILE B 1 39 ? 3.549 -15.688 -12.219 1 98.12 39 ILE B C 1
ATOM 2733 O O . ILE B 1 39 ? 2.74 -15.922 -11.32 1 98.12 39 ILE B O 1
ATOM 2737 N N . ASN B 1 40 ? 3.625 -14.547 -12.828 1 97.94 40 ASN B N 1
ATOM 2738 C CA . ASN B 1 40 ? 2.779 -13.43 -12.414 1 97.94 40 ASN B CA 1
ATOM 2739 C C . ASN B 1 40 ? 1.303 -13.727 -12.656 1 97.94 40 ASN B C 1
ATOM 2741 O O . ASN B 1 40 ? 0.445 -13.312 -11.875 1 97.94 40 ASN B O 1
ATOM 2745 N N . ILE B 1 41 ? 1.033 -14.414 -13.727 1 98.25 41 ILE B N 1
ATOM 2746 C CA . ILE B 1 41 ? -0.346 -14.781 -14.031 1 98.25 41 ILE B CA 1
ATOM 2747 C C . ILE B 1 41 ? -0.911 -15.625 -12.891 1 98.25 41 ILE B C 1
ATOM 2749 O O . ILE B 1 41 ? -2.031 -15.391 -12.43 1 98.25 41 ILE B O 1
ATOM 2753 N N . ILE B 1 42 ? -0.155 -16.547 -12.43 1 98.69 42 ILE B N 1
ATOM 2754 C CA . ILE B 1 42 ? -0.599 -17.422 -11.352 1 98.69 42 ILE B CA 1
ATOM 2755 C C . ILE B 1 42 ? -0.896 -16.609 -10.102 1 98.69 42 ILE B C 1
ATOM 2757 O O . ILE B 1 42 ? -1.941 -16.781 -9.469 1 98.69 42 ILE B O 1
ATOM 2761 N N . ILE B 1 43 ? -0.037 -15.695 -9.797 1 98.56 43 ILE B N 1
ATOM 2762 C CA . ILE B 1 43 ? -0.185 -14.867 -8.602 1 98.56 43 ILE B CA 1
ATOM 2763 C C . ILE B 1 43 ? -1.442 -14.008 -8.719 1 98.56 43 ILE B C 1
ATOM 2765 O O . ILE B 1 43 ? -2.254 -13.961 -7.793 1 98.56 43 ILE B O 1
ATOM 2769 N N . VAL B 1 44 ? -1.604 -13.367 -9.836 1 98.25 44 VAL B N 1
ATOM 2770 C CA . VAL B 1 44 ? -2.674 -12.391 -10.016 1 98.25 44 VAL B CA 1
ATOM 2771 C C . VAL B 1 44 ? -4.02 -13.102 -10.078 1 98.25 44 VAL B C 1
ATOM 2773 O O . VAL B 1 44 ? -5.02 -12.609 -9.547 1 98.25 44 VAL B O 1
ATOM 2776 N N . VAL B 1 45 ? -4.062 -14.234 -10.703 1 98.19 45 VAL B N 1
ATOM 2777 C CA . VAL B 1 45 ? -5.285 -15.031 -10.742 1 98.19 45 VAL B CA 1
ATOM 2778 C C . VAL B 1 45 ? -5.699 -15.422 -9.328 1 98.19 45 VAL B C 1
ATOM 2780 O O . VAL B 1 45 ? -6.887 -15.398 -8.992 1 98.19 45 VAL B O 1
ATOM 2783 N N . GLY B 1 46 ? -4.738 -15.797 -8.539 1 98.44 46 GLY B N 1
ATOM 2784 C CA . GLY B 1 46 ? -5.027 -16.078 -7.141 1 98.44 46 GLY B CA 1
ATOM 2785 C C . GLY B 1 46 ? -5.512 -14.875 -6.367 1 98.44 46 GLY B C 1
ATOM 2786 O O . GLY B 1 46 ? -6.477 -14.961 -5.605 1 98.44 46 GLY B O 1
ATOM 2787 N N . LEU B 1 47 ? -4.855 -13.789 -6.551 1 97.5 47 LEU B N 1
ATOM 2788 C CA . LEU B 1 47 ? -5.195 -12.539 -5.875 1 97.5 47 LEU B CA 1
ATOM 2789 C C . LEU B 1 47 ? -6.629 -12.125 -6.188 1 97.5 47 LEU B C 1
ATOM 2791 O O . LEU B 1 47 ? -7.273 -11.461 -5.379 1 97.5 47 LEU B O 1
ATOM 2795 N N . ASN B 1 48 ? -7.129 -12.547 -7.309 1 97.38 48 ASN B N 1
ATOM 2796 C CA . ASN B 1 48 ? -8.477 -12.219 -7.754 1 97.38 48 ASN B CA 1
ATOM 2797 C C . ASN B 1 48 ? -9.531 -12.766 -6.801 1 97.38 48 ASN B C 1
ATOM 2799 O O . ASN B 1 48 ? -10.609 -12.188 -6.66 1 97.38 48 ASN B O 1
ATOM 2803 N N . PHE B 1 49 ? -9.266 -13.836 -6.109 1 97.31 49 PHE B N 1
ATOM 2804 C CA . PHE B 1 49 ? -10.242 -14.438 -5.207 1 97.31 49 PHE B CA 1
ATOM 2805 C C . PHE B 1 49 ? -10.516 -13.516 -4.02 1 97.31 49 PHE B C 1
ATOM 2807 O O . PHE B 1 49 ? -11.648 -13.422 -3.549 1 97.31 49 PHE B O 1
ATOM 2814 N N . ILE B 1 50 ? -9.477 -12.836 -3.561 1 94.94 50 ILE B N 1
ATOM 2815 C CA . ILE B 1 50 ? -9.617 -12.008 -2.369 1 94.94 50 ILE B CA 1
ATOM 2816 C C . ILE B 1 50 ? -9.984 -10.586 -2.775 1 94.94 50 ILE B C 1
ATOM 2818 O O . ILE B 1 50 ? -11.086 -10.117 -2.486 1 94.94 50 ILE B O 1
ATOM 2822 N N . THR B 1 51 ? -9.148 -10.016 -3.549 1 92.38 51 THR B N 1
ATOM 2823 C CA . THR B 1 51 ? -9.328 -8.609 -3.877 1 92.38 51 THR B CA 1
ATOM 2824 C C . THR B 1 51 ? -10.383 -8.43 -4.965 1 92.38 51 THR B C 1
ATOM 2826 O O . THR B 1 51 ? -11.18 -7.496 -4.918 1 92.38 51 THR B O 1
ATOM 2829 N N . GLY B 1 52 ? -10.453 -9.258 -5.859 1 92.62 52 GLY B N 1
ATOM 2830 C CA . GLY B 1 52 ? -11.375 -9.125 -6.977 1 92.62 52 GLY B CA 1
ATOM 2831 C C . GLY B 1 52 ? -12.789 -9.562 -6.641 1 92.62 52 GLY B C 1
ATOM 2832 O O . GLY B 1 52 ? -13.742 -8.812 -6.879 1 92.62 52 GLY B O 1
ATOM 2833 N N . LEU B 1 53 ? -12.914 -10.672 -6.039 1 94.75 53 LEU B N 1
ATOM 2834 C CA . LEU B 1 53 ? -14.234 -11.258 -5.883 1 94.75 53 LEU B CA 1
ATOM 2835 C C . LEU B 1 53 ? -14.828 -10.914 -4.52 1 94.75 53 LEU B C 1
ATOM 2837 O O . LEU B 1 53 ? -16.031 -10.68 -4.402 1 94.75 53 LEU B O 1
ATOM 2841 N N . THR B 1 54 ? -14.047 -10.906 -3.488 1 92.38 54 THR B N 1
ATOM 2842 C CA . THR B 1 54 ? -14.594 -10.641 -2.164 1 92.38 54 THR B CA 1
ATOM 2843 C C . THR B 1 54 ? -14.438 -9.164 -1.797 1 92.38 54 THR B C 1
ATOM 2845 O O . THR B 1 54 ? -15.016 -8.703 -0.816 1 92.38 54 THR B O 1
ATOM 2848 N N . GLY B 1 55 ? -13.633 -8.484 -2.531 1 88.5 55 GLY B N 1
ATOM 2849 C CA . GLY B 1 55 ? -13.5 -7.051 -2.33 1 88.5 55 GLY B CA 1
ATOM 2850 C C . GLY B 1 55 ? -12.57 -6.688 -1.189 1 88.5 55 GLY B C 1
ATOM 2851 O O . GLY B 1 55 ? -12.586 -5.555 -0.705 1 88.5 55 GLY B O 1
ATOM 2852 N N . GLN B 1 56 ? -11.812 -7.625 -0.728 1 87.62 56 GLN B N 1
ATOM 2853 C CA . GLN B 1 56 ? -10.875 -7.395 0.362 1 87.62 56 GLN B CA 1
ATOM 2854 C C . GLN B 1 56 ? -9.508 -6.973 -0.172 1 87.62 56 GLN B C 1
ATOM 2856 O O . GLN B 1 56 ? -9.047 -7.496 -1.189 1 87.62 56 GLN B O 1
ATOM 2861 N N . MET B 1 57 ? -8.953 -6.008 0.446 1 87.19 57 MET B N 1
ATOM 2862 C CA . MET B 1 57 ? -7.664 -5.504 -0.017 1 87.19 57 MET B CA 1
ATOM 2863 C C . MET B 1 57 ? -6.516 -6.305 0.594 1 87.19 57 MET B C 1
ATOM 2865 O O . MET B 1 57 ? -6.367 -6.348 1.816 1 87.19 57 MET B O 1
ATOM 2869 N N . ASN B 1 58 ? -5.789 -6.934 -0.225 1 92.25 58 ASN B N 1
ATOM 2870 C CA . ASN B 1 58 ? -4.594 -7.664 0.183 1 92.25 58 ASN B CA 1
ATOM 2871 C C . ASN B 1 58 ? -3.33 -7.051 -0.417 1 92.25 58 ASN B C 1
ATOM 2873 O O . ASN B 1 58 ? -3.141 -7.078 -1.634 1 92.25 58 ASN B O 1
ATOM 2877 N N . LEU B 1 59 ? -2.486 -6.512 0.442 1 91.69 59 LEU B N 1
ATOM 2878 C CA . LEU B 1 59 ? -1.242 -5.906 -0.02 1 91.69 59 LEU B CA 1
ATOM 2879 C C . LEU B 1 59 ? -0.035 -6.676 0.502 1 91.69 59 LEU B C 1
ATOM 2881 O O . LEU B 1 59 ? 1.055 -6.117 0.638 1 91.69 59 LEU B O 1
ATOM 2885 N N . GLY B 1 60 ? -0.243 -7.887 0.831 1 93.88 60 GLY B N 1
ATOM 2886 C CA . GLY B 1 60 ? 0.829 -8.695 1.391 1 93.88 60 GLY B CA 1
ATOM 2887 C C . GLY B 1 60 ? 1.18 -9.898 0.532 1 93.88 60 GLY B C 1
ATOM 2888 O O . GLY B 1 60 ? 1.752 -10.875 1.024 1 93.88 60 GLY B O 1
ATOM 2889 N N . THR B 1 61 ? 0.881 -9.844 -0.696 1 96.75 61 THR B N 1
ATOM 2890 C CA . THR B 1 61 ? 1.07 -10.984 -1.585 1 96.75 61 THR B CA 1
ATOM 2891 C C . THR B 1 61 ? 2.551 -11.336 -1.711 1 96.75 61 THR B C 1
ATOM 2893 O O . THR B 1 61 ? 2.91 -12.508 -1.835 1 96.75 61 THR B O 1
ATOM 2896 N N . ALA B 1 62 ? 3.4 -10.32 -1.691 1 95.94 62 ALA B N 1
ATOM 2897 C CA . ALA B 1 62 ? 4.836 -10.562 -1.803 1 95.94 62 ALA B CA 1
ATOM 2898 C C . ALA B 1 62 ? 5.336 -11.445 -0.662 1 95.94 62 ALA B C 1
ATOM 2900 O O . ALA B 1 62 ? 6.172 -12.328 -0.871 1 95.94 62 ALA B O 1
ATOM 2901 N N . GLY B 1 63 ? 4.855 -11.188 0.515 1 96.19 63 GLY B N 1
ATOM 2902 C CA . GLY B 1 63 ? 5.227 -12.016 1.649 1 96.19 63 GLY B CA 1
ATOM 2903 C C . GLY B 1 63 ? 4.75 -13.445 1.52 1 96.19 63 GLY B C 1
ATOM 2904 O O . GLY B 1 63 ? 5.484 -14.383 1.85 1 96.19 63 GLY B O 1
ATOM 2905 N N . ILE B 1 64 ? 3.564 -13.633 1.055 1 97.5 64 ILE B N 1
ATOM 2906 C CA . ILE B 1 64 ? 3 -14.961 0.867 1 97.5 64 ILE B CA 1
ATOM 2907 C C . ILE B 1 64 ? 3.775 -15.703 -0.22 1 97.5 64 ILE B C 1
ATOM 2909 O O . ILE B 1 64 ? 4.141 -16.875 -0.046 1 97.5 64 ILE B O 1
ATOM 2913 N N . PHE B 1 65 ? 4.012 -15 -1.274 1 97.62 65 PHE B N 1
ATOM 2914 C CA . PHE B 1 65 ? 4.832 -15.492 -2.377 1 97.62 65 PHE B CA 1
ATOM 2915 C C . PHE B 1 65 ? 6.195 -15.953 -1.873 1 97.62 65 PHE B C 1
ATOM 2917 O O . PHE B 1 65 ? 6.668 -17.031 -2.246 1 97.62 65 PHE B O 1
ATOM 2924 N N . SER B 1 66 ? 6.797 -15.164 -1.04 1 97.25 66 SER B N 1
ATOM 2925 C CA . SER B 1 66 ? 8.125 -15.469 -0.512 1 97.25 66 SER B CA 1
ATOM 2926 C C . SER B 1 66 ? 8.094 -16.703 0.376 1 97.25 66 SER B C 1
ATOM 2928 O O . SER B 1 66 ? 9.055 -17.484 0.409 1 97.25 66 SER B O 1
ATOM 2930 N N . MET B 1 67 ? 7.031 -16.875 1.079 1 97.38 67 MET B N 1
ATOM 2931 C CA . MET B 1 67 ? 6.914 -18.047 1.942 1 97.38 67 MET B CA 1
ATOM 2932 C C . MET B 1 67 ? 6.887 -19.328 1.117 1 97.38 67 MET B C 1
ATOM 2934 O O . MET B 1 67 ? 7.438 -20.344 1.532 1 97.38 67 MET B O 1
ATOM 2938 N N . GLY B 1 68 ? 6.238 -19.266 0.021 1 97.94 68 GLY B N 1
ATOM 2939 C CA . GLY B 1 68 ? 6.277 -20.406 -0.884 1 97.94 68 GLY B CA 1
ATOM 2940 C C . GLY B 1 68 ? 7.66 -20.672 -1.457 1 97.94 68 GLY B C 1
ATOM 2941 O O . GLY B 1 68 ? 8.102 -21.812 -1.527 1 97.94 68 GLY B O 1
ATOM 2942 N N . ALA B 1 69 ? 8.305 -19.609 -1.841 1 97.75 69 ALA B N 1
ATOM 2943 C CA . ALA B 1 69 ? 9.648 -19.703 -2.408 1 97.75 69 ALA B CA 1
ATOM 2944 C C . ALA B 1 69 ? 10.625 -20.297 -1.399 1 97.75 69 ALA B C 1
ATOM 2946 O O . ALA B 1 69 ? 11.375 -21.219 -1.719 1 97.75 69 ALA B O 1
ATOM 2947 N N . TYR B 1 70 ? 10.562 -19.859 -0.218 1 97 70 TYR B N 1
ATOM 2948 C CA . TYR B 1 70 ? 11.516 -20.297 0.797 1 97 70 TYR B CA 1
ATOM 2949 C C . TYR B 1 70 ? 11.195 -21.719 1.277 1 97 70 TYR B C 1
ATOM 2951 O O . TYR B 1 70 ? 12.094 -22.5 1.573 1 97 70 TYR B O 1
ATOM 2959 N N . THR B 1 71 ? 9.883 -21.969 1.392 1 97.62 71 THR B N 1
ATOM 2960 C CA . THR B 1 71 ? 9.516 -23.328 1.768 1 97.62 71 THR B CA 1
ATOM 2961 C C . THR B 1 71 ? 10.086 -24.344 0.775 1 97.62 71 THR B C 1
ATOM 2963 O O . THR B 1 71 ? 10.742 -25.312 1.173 1 97.62 71 THR B O 1
ATOM 2966 N N . SER B 1 72 ? 9.898 -24.078 -0.445 1 97.75 72 SER B N 1
ATOM 2967 C CA . SER B 1 72 ? 10.344 -25 -1.483 1 97.75 72 SER B CA 1
ATOM 2968 C C . SER B 1 72 ? 11.859 -25.031 -1.58 1 97.75 72 SER B C 1
ATOM 2970 O O . SER B 1 72 ? 12.461 -26.109 -1.688 1 97.75 72 SER B O 1
ATOM 2972 N N . SER B 1 73 ? 12.531 -23.891 -1.563 1 96.88 73 SER B N 1
ATOM 2973 C CA . SER B 1 73 ? 13.977 -23.797 -1.735 1 96.88 73 SER B CA 1
ATOM 2974 C C . SER B 1 73 ? 14.711 -24.453 -0.568 1 96.88 73 SER B C 1
ATOM 2976 O O . SER B 1 73 ? 15.711 -25.141 -0.768 1 96.88 73 SER B O 1
ATOM 2978 N N . LEU B 1 74 ? 14.211 -24.266 0.626 1 96.69 74 LEU B N 1
ATOM 2979 C CA . LEU B 1 74 ? 14.883 -24.797 1.804 1 96.69 74 LEU B CA 1
ATOM 2980 C C . LEU B 1 74 ? 14.75 -26.312 1.864 1 96.69 74 LEU B C 1
ATOM 2982 O O . LEU B 1 74 ? 15.703 -27.016 2.213 1 96.69 74 LEU B O 1
ATOM 2986 N N . LEU B 1 75 ? 13.594 -26.812 1.56 1 97.25 75 LEU B N 1
ATOM 2987 C CA . LEU B 1 75 ? 13.406 -28.25 1.529 1 97.25 75 LEU B CA 1
ATOM 2988 C C . LEU B 1 75 ? 14.297 -28.891 0.465 1 97.25 75 LEU B C 1
ATOM 2990 O O . LEU B 1 75 ? 14.883 -29.953 0.695 1 97.25 75 LEU B O 1
ATOM 2994 N N . ALA B 1 76 ? 14.43 -28.281 -0.644 1 96.5 76 ALA B N 1
ATOM 2995 C CA . ALA B 1 76 ? 15.203 -28.828 -1.754 1 96.5 76 ALA B CA 1
ATOM 2996 C C . ALA B 1 76 ? 16.703 -28.766 -1.459 1 96.5 76 ALA B C 1
ATOM 2998 O O . ALA B 1 76 ? 17.438 -29.719 -1.722 1 96.5 76 ALA B O 1
ATOM 2999 N N . THR B 1 77 ? 17.172 -27.703 -0.927 1 95.5 77 THR B N 1
ATOM 3000 C CA . THR B 1 77 ? 18.609 -27.484 -0.785 1 95.5 77 THR B CA 1
ATOM 3001 C C . THR B 1 77 ? 19.125 -28.078 0.518 1 95.5 77 THR B C 1
ATOM 3003 O O . THR B 1 77 ? 20.234 -28.609 0.567 1 95.5 77 THR B O 1
ATOM 3006 N N . ARG B 1 78 ? 18.359 -28 1.53 1 94.69 78 ARG B N 1
ATOM 3007 C CA . ARG B 1 78 ? 18.844 -28.453 2.83 1 94.69 78 ARG B CA 1
ATOM 3008 C C . ARG B 1 78 ? 18.531 -29.922 3.057 1 94.69 78 ARG B C 1
ATOM 3010 O O . ARG B 1 78 ? 19.312 -30.641 3.689 1 94.69 78 ARG B O 1
ATOM 3017 N N . LEU B 1 79 ? 17.406 -30.359 2.59 1 95.44 79 LEU B N 1
ATOM 3018 C CA . LEU B 1 79 ? 16.984 -31.734 2.857 1 95.44 79 LEU B CA 1
ATOM 3019 C C . LEU B 1 79 ? 17.094 -32.594 1.597 1 95.44 79 LEU B C 1
ATOM 3021 O O . LEU B 1 79 ? 16.891 -33.812 1.646 1 95.44 79 LEU B O 1
ATOM 3025 N N . GLY B 1 80 ? 17.312 -31.938 0.541 1 94.19 80 GLY B N 1
ATOM 3026 C CA . GLY B 1 80 ? 17.5 -32.656 -0.708 1 94.19 80 GLY B CA 1
ATOM 3027 C C . GLY B 1 80 ? 16.203 -33.25 -1.24 1 94.19 80 GLY B C 1
ATOM 3028 O O . GLY B 1 80 ? 16.219 -34.281 -1.921 1 94.19 80 GLY B O 1
ATOM 3029 N N . ILE B 1 81 ? 15.148 -32.656 -0.893 1 95.06 81 ILE B N 1
ATOM 3030 C CA . ILE B 1 81 ? 13.844 -33.188 -1.289 1 95.06 81 ILE B CA 1
ATOM 3031 C C . ILE B 1 81 ? 13.57 -32.812 -2.75 1 95.06 81 ILE B C 1
ATOM 3033 O O . ILE B 1 81 ? 13.961 -31.75 -3.219 1 95.06 81 ILE B O 1
ATOM 3037 N N . ASN B 1 82 ? 12.867 -33.719 -3.42 1 95.81 82 ASN B N 1
ATOM 3038 C CA . ASN B 1 82 ? 12.484 -33.531 -4.816 1 95.81 82 ASN B CA 1
ATOM 3039 C C . ASN B 1 82 ? 11.641 -32.281 -4.992 1 95.81 82 ASN B C 1
ATOM 3041 O O . ASN B 1 82 ? 10.734 -32 -4.203 1 95.81 82 ASN B O 1
ATOM 3045 N N . PRO B 1 83 ? 11.961 -31.516 -6.031 1 96.25 83 PRO B N 1
ATOM 3046 C CA . PRO B 1 83 ? 11.258 -30.266 -6.262 1 96.25 83 PRO B CA 1
ATOM 3047 C C . PRO B 1 83 ? 9.742 -30.438 -6.336 1 96.25 83 PRO B C 1
ATOM 3049 O O . PRO B 1 83 ? 8.984 -29.562 -5.91 1 96.25 83 PRO B O 1
ATOM 3052 N N . TRP B 1 84 ? 9.234 -31.516 -6.844 1 97.19 84 TRP B N 1
ATOM 3053 C CA . TRP B 1 84 ? 7.801 -31.766 -6.938 1 97.19 84 TRP B CA 1
ATOM 3054 C C . TRP B 1 84 ? 7.176 -31.875 -5.551 1 97.19 84 TRP B C 1
ATOM 3056 O O . TRP B 1 84 ? 6.074 -31.375 -5.316 1 97.19 84 TRP B O 1
ATOM 3066 N N . ILE B 1 85 ? 7.812 -32.531 -4.656 1 97.38 85 ILE B N 1
ATOM 3067 C CA . ILE B 1 85 ? 7.352 -32.656 -3.277 1 97.38 85 ILE B CA 1
ATOM 3068 C C . ILE B 1 85 ? 7.426 -31.297 -2.598 1 97.38 85 ILE B C 1
ATOM 3070 O O . ILE B 1 85 ? 6.57 -30.953 -1.777 1 97.38 85 ILE B O 1
ATOM 3074 N N . CYS B 1 86 ? 8.492 -30.531 -2.957 1 98 86 CYS B N 1
ATOM 3075 C CA . CYS B 1 86 ? 8.625 -29.188 -2.424 1 98 86 CYS B CA 1
ATOM 3076 C C . CYS B 1 86 ? 7.453 -28.312 -2.859 1 98 86 CYS B C 1
ATOM 3078 O O . CYS B 1 86 ? 6.98 -27.469 -2.092 1 98 86 CYS B O 1
ATOM 3080 N N . LEU B 1 87 ? 7.035 -28.531 -4.105 1 98.12 87 LEU B N 1
ATOM 3081 C CA . LEU B 1 87 ? 5.871 -27.812 -4.609 1 98.12 87 LEU B CA 1
ATOM 3082 C C . LEU B 1 87 ? 4.629 -28.141 -3.793 1 98.12 87 LEU B C 1
ATOM 3084 O O . LEU B 1 87 ? 3.836 -27.25 -3.467 1 98.12 87 LEU B O 1
ATOM 3088 N N . ILE B 1 88 ? 4.41 -29.375 -3.443 1 98.44 88 ILE B N 1
ATOM 3089 C CA . ILE B 1 88 ? 3.277 -29.797 -2.631 1 98.44 88 ILE B CA 1
ATOM 3090 C C . ILE B 1 88 ? 3.373 -29.188 -1.24 1 98.44 88 ILE B C 1
ATOM 3092 O O . ILE B 1 88 ? 2.361 -28.766 -0.667 1 98.44 88 ILE B O 1
ATOM 3096 N N . ALA B 1 89 ? 4.566 -29.156 -0.718 1 98.38 89 ALA B N 1
ATOM 3097 C CA . ALA B 1 89 ? 4.773 -28.516 0.576 1 98.38 89 ALA B CA 1
ATOM 3098 C C . ALA B 1 89 ? 4.418 -27.031 0.511 1 98.38 89 ALA B C 1
ATOM 3100 O O . ALA B 1 89 ? 3.885 -26.469 1.471 1 98.38 89 ALA B O 1
ATOM 3101 N N . ALA B 1 90 ? 4.82 -26.391 -0.609 1 98.5 90 ALA B N 1
ATOM 3102 C CA . ALA B 1 90 ? 4.465 -24.984 -0.802 1 98.5 90 ALA B CA 1
ATOM 3103 C C . ALA B 1 90 ? 2.949 -24.797 -0.809 1 98.5 90 ALA B C 1
ATOM 3105 O O . ALA B 1 90 ? 2.436 -23.812 -0.282 1 98.5 90 ALA B O 1
ATOM 3106 N N . VAL B 1 91 ? 2.26 -25.734 -1.426 1 98.56 91 VAL B N 1
ATOM 3107 C CA . VAL B 1 91 ? 0.8 -25.703 -1.399 1 98.56 91 VAL B CA 1
ATOM 3108 C C . VAL B 1 91 ? 0.308 -25.797 0.043 1 98.56 91 VAL B C 1
ATOM 3110 O O . VAL B 1 91 ? -0.601 -25.062 0.44 1 98.56 91 VAL B O 1
ATOM 3113 N N . GLY B 1 92 ? 0.879 -26.719 0.829 1 98.56 92 GLY B N 1
ATOM 3114 C CA . GLY B 1 92 ? 0.546 -26.812 2.24 1 98.56 92 GLY B CA 1
ATOM 3115 C C . GLY B 1 92 ? 0.779 -25.531 3.004 1 98.56 92 GLY B C 1
ATOM 3116 O O . GLY B 1 92 ? -0.049 -25.125 3.826 1 98.56 92 GLY B O 1
ATOM 3117 N N . MET B 1 93 ? 1.91 -24.906 2.709 1 98.38 93 MET B N 1
ATOM 3118 C CA . MET B 1 93 ? 2.213 -23.625 3.322 1 98.38 93 MET B CA 1
ATOM 3119 C C . MET B 1 93 ? 1.157 -22.578 2.955 1 98.38 93 MET B C 1
ATOM 3121 O O . MET B 1 93 ? 0.774 -21.766 3.789 1 98.38 93 MET B O 1
ATOM 3125 N N . GLY B 1 94 ? 0.757 -22.578 1.705 1 98.31 94 GLY B N 1
ATOM 3126 C CA . GLY B 1 94 ? -0.314 -21.688 1.276 1 98.31 94 GLY B CA 1
ATOM 3127 C C . GLY B 1 94 ? -1.596 -21.875 2.066 1 98.31 94 GLY B C 1
ATOM 3128 O O . GLY B 1 94 ? -2.24 -20.906 2.453 1 98.31 94 GLY B O 1
ATOM 3129 N N . PHE B 1 95 ? -1.931 -23.141 2.33 1 98 95 PHE B N 1
ATOM 3130 C CA . PHE B 1 95 ? -3.111 -23.453 3.131 1 98 95 PHE B CA 1
ATOM 3131 C C . PHE B 1 95 ? -2.965 -22.891 4.539 1 98 95 PHE B C 1
ATOM 3133 O O . PHE B 1 95 ? -3.898 -22.281 5.074 1 98 95 PHE B O 1
ATOM 3140 N N . LEU B 1 96 ? -1.873 -23.062 5.074 1 97.81 96 LEU B N 1
ATOM 3141 C CA . LEU B 1 96 ? -1.629 -22.609 6.441 1 97.81 96 LEU B CA 1
ATOM 3142 C C . LEU B 1 96 ? -1.701 -21.094 6.535 1 97.81 96 LEU B C 1
ATOM 3144 O O . LEU B 1 96 ? -2.365 -20.547 7.426 1 97.81 96 LEU B O 1
ATOM 3148 N N . ILE B 1 97 ? -1.056 -20.406 5.637 1 96.81 97 ILE B N 1
ATOM 3149 C CA . ILE B 1 97 ? -1.011 -18.953 5.641 1 96.81 97 ILE B CA 1
ATOM 3150 C C . ILE B 1 97 ? -2.396 -18.391 5.328 1 96.81 97 ILE B C 1
ATOM 3152 O O . ILE B 1 97 ? -2.838 -17.422 5.957 1 96.81 97 ILE B O 1
ATOM 3156 N N . GLY B 1 98 ? -2.973 -18.938 4.309 1 96.31 98 GLY B N 1
ATOM 3157 C CA . GLY B 1 98 ? -4.297 -18.484 3.93 1 96.31 98 GLY B CA 1
ATOM 3158 C C . GLY B 1 98 ? -5.316 -18.594 5.047 1 96.31 98 GLY B C 1
ATOM 3159 O O . GLY B 1 98 ? -6.074 -17.656 5.309 1 96.31 98 GLY B O 1
ATOM 3160 N N . MET B 1 99 ? -5.332 -19.719 5.727 1 95.12 99 MET B N 1
ATOM 3161 C CA . MET B 1 99 ? -6.23 -19.906 6.863 1 95.12 99 MET B CA 1
ATOM 3162 C C . MET B 1 99 ? -5.879 -18.938 7.996 1 95.12 99 MET B C 1
ATOM 3164 O O . MET B 1 99 ? -6.77 -18.406 8.656 1 95.12 99 MET B O 1
ATOM 3168 N N . GLY B 1 100 ? -4.641 -18.766 8.18 1 93.06 100 GLY B N 1
ATOM 3169 C CA . GLY B 1 100 ? -4.195 -17.859 9.219 1 93.06 100 GLY B CA 1
ATOM 3170 C C . GLY B 1 100 ? -4.562 -16.406 8.938 1 93.06 100 GLY B C 1
ATOM 3171 O O . GLY B 1 100 ? -5.094 -15.719 9.805 1 93.06 100 GLY B O 1
ATOM 3172 N N . LEU B 1 101 ? -4.297 -15.961 7.781 1 90.44 101 LEU B N 1
ATOM 3173 C CA . LEU B 1 101 ? -4.57 -14.586 7.402 1 90.44 101 LEU B CA 1
ATOM 3174 C C . LEU B 1 101 ? -6.062 -14.359 7.188 1 90.44 101 LEU B C 1
ATOM 3176 O O . LEU B 1 101 ? -6.539 -13.227 7.227 1 90.44 101 LEU B O 1
ATOM 3180 N N . GLY B 1 102 ? -6.707 -15.469 6.898 1 87.62 102 GLY B N 1
ATOM 3181 C CA . GLY B 1 102 ? -8.156 -15.359 6.793 1 87.62 102 GLY B CA 1
ATOM 3182 C C . GLY B 1 102 ? -8.812 -14.945 8.094 1 87.62 102 GLY B C 1
ATOM 3183 O O . GLY B 1 102 ? -9.859 -14.289 8.086 1 87.62 102 GLY B O 1
ATOM 3184 N N . TYR B 1 103 ? -8.211 -15.18 9.148 1 84.81 103 TYR B N 1
ATOM 3185 C CA . TYR B 1 103 ? -8.797 -14.906 10.461 1 84.81 103 TYR B CA 1
ATOM 3186 C C . TYR B 1 103 ? -8.883 -13.406 10.719 1 84.81 103 TYR B C 1
ATOM 3188 O O . TYR B 1 103 ? -9.938 -12.891 11.102 1 84.81 103 TYR B O 1
ATOM 3196 N N . PRO B 1 104 ? -7.832 -12.727 10.508 1 83.31 104 PRO B N 1
ATOM 3197 C CA . PRO B 1 104 ? -7.914 -11.281 10.703 1 83.31 104 PRO B CA 1
ATOM 3198 C C . PRO B 1 104 ? -8.945 -10.617 9.781 1 83.31 104 PRO B C 1
ATOM 3200 O O . PRO B 1 104 ? -9.492 -9.562 10.117 1 83.31 104 PRO B O 1
ATOM 3203 N N . SER B 1 105 ? -9.141 -11.211 8.703 1 79.75 105 SER B N 1
ATOM 3204 C CA . SER B 1 105 ? -10.094 -10.648 7.758 1 79.75 105 SER B CA 1
ATOM 3205 C C . SER B 1 105 ? -11.516 -10.68 8.312 1 79.75 105 SER B C 1
ATOM 3207 O O . SER B 1 105 ? -12.406 -10.008 7.793 1 79.75 105 SER B O 1
ATOM 3209 N N . LEU B 1 106 ? -11.695 -11.469 9.383 1 79.25 106 LEU B N 1
ATOM 3210 C CA . LEU B 1 106 ? -12.992 -11.555 10.039 1 79.25 106 LEU B CA 1
ATOM 3211 C C . LEU B 1 106 ? -13.211 -10.367 10.969 1 79.25 106 LEU B C 1
ATOM 3213 O O . LEU B 1 106 ? -14.352 -10.008 11.266 1 79.25 106 LEU B O 1
ATOM 3217 N N . ARG B 1 107 ? -12.086 -9.836 11.352 1 79.56 107 ARG B N 1
ATOM 3218 C CA . ARG B 1 107 ? -12.172 -8.812 12.383 1 79.56 107 ARG B CA 1
ATOM 3219 C C . ARG B 1 107 ? -11.93 -7.422 11.797 1 79.56 107 ARG B C 1
ATOM 3221 O O . ARG B 1 107 ? -12.375 -6.422 12.367 1 79.56 107 ARG B O 1
ATOM 3228 N N . VAL B 1 108 ? -11.227 -7.488 10.711 1 78.94 108 VAL B N 1
ATOM 3229 C CA . VAL B 1 108 ? -10.844 -6.184 10.18 1 78.94 108 VAL B CA 1
ATOM 3230 C C . VAL B 1 108 ? -11.18 -6.113 8.688 1 78.94 108 VAL B C 1
ATOM 3232 O O . VAL B 1 108 ? -11.242 -7.141 8.016 1 78.94 108 VAL B O 1
ATOM 3235 N N . SER B 1 109 ? -11.492 -4.938 8.234 1 80.19 109 SER B N 1
ATOM 3236 C CA . SER B 1 109 ? -11.805 -4.715 6.824 1 80.19 109 SER B CA 1
ATOM 3237 C C . SER B 1 109 ? -11.164 -3.432 6.312 1 80.19 109 SER B C 1
ATOM 3239 O O . SER B 1 109 ? -10.602 -2.656 7.09 1 80.19 109 SER B O 1
ATOM 3241 N N . GLY B 1 110 ? -11.148 -3.404 5.008 1 80.31 110 GLY B N 1
ATOM 3242 C CA . GLY B 1 110 ? -10.68 -2.166 4.402 1 80.31 110 GLY B CA 1
ATOM 3243 C C . GLY B 1 110 ? -9.219 -1.88 4.68 1 80.31 110 GLY B C 1
ATOM 3244 O O . GLY B 1 110 ? -8.359 -2.73 4.441 1 80.31 110 GLY B O 1
ATOM 3245 N N . VAL B 1 111 ? -9.055 -0.77 5.258 1 82.5 111 VAL B N 1
ATOM 3246 C CA . VAL B 1 111 ? -7.707 -0.265 5.488 1 82.5 111 VAL B CA 1
ATOM 3247 C C . VAL B 1 111 ? -6.996 -1.138 6.52 1 82.5 111 VAL B C 1
ATOM 3249 O O . VAL B 1 111 ? -5.801 -1.405 6.395 1 82.5 111 VAL B O 1
ATOM 3252 N N . TYR B 1 112 ? -7.688 -1.617 7.465 1 85.12 112 TYR B N 1
ATOM 3253 C CA . TYR B 1 112 ? -7.105 -2.447 8.516 1 85.12 112 TYR B CA 1
ATOM 3254 C C . TYR B 1 112 ? -6.59 -3.764 7.941 1 85.12 112 TYR B C 1
ATOM 3256 O O . TYR B 1 112 ? -5.52 -4.234 8.328 1 85.12 112 TYR B O 1
ATOM 3264 N N . LEU B 1 113 ? -7.375 -4.281 7.082 1 88.62 113 LEU B N 1
ATOM 3265 C CA . LEU B 1 113 ? -6.945 -5.531 6.469 1 88.62 113 LEU B CA 1
ATOM 3266 C C . LEU B 1 113 ? -5.715 -5.316 5.594 1 88.62 113 LEU B C 1
ATOM 3268 O O . LEU B 1 113 ? -4.801 -6.145 5.586 1 88.62 113 LEU B O 1
ATOM 3272 N N . ALA B 1 114 ? -5.695 -4.234 4.832 1 88.62 114 ALA B N 1
ATOM 3273 C CA . ALA B 1 114 ? -4.531 -3.891 4.02 1 88.62 114 ALA B CA 1
ATOM 3274 C C . ALA B 1 114 ? -3.273 -3.797 4.879 1 88.62 114 ALA B C 1
ATOM 3276 O O . ALA B 1 114 ? -2.23 -4.355 4.531 1 88.62 114 ALA B O 1
ATOM 3277 N N . LEU B 1 115 ? -3.369 -3.188 5.941 1 88 115 LEU B N 1
ATOM 3278 C CA . LEU B 1 115 ? -2.232 -3.021 6.844 1 88 115 LEU B CA 1
ATOM 3279 C C . LEU B 1 115 ? -1.813 -4.359 7.441 1 88 115 LEU B C 1
ATOM 3281 O O . LEU B 1 115 ? -0.622 -4.609 7.637 1 88 115 LEU B O 1
ATOM 3285 N N . THR B 1 116 ? -2.811 -5.156 7.762 1 89.75 116 THR B N 1
ATOM 3286 C CA . THR B 1 116 ? -2.529 -6.469 8.328 1 89.75 116 THR B CA 1
ATOM 3287 C C . THR B 1 116 ? -1.705 -7.312 7.363 1 89.75 116 THR B C 1
ATOM 3289 O O . THR B 1 116 ? -0.72 -7.938 7.762 1 89.75 116 THR B O 1
ATOM 3292 N N . THR B 1 117 ? -2.111 -7.27 6.18 1 92.88 117 THR B N 1
ATOM 3293 C CA . THR B 1 117 ? -1.412 -8.102 5.203 1 92.88 117 THR B CA 1
ATOM 3294 C C . THR B 1 117 ? -0.04 -7.516 4.879 1 92.88 117 THR B C 1
ATOM 3296 O O . THR B 1 117 ? 0.91 -8.25 4.617 1 92.88 117 THR B O 1
ATOM 3299 N N . ILE B 1 118 ? 0.053 -6.207 4.863 1 90.31 118 ILE B N 1
ATOM 3300 C CA . ILE B 1 118 ? 1.352 -5.559 4.707 1 90.31 118 ILE B CA 1
ATOM 3301 C C . ILE B 1 118 ? 2.266 -5.953 5.867 1 90.31 118 ILE B C 1
ATOM 3303 O O . ILE B 1 118 ? 3.422 -6.328 5.652 1 90.31 118 ILE B O 1
ATOM 3307 N N . GLY B 1 119 ? 1.722 -5.773 7.086 1 89.88 119 GLY B N 1
ATOM 3308 C CA . GLY B 1 119 ? 2.488 -6.148 8.266 1 89.88 119 GLY B CA 1
ATOM 3309 C C . GLY B 1 119 ? 2.979 -7.582 8.227 1 89.88 119 GLY B C 1
ATOM 3310 O O . GLY B 1 119 ? 4.125 -7.863 8.586 1 89.88 119 GLY B O 1
ATOM 3311 N N . PHE B 1 120 ? 2.139 -8.461 7.801 1 92.25 120 PHE B N 1
ATOM 3312 C CA . PHE B 1 120 ? 2.521 -9.859 7.668 1 92.25 120 PHE B CA 1
ATOM 3313 C C . PHE B 1 120 ? 3.693 -10.016 6.703 1 92.25 120 PHE B C 1
ATOM 3315 O O . PHE B 1 120 ? 4.664 -10.711 7.004 1 92.25 120 PHE B O 1
ATOM 3322 N N . SER B 1 121 ? 3.543 -9.414 5.566 1 93.19 121 SER B N 1
ATOM 3323 C CA . SER B 1 121 ? 4.586 -9.508 4.547 1 93.19 121 SER B CA 1
ATOM 3324 C C . SER B 1 121 ? 5.914 -8.969 5.066 1 93.19 121 SER B C 1
ATOM 3326 O O . SER B 1 121 ? 6.969 -9.555 4.801 1 93.19 121 SER B O 1
ATOM 3328 N N . GLU B 1 122 ? 5.867 -7.902 5.762 1 87.94 122 GLU B N 1
ATOM 3329 C CA . GLU B 1 122 ? 7.074 -7.305 6.32 1 87.94 122 GLU B CA 1
ATOM 3330 C C . GLU B 1 122 ? 7.699 -8.211 7.379 1 87.94 122 GLU B C 1
ATOM 3332 O O . GLU B 1 122 ? 8.922 -8.344 7.441 1 87.94 122 GLU B O 1
ATOM 3337 N N . ILE B 1 123 ? 6.883 -8.734 8.219 1 91.38 123 ILE B N 1
ATOM 3338 C CA . ILE B 1 123 ? 7.363 -9.648 9.25 1 91.38 123 ILE B CA 1
ATOM 3339 C C . ILE B 1 123 ? 8.086 -10.828 8.602 1 91.38 123 ILE B C 1
ATOM 3341 O O . ILE B 1 123 ? 9.18 -11.203 9.031 1 91.38 123 ILE B O 1
ATOM 3345 N N . VAL B 1 124 ? 7.477 -11.352 7.562 1 92.69 124 VAL B N 1
ATOM 3346 C CA . VAL B 1 124 ? 8.078 -12.477 6.852 1 92.69 124 VAL B CA 1
ATOM 3347 C C . VAL B 1 124 ? 9.422 -12.055 6.266 1 92.69 124 VAL B C 1
ATOM 3349 O O . VAL B 1 124 ? 10.414 -12.773 6.398 1 92.69 124 VAL B O 1
ATOM 3352 N N . ARG B 1 125 ? 9.453 -10.938 5.613 1 90.88 125 ARG B N 1
ATOM 3353 C CA . ARG B 1 125 ? 10.68 -10.445 5.004 1 90.88 125 ARG B CA 1
ATOM 3354 C C . ARG B 1 125 ? 11.781 -10.273 6.051 1 90.88 125 ARG B C 1
ATOM 3356 O O . ARG B 1 125 ? 12.914 -10.695 5.84 1 90.88 125 ARG B O 1
ATOM 3363 N N . ILE B 1 126 ? 11.469 -9.703 7.191 1 87.81 126 ILE B N 1
ATOM 3364 C CA . ILE B 1 126 ? 12.445 -9.453 8.242 1 87.81 126 ILE B CA 1
ATOM 3365 C C . ILE B 1 126 ? 12.914 -10.781 8.844 1 87.81 126 ILE B C 1
ATOM 3367 O O . ILE B 1 126 ? 14.102 -10.961 9.109 1 87.81 126 ILE B O 1
ATOM 3371 N N . LEU B 1 127 ? 12.023 -11.648 9.039 1 90.56 127 LEU B N 1
ATOM 3372 C CA . LEU B 1 127 ? 12.375 -12.969 9.562 1 90.56 127 LEU B CA 1
ATOM 3373 C C . LEU B 1 127 ? 13.336 -13.688 8.625 1 90.56 127 LEU B C 1
ATOM 3375 O O . LEU B 1 127 ? 14.336 -14.25 9.07 1 90.56 127 LEU B O 1
ATOM 3379 N N . MET B 1 128 ? 13.039 -13.656 7.355 1 91.56 128 MET B N 1
ATOM 3380 C CA . MET B 1 128 ? 13.883 -14.344 6.379 1 91.56 128 MET B CA 1
ATOM 3381 C C . MET B 1 128 ? 15.25 -13.672 6.281 1 91.56 128 MET B C 1
ATOM 3383 O O . MET B 1 128 ? 16.25 -14.328 5.98 1 91.56 128 MET B O 1
ATOM 3387 N N . THR B 1 129 ? 15.32 -12.414 6.508 1 89.44 129 THR B N 1
ATOM 3388 C CA . THR B 1 129 ? 16.578 -11.664 6.449 1 89.44 129 THR B CA 1
ATOM 3389 C C . THR B 1 129 ? 17.438 -11.961 7.672 1 89.44 129 THR B C 1
ATOM 3391 O O . THR B 1 129 ? 18.672 -11.992 7.574 1 89.44 129 THR B O 1
ATOM 3394 N N . ASN B 1 130 ? 16.781 -12.195 8.789 1 87.5 130 ASN B N 1
ATOM 3395 C CA . ASN B 1 130 ? 17.531 -12.297 10.039 1 87.5 130 ASN B CA 1
ATOM 3396 C C . ASN B 1 130 ? 17.797 -13.75 10.414 1 87.5 130 ASN B C 1
ATOM 3398 O O . ASN B 1 130 ? 18.641 -14.039 11.266 1 87.5 130 ASN B O 1
ATOM 3402 N N . LEU B 1 131 ? 17.062 -14.656 9.836 1 88.38 131 LEU B N 1
ATOM 3403 C CA . LEU B 1 131 ? 17.328 -16.078 10.078 1 88.38 131 LEU B CA 1
ATOM 3404 C C . LEU B 1 131 ? 18.453 -16.562 9.188 1 88.38 131 LEU B C 1
ATOM 3406 O O . LEU B 1 131 ? 18.266 -17.469 8.367 1 88.38 131 LEU B O 1
ATOM 3410 N N . THR B 1 132 ? 19.578 -16.094 9.492 1 87.69 132 THR B N 1
ATOM 3411 C CA . THR B 1 132 ? 20.75 -16.328 8.641 1 87.69 132 THR B CA 1
ATOM 3412 C C . THR B 1 132 ? 21.094 -17.812 8.602 1 87.69 132 THR B C 1
ATOM 3414 O O . THR B 1 132 ? 21.5 -18.344 7.566 1 87.69 132 THR B O 1
ATOM 3417 N N . GLY B 1 133 ? 20.906 -18.484 9.641 1 89.06 133 GLY B N 1
ATOM 3418 C CA . GLY B 1 133 ? 21.219 -19.906 9.703 1 89.06 133 GLY B CA 1
ATOM 3419 C C . GLY B 1 133 ? 20.328 -20.75 8.82 1 89.06 133 GLY B C 1
ATOM 3420 O O . GLY B 1 133 ? 20.75 -21.766 8.273 1 89.06 133 GLY B O 1
ATOM 3421 N N . LEU B 1 134 ? 19.156 -20.297 8.625 1 88.19 134 LEU B N 1
ATOM 3422 C CA . LEU B 1 134 ? 18.172 -21.094 7.887 1 88.19 134 LEU B CA 1
ATOM 3423 C C . LEU B 1 134 ? 18.062 -20.609 6.441 1 88.19 134 LEU B C 1
ATOM 3425 O O . LEU B 1 134 ? 18.094 -21.422 5.512 1 88.19 134 LEU B O 1
ATOM 3429 N N . THR B 1 135 ? 18.047 -19.344 6.203 1 88.56 135 THR B N 1
ATOM 3430 C CA . THR B 1 135 ? 17.734 -18.781 4.891 1 88.56 135 THR B CA 1
ATOM 3431 C C . THR B 1 135 ? 18.984 -18.188 4.238 1 88.56 135 THR B C 1
ATOM 3433 O O . THR B 1 135 ? 18.938 -17.781 3.078 1 88.56 135 THR B O 1
ATOM 3436 N N . GLY B 1 136 ? 20.078 -18.125 4.988 1 88.31 136 GLY B N 1
ATOM 3437 C CA . GLY B 1 136 ? 21.25 -17.422 4.488 1 88.31 136 GLY B CA 1
ATOM 3438 C C . GLY B 1 136 ? 21.125 -15.914 4.602 1 88.31 136 GLY B C 1
ATOM 3439 O O . GLY B 1 136 ? 21.969 -15.172 4.086 1 88.31 136 GLY B O 1
ATOM 3440 N N . GLY B 1 137 ? 20.094 -15.492 5.211 1 88.44 137 GLY B N 1
ATOM 3441 C CA . GLY B 1 137 ? 19.875 -14.07 5.438 1 88.44 137 GLY B CA 1
ATOM 3442 C C . GLY B 1 137 ? 19.906 -13.25 4.16 1 88.44 137 GLY B C 1
ATOM 3443 O O . GLY B 1 137 ? 19.234 -13.602 3.182 1 88.44 137 GLY B O 1
ATOM 3444 N N . ALA B 1 138 ? 20.703 -12.156 4.18 1 83.5 138 ALA B N 1
ATOM 3445 C CA . ALA B 1 138 ? 20.797 -11.258 3.033 1 83.5 138 ALA B CA 1
ATOM 3446 C C . ALA B 1 138 ? 21.5 -11.945 1.864 1 83.5 138 ALA B C 1
ATOM 3448 O O . ALA B 1 138 ? 21.297 -11.57 0.706 1 83.5 138 ALA B O 1
ATOM 3449 N N . LEU B 1 139 ? 22.281 -12.922 2.131 1 85.38 139 LEU B N 1
ATOM 3450 C CA . LEU B 1 139 ? 22.969 -13.664 1.083 1 85.38 139 LEU B CA 1
ATOM 3451 C C . LEU B 1 139 ? 22.016 -14.57 0.321 1 85.38 139 LEU B C 1
ATOM 3453 O O . LEU B 1 139 ? 22.219 -14.844 -0.862 1 85.38 139 LEU B O 1
ATOM 3457 N N . GLY B 1 140 ? 20.984 -15.047 1.012 1 90.88 140 GLY B N 1
ATOM 3458 C CA . GLY B 1 140 ? 19.922 -15.789 0.351 1 90.88 140 GLY B CA 1
ATOM 3459 C C . GLY B 1 140 ? 20.219 -17.281 0.25 1 90.88 140 GLY B C 1
ATOM 3460 O O . GLY B 1 140 ? 21.172 -17.766 0.841 1 90.88 140 GLY B O 1
ATOM 3461 N N . VAL B 1 141 ? 19.328 -18.016 -0.388 1 92.25 141 VAL B N 1
ATOM 3462 C CA . VAL B 1 141 ? 19.438 -19.453 -0.643 1 92.25 141 VAL B CA 1
ATOM 3463 C C . VAL B 1 141 ? 19.906 -19.688 -2.08 1 92.25 141 VAL B C 1
ATOM 3465 O O . VAL B 1 141 ? 19.312 -19.172 -3.023 1 92.25 141 VAL B O 1
ATOM 3468 N N . THR B 1 142 ? 20.984 -20.406 -2.227 1 93 142 THR B N 1
ATOM 3469 C CA . THR B 1 142 ? 21.547 -20.672 -3.549 1 93 142 THR B CA 1
ATOM 3470 C C . THR B 1 142 ? 21.484 -22.156 -3.871 1 93 142 THR B C 1
ATOM 3472 O O . THR B 1 142 ? 21.203 -22.984 -2.996 1 93 142 THR B O 1
ATOM 3475 N N . GLY B 1 143 ? 21.656 -22.453 -5.164 1 93.88 143 GLY B N 1
ATOM 3476 C CA . GLY B 1 143 ? 21.766 -23.844 -5.594 1 93.88 143 GLY B CA 1
ATOM 3477 C C . GLY B 1 143 ? 20.422 -24.562 -5.602 1 93.88 143 GLY B C 1
ATOM 3478 O O . GLY B 1 143 ? 20.359 -25.75 -5.293 1 93.88 143 GLY B O 1
ATOM 3479 N N . ILE B 1 144 ? 19.375 -23.891 -5.801 1 94.56 144 ILE B N 1
ATOM 3480 C CA . ILE B 1 144 ? 18.047 -24.484 -5.848 1 94.56 144 ILE B CA 1
ATOM 3481 C C . ILE B 1 144 ? 17.906 -25.312 -7.129 1 94.56 144 ILE B C 1
ATOM 3483 O O . ILE B 1 144 ? 18.016 -24.781 -8.234 1 94.56 144 ILE B O 1
ATOM 3487 N N . PRO B 1 145 ? 17.656 -26.562 -6.965 1 94.38 145 PRO B N 1
ATOM 3488 C CA . PRO B 1 145 ? 17.609 -27.422 -8.148 1 94.38 145 PRO B CA 1
ATOM 3489 C C . PRO B 1 145 ? 16.359 -27.203 -8.992 1 94.38 145 PRO B C 1
ATOM 3491 O O . PRO B 1 145 ? 15.297 -26.891 -8.453 1 94.38 145 PRO B O 1
ATOM 3494 N N . PRO B 1 146 ? 16.453 -27.359 -10.297 1 94.38 146 PRO B N 1
ATOM 3495 C CA . PRO B 1 146 ? 15.289 -27.266 -11.172 1 94.38 146 PRO B CA 1
ATOM 3496 C C . PRO B 1 146 ? 14.375 -28.5 -11.078 1 94.38 146 PRO B C 1
ATOM 3498 O O . PRO B 1 146 ? 14.758 -29.5 -10.477 1 94.38 146 PRO B O 1
ATOM 3501 N N . PHE B 1 147 ? 13.188 -28.375 -11.578 1 94.06 147 PHE B N 1
ATOM 3502 C CA . PHE B 1 147 ? 12.273 -29.516 -11.656 1 94.06 147 PHE B CA 1
ATOM 3503 C C . PHE B 1 147 ? 12.82 -30.578 -12.594 1 94.06 147 PHE B C 1
ATOM 3505 O O . PHE B 1 147 ? 13.531 -30.281 -13.547 1 94.06 147 PHE B O 1
ATOM 3512 N N . SER B 1 148 ? 12.578 -31.812 -12.211 1 91.31 148 SER B N 1
ATOM 3513 C CA . SER B 1 148 ? 13.008 -32.938 -13.047 1 91.31 148 SER B CA 1
ATOM 3514 C C . SER B 1 148 ? 11.914 -33.969 -13.172 1 91.31 148 SER B C 1
ATOM 3516 O O . SER B 1 148 ? 11.148 -34.188 -12.234 1 91.31 148 SER B O 1
ATOM 3518 N N . ILE B 1 149 ? 11.727 -34.438 -14.391 1 87.69 149 ILE B N 1
ATOM 3519 C CA . ILE B 1 149 ? 10.797 -35.562 -14.633 1 87.69 149 ILE B CA 1
ATOM 3520 C C . ILE B 1 149 ? 11.555 -36.75 -15.203 1 87.69 149 ILE B C 1
ATOM 3522 O O . ILE B 1 149 ? 12.227 -36.625 -16.234 1 87.69 149 ILE B O 1
ATOM 3526 N N . LEU B 1 150 ? 11.422 -37.938 -14.578 1 85.31 150 LEU B N 1
ATOM 3527 C CA . LEU B 1 150 ? 12.047 -39.156 -15.023 1 85.31 150 LEU B CA 1
ATOM 3528 C C . LEU B 1 150 ? 13.539 -38.969 -15.273 1 85.31 150 LEU B C 1
ATOM 3530 O O . LEU B 1 150 ? 14.062 -39.375 -16.312 1 85.31 150 LEU B O 1
ATOM 3534 N N . GLY B 1 151 ? 14.125 -38.219 -14.367 1 81.38 151 GLY B N 1
ATOM 3535 C CA . GLY B 1 151 ? 15.57 -38.062 -14.438 1 81.38 151 GLY B CA 1
ATOM 3536 C C . GLY B 1 151 ? 15.984 -36.875 -15.305 1 81.38 151 GLY B C 1
ATOM 3537 O O . GLY B 1 151 ? 17.141 -36.438 -15.25 1 81.38 151 GLY B O 1
ATOM 3538 N N . HIS B 1 152 ? 15.133 -36.375 -16.219 1 86.25 152 HIS B N 1
ATOM 3539 C CA . HIS B 1 152 ? 15.445 -35.219 -17.062 1 86.25 152 HIS B CA 1
ATOM 3540 C C . HIS B 1 152 ? 15.195 -33.906 -16.312 1 86.25 152 HIS B C 1
ATOM 3542 O O . HIS B 1 152 ? 14.062 -33.625 -15.938 1 86.25 152 HIS B O 1
ATOM 3548 N N . LYS B 1 153 ? 16.266 -33.219 -16.188 1 86.62 153 LYS B N 1
ATOM 3549 C CA . LYS B 1 153 ? 16.172 -31.906 -15.531 1 86.62 153 LYS B CA 1
ATOM 3550 C C . LYS B 1 153 ? 15.789 -30.812 -16.516 1 86.62 153 LYS B C 1
ATOM 3552 O O . LYS B 1 153 ? 16.312 -30.766 -17.641 1 86.62 153 LYS B O 1
ATOM 3557 N N . PHE B 1 154 ? 14.773 -30.094 -16.172 1 88.38 154 PHE B N 1
ATOM 3558 C CA . PHE B 1 154 ? 14.398 -28.953 -17 1 88.38 154 PHE B CA 1
ATOM 3559 C C . PHE B 1 154 ? 15.398 -27.812 -16.812 1 88.38 154 PHE B C 1
ATOM 3561 O O . PHE B 1 154 ? 15.328 -27.062 -15.844 1 88.38 154 PHE B O 1
ATOM 3568 N N . GLN B 1 155 ? 16.281 -27.641 -17.75 1 83.94 155 GLN B N 1
ATOM 3569 C CA . GLN B 1 155 ? 17.359 -26.688 -17.562 1 83.94 155 GLN B CA 1
ATOM 3570 C C . GLN B 1 155 ? 17.25 -25.516 -18.547 1 83.94 155 GLN B C 1
ATOM 3572 O O . GLN B 1 155 ? 17.547 -24.375 -18.203 1 83.94 155 GLN B O 1
ATOM 3577 N N . THR B 1 156 ? 16.719 -25.859 -19.734 1 87.06 156 THR B N 1
ATOM 3578 C CA . THR B 1 156 ? 16.641 -24.781 -20.703 1 87.06 156 THR B CA 1
ATOM 3579 C C . THR B 1 156 ? 15.398 -23.922 -20.453 1 87.06 156 THR B C 1
ATOM 3581 O O . THR B 1 156 ? 14.359 -24.438 -20.031 1 87.06 156 THR B O 1
ATOM 3584 N N . ASN B 1 157 ? 15.508 -22.656 -20.766 1 91.56 157 ASN B N 1
ATOM 3585 C CA . ASN B 1 157 ? 14.398 -21.734 -20.578 1 91.56 157 ASN B CA 1
ATOM 3586 C C . ASN B 1 157 ? 13.164 -22.172 -21.375 1 91.56 157 ASN B C 1
ATOM 3588 O O . ASN B 1 157 ? 12.031 -21.953 -20.938 1 91.56 157 ASN B O 1
ATOM 3592 N N . LYS B 1 158 ? 13.438 -22.797 -22.453 1 90.31 158 LYS B N 1
ATOM 3593 C CA . LYS B 1 158 ? 12.32 -23.281 -23.266 1 90.31 158 LYS B CA 1
ATOM 3594 C C . LYS B 1 158 ? 11.555 -24.391 -22.562 1 90.31 158 LYS B C 1
ATOM 3596 O O . LYS B 1 158 ? 10.32 -24.391 -22.531 1 90.31 158 LYS B O 1
ATOM 3601 N N . GLU B 1 159 ? 12.289 -25.359 -22 1 91.31 159 GLU B N 1
ATOM 3602 C CA . GLU B 1 159 ? 11.664 -26.469 -21.281 1 91.31 159 GLU B CA 1
ATOM 3603 C C . GLU B 1 159 ? 10.898 -25.953 -20.062 1 91.31 159 GLU B C 1
ATOM 3605 O O . GLU B 1 159 ? 9.781 -26.406 -19.781 1 91.31 159 GLU B O 1
ATOM 3610 N N . ILE B 1 160 ? 11.492 -25.094 -19.375 1 94.12 160 ILE B N 1
ATOM 3611 C CA . ILE B 1 160 ? 10.883 -24.531 -18.188 1 94.12 160 ILE B CA 1
ATOM 3612 C C . ILE B 1 160 ? 9.617 -23.766 -18.547 1 94.12 160 ILE B C 1
ATOM 3614 O O . ILE B 1 160 ? 8.594 -23.875 -17.859 1 94.12 160 ILE B O 1
ATOM 3618 N N . TYR B 1 161 ? 9.68 -23.031 -19.609 1 94.75 161 TYR B N 1
ATOM 3619 C CA . TYR B 1 161 ? 8.516 -22.28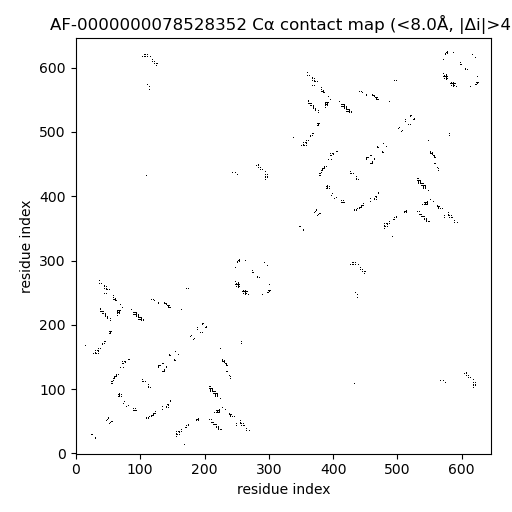1 -20.078 1 94.75 161 TYR B CA 1
ATOM 3620 C C . TYR B 1 161 ? 7.328 -23.219 -20.312 1 94.75 161 TYR B C 1
ATOM 3622 O O . TYR B 1 161 ? 6.215 -22.938 -19.875 1 94.75 161 TYR B O 1
ATOM 3630 N N . TYR B 1 162 ? 7.551 -24.297 -21.016 1 93.69 162 TYR B N 1
ATOM 3631 C CA . TYR B 1 162 ? 6.457 -25.203 -21.359 1 93.69 162 TYR B CA 1
ATOM 3632 C C . TYR B 1 162 ? 5.898 -25.875 -20.109 1 93.69 162 TYR B C 1
ATOM 3634 O O . TYR B 1 162 ? 4.684 -26.062 -19.984 1 93.69 162 TYR B O 1
ATOM 3642 N N . LEU B 1 163 ? 6.777 -26.25 -19.203 1 94.75 163 LEU B N 1
ATOM 3643 C CA . LEU B 1 163 ? 6.316 -26.812 -17.938 1 94.75 163 LEU B CA 1
ATOM 3644 C C . LEU B 1 163 ? 5.445 -25.812 -17.172 1 94.75 163 LEU B C 1
ATOM 3646 O O . LEU B 1 163 ? 4.363 -26.172 -16.703 1 94.75 163 LEU B O 1
ATOM 3650 N N . TYR B 1 164 ? 5.93 -24.562 -17.047 1 96.88 164 TYR B N 1
ATOM 3651 C CA . TYR B 1 164 ? 5.207 -23.547 -16.297 1 96.88 164 TYR B CA 1
ATOM 3652 C C . TYR B 1 164 ? 3.918 -23.156 -17.016 1 96.88 164 TYR B C 1
ATOM 3654 O O . TYR B 1 164 ? 2.926 -22.812 -16.375 1 96.88 164 TYR B O 1
ATOM 3662 N N . LEU B 1 165 ? 3.918 -23.234 -18.344 1 96.12 165 LEU B N 1
ATOM 3663 C CA . LEU B 1 165 ? 2.707 -22.969 -19.109 1 96.12 165 LEU B CA 1
ATOM 3664 C C . LEU B 1 165 ? 1.615 -23.984 -18.766 1 96.12 165 LEU B C 1
ATOM 3666 O O . LEU B 1 165 ? 0.458 -23.609 -18.562 1 96.12 165 LEU B O 1
ATOM 3670 N N . VAL B 1 166 ? 1.999 -25.234 -18.703 1 95.88 166 VAL B N 1
ATOM 3671 C CA . VAL B 1 166 ? 1.04 -26.281 -18.359 1 95.88 166 VAL B CA 1
ATOM 3672 C C . VAL B 1 166 ? 0.467 -26.031 -16.969 1 95.88 166 VAL B C 1
ATOM 3674 O O . VAL B 1 166 ? -0.748 -26.109 -16.766 1 95.88 166 VAL B O 1
ATOM 3677 N N . ILE B 1 167 ? 1.319 -25.75 -16.016 1 97.19 167 ILE B N 1
ATOM 3678 C CA . ILE B 1 167 ? 0.888 -25.5 -14.641 1 97.19 167 ILE B CA 1
ATOM 3679 C C . ILE B 1 167 ? -0.019 -24.281 -14.594 1 97.19 167 ILE B C 1
ATOM 3681 O O . ILE B 1 167 ? -1.06 -24.297 -13.93 1 97.19 167 ILE B O 1
ATOM 3685 N N . ALA B 1 168 ? 0.388 -23.203 -15.273 1 97.75 168 ALA B N 1
ATOM 3686 C CA . ALA B 1 168 ? -0.417 -21.984 -15.32 1 97.75 168 ALA B CA 1
ATOM 3687 C C . ALA B 1 168 ? -1.797 -22.266 -15.906 1 97.75 168 ALA B C 1
ATOM 3689 O O . ALA B 1 168 ? -2.807 -21.766 -15.406 1 97.75 168 ALA B O 1
ATOM 3690 N N . ILE B 1 169 ? -1.878 -23.047 -16.984 1 96.5 169 ILE B N 1
ATOM 3691 C CA . ILE B 1 169 ? -3.143 -23.359 -17.641 1 96.5 169 ILE B CA 1
ATOM 3692 C C . ILE B 1 169 ? -4.047 -24.109 -16.672 1 96.5 169 ILE B C 1
ATOM 3694 O O . ILE B 1 169 ? -5.246 -23.844 -16.594 1 96.5 169 ILE B O 1
ATOM 3698 N N . ILE B 1 170 ? -3.521 -25.047 -15.938 1 97.19 170 ILE B N 1
ATOM 3699 C CA . ILE B 1 170 ? -4.289 -25.828 -14.977 1 97.19 170 ILE B CA 1
ATOM 3700 C C . ILE B 1 170 ? -4.844 -24.906 -13.891 1 97.19 170 ILE B C 1
ATOM 3702 O O . ILE B 1 170 ? -6.023 -24.984 -13.547 1 97.19 170 ILE B O 1
ATOM 3706 N N . LEU B 1 171 ? -3.996 -24.031 -13.422 1 98.12 171 LEU B N 1
ATOM 3707 C CA . LEU B 1 171 ? -4.406 -23.141 -12.336 1 98.12 171 LEU B CA 1
ATOM 3708 C C . LEU B 1 171 ? -5.406 -22.109 -12.836 1 98.12 171 LEU B C 1
ATOM 3710 O O . LEU B 1 171 ? -6.34 -21.734 -12.117 1 98.12 171 LEU B O 1
ATOM 3714 N N . ILE B 1 172 ? -5.172 -21.625 -14.062 1 97.38 172 ILE B N 1
ATOM 3715 C CA . ILE B 1 172 ? -6.117 -20.688 -14.664 1 97.38 172 ILE B CA 1
ATOM 3716 C C . ILE B 1 172 ? -7.473 -21.359 -14.844 1 97.38 172 ILE B C 1
ATOM 3718 O O . ILE B 1 172 ? -8.516 -20.781 -14.562 1 97.38 172 ILE B O 1
ATOM 3722 N N . PHE B 1 173 ? -7.43 -22.562 -15.328 1 95.75 173 PHE B N 1
ATOM 3723 C CA . PHE B 1 173 ? -8.656 -23.328 -15.547 1 95.75 173 PHE B CA 1
ATOM 3724 C C . PHE B 1 173 ? -9.391 -23.562 -14.227 1 95.75 173 PHE B C 1
ATOM 3726 O O . PHE B 1 173 ? -10.609 -23.406 -14.156 1 95.75 173 PHE B O 1
ATOM 3733 N N . ASN B 1 174 ? -8.641 -23.953 -13.227 1 97.19 174 ASN B N 1
ATOM 3734 C CA . ASN B 1 174 ? -9.234 -24.141 -11.906 1 97.19 174 ASN B CA 1
ATOM 3735 C C . ASN B 1 174 ? -9.859 -22.844 -11.383 1 97.19 174 ASN B C 1
ATOM 3737 O O . ASN B 1 174 ? -10.953 -22.859 -10.82 1 97.19 174 ASN B O 1
ATOM 3741 N N . ALA B 1 175 ? -9.148 -21.797 -11.5 1 97.38 175 ALA B N 1
ATOM 3742 C CA . ALA B 1 175 ? -9.664 -20.5 -11.055 1 97.38 175 ALA B CA 1
ATOM 3743 C C . ALA B 1 175 ? -10.93 -20.125 -11.828 1 97.38 175 ALA B C 1
ATOM 3745 O O . ALA B 1 175 ? -11.891 -19.625 -11.242 1 97.38 175 ALA B O 1
ATOM 3746 N N . TYR B 1 176 ? -10.883 -20.344 -13.117 1 94.88 176 TYR B N 1
ATOM 3747 C CA . TYR B 1 176 ? -12.039 -20.047 -13.953 1 94.88 176 TYR B CA 1
ATOM 3748 C C . TYR B 1 176 ? -13.25 -20.859 -13.508 1 94.88 176 TYR B C 1
ATOM 3750 O O . TYR B 1 176 ? -14.359 -20.328 -13.43 1 94.88 176 TYR B O 1
ATOM 3758 N N . ARG B 1 177 ? -13.07 -22.109 -13.203 1 95.56 177 ARG B N 1
ATOM 3759 C CA . ARG B 1 177 ? -14.156 -22.969 -12.742 1 95.56 177 ARG B CA 1
ATOM 3760 C C . ARG B 1 177 ? -14.695 -22.484 -11.398 1 95.56 177 ARG B C 1
ATOM 3762 O O . ARG B 1 177 ? -15.914 -22.484 -11.18 1 95.56 177 ARG B O 1
ATOM 3769 N N . ILE B 1 178 ? -13.852 -22.062 -10.531 1 96.44 178 ILE B N 1
ATOM 3770 C CA . ILE B 1 178 ? -14.258 -21.609 -9.203 1 96.44 178 ILE B CA 1
ATOM 3771 C C . ILE B 1 178 ? -15.055 -20.312 -9.32 1 96.44 178 ILE B C 1
ATOM 3773 O O . ILE B 1 178 ? -16.109 -20.156 -8.703 1 96.44 178 ILE B O 1
ATOM 3777 N N . VAL B 1 179 ? -14.586 -19.391 -10.117 1 94.75 179 VAL B N 1
ATOM 3778 C CA . VAL B 1 179 ? -15.219 -18.094 -10.273 1 94.75 179 VAL B CA 1
ATOM 3779 C C . VAL B 1 179 ? -16.625 -18.266 -10.836 1 94.75 179 VAL B C 1
ATOM 3781 O O . VAL B 1 179 ? -17.547 -17.516 -10.484 1 94.75 179 VAL B O 1
ATOM 3784 N N . ASN B 1 180 ? -16.812 -19.266 -11.719 1 93 180 ASN B N 1
ATOM 3785 C CA . ASN B 1 180 ? -18.109 -19.484 -12.367 1 93 180 ASN B CA 1
ATOM 3786 C C . ASN B 1 180 ? -18.922 -20.562 -11.648 1 93 180 ASN B C 1
ATOM 3788 O O . ASN B 1 180 ? -19.875 -21.094 -12.211 1 93 180 ASN B O 1
ATOM 3792 N N . SER B 1 181 ? -18.625 -20.828 -10.484 1 95.31 181 SER B N 1
ATOM 3793 C CA . SER B 1 181 ? -19.344 -21.812 -9.664 1 95.31 181 SER B CA 1
ATOM 3794 C C . SER B 1 181 ? -20.109 -21.125 -8.539 1 95.31 181 SER B C 1
ATOM 3796 O O . SER B 1 181 ? -20.266 -19.906 -8.547 1 95.31 181 SER B O 1
ATOM 3798 N N . LYS B 1 182 ? -20.656 -21.984 -7.609 1 93.62 182 LYS B N 1
ATOM 3799 C CA . LYS B 1 182 ? -21.375 -21.484 -6.445 1 93.62 182 LYS B CA 1
ATOM 3800 C C . LYS B 1 182 ? -20.453 -20.703 -5.516 1 93.62 182 LYS B C 1
ATOM 3802 O O . LYS B 1 182 ? -20.891 -19.766 -4.852 1 93.62 182 LYS B O 1
ATOM 3807 N N . TRP B 1 183 ? -19.203 -21.031 -5.59 1 93.62 183 TRP B N 1
ATOM 3808 C CA . TRP B 1 183 ? -18.234 -20.344 -4.734 1 93.62 183 TRP B CA 1
ATOM 3809 C C . TRP B 1 183 ? -17.984 -18.922 -5.23 1 93.62 183 TRP B C 1
ATOM 3811 O O . TRP B 1 183 ? -17.891 -17.984 -4.43 1 93.62 183 TRP B O 1
ATOM 3821 N N . GLY B 1 184 ? -17.828 -18.797 -6.492 1 94.75 184 GLY B N 1
ATOM 3822 C CA . GLY B 1 184 ? -17.672 -17.453 -7.051 1 94.75 184 GLY B CA 1
ATOM 3823 C C . GLY B 1 184 ? -18.828 -16.531 -6.715 1 94.75 184 GLY B C 1
ATOM 3824 O O . GLY B 1 184 ? -18.625 -15.367 -6.387 1 94.75 184 GLY B O 1
ATOM 3825 N N . ARG B 1 185 ? -20.047 -17.062 -6.742 1 93.88 185 ARG B N 1
ATOM 3826 C CA . ARG B 1 185 ? -21.234 -16.297 -6.395 1 93.88 185 ARG B CA 1
ATOM 3827 C C . ARG B 1 185 ? -21.234 -15.93 -4.914 1 93.88 185 ARG B C 1
ATOM 3829 O O . ARG B 1 185 ? -21.656 -14.836 -4.535 1 93.88 185 ARG B O 1
ATOM 3836 N N . ALA B 1 186 ? -20.797 -16.859 -4.191 1 94.5 186 ALA B N 1
ATOM 3837 C CA . ALA B 1 186 ? -20.719 -16.609 -2.754 1 94.5 186 ALA B CA 1
ATOM 3838 C C . ALA B 1 186 ? -19.719 -15.5 -2.439 1 94.5 186 ALA B C 1
ATOM 3840 O O . ALA B 1 186 ? -19.984 -14.648 -1.586 1 94.5 186 ALA B O 1
ATOM 3841 N N . PHE B 1 187 ? -18.578 -15.539 -3.123 1 95.75 187 PHE B N 1
ATOM 3842 C CA . PHE B 1 187 ? -17.594 -14.492 -2.947 1 95.75 187 PHE B CA 1
ATOM 3843 C C . PHE B 1 187 ? -18.188 -13.125 -3.285 1 95.75 187 PHE B C 1
ATOM 3845 O O . PHE B 1 187 ? -18.062 -12.18 -2.498 1 95.75 187 PHE B O 1
ATOM 3852 N N . LEU B 1 188 ? -18.875 -13.047 -4.344 1 94 188 LEU B N 1
ATOM 3853 C CA . LEU B 1 188 ? -19.453 -11.789 -4.805 1 94 188 LEU B CA 1
ATOM 3854 C C . LEU B 1 188 ? -20.547 -11.32 -3.863 1 94 188 LEU B C 1
ATOM 3856 O O . LEU B 1 188 ? -20.719 -10.117 -3.639 1 94 188 LEU B O 1
ATOM 3860 N N . ALA B 1 189 ? -21.328 -12.25 -3.367 1 92.88 189 ALA B N 1
ATOM 3861 C CA . ALA B 1 189 ? -22.406 -11.914 -2.445 1 92.88 189 ALA B CA 1
ATOM 3862 C C . ALA B 1 189 ? -21.859 -11.289 -1.164 1 92.88 189 ALA B C 1
ATOM 3864 O O . ALA B 1 189 ? -22.453 -10.352 -0.627 1 92.88 189 ALA B O 1
ATOM 3865 N N . VAL B 1 190 ? -20.781 -11.844 -0.717 1 90.88 190 VAL B N 1
ATOM 3866 C CA . VAL B 1 190 ? -20.156 -11.328 0.497 1 90.88 190 VAL B CA 1
ATOM 3867 C C . VAL B 1 190 ? -19.656 -9.906 0.256 1 90.88 190 VAL B C 1
ATOM 3869 O O . VAL B 1 190 ? -19.703 -9.055 1.153 1 90.88 190 VAL B O 1
ATOM 3872 N N . LYS B 1 191 ? -19.141 -9.672 -0.891 1 88.44 191 LYS B N 1
ATOM 3873 C CA . LYS B 1 191 ? -18.641 -8.352 -1.263 1 88.44 191 LYS B CA 1
ATOM 3874 C C . LYS B 1 191 ? -19.781 -7.348 -1.394 1 88.44 191 LYS B C 1
ATOM 3876 O O . LYS B 1 191 ? -19.703 -6.242 -0.856 1 88.44 191 LYS B O 1
ATOM 3881 N N . ASP B 1 192 ? -20.844 -7.715 -1.989 1 85.94 192 ASP B N 1
ATOM 3882 C CA . ASP B 1 192 ? -21.906 -6.789 -2.395 1 85.94 192 ASP B CA 1
ATOM 3883 C C . ASP B 1 192 ? -22.891 -6.543 -1.253 1 85.94 192 ASP B C 1
ATOM 3885 O O . ASP B 1 192 ? -23.344 -5.414 -1.054 1 85.94 192 ASP B O 1
ATOM 3889 N N . ASN B 1 193 ? -23.266 -7.598 -0.599 1 87.81 193 ASN B N 1
ATOM 3890 C CA . ASN B 1 193 ? -24.281 -7.461 0.444 1 87.81 193 ASN B CA 1
ATOM 3891 C C . ASN B 1 193 ? -24.031 -8.422 1.604 1 87.81 193 ASN B C 1
ATOM 3893 O O . ASN B 1 193 ? -24.75 -9.406 1.769 1 87.81 193 ASN B O 1
ATOM 3897 N N . PRO B 1 194 ? -23.047 -7.957 2.404 1 84.88 194 PRO B N 1
ATOM 3898 C CA . PRO B 1 194 ? -22.719 -8.844 3.523 1 84.88 194 PRO B CA 1
ATOM 3899 C C . PRO B 1 194 ? -23.906 -9.094 4.449 1 84.88 194 PRO B C 1
ATOM 3901 O O . PRO B 1 194 ? -24.047 -10.188 5 1 84.88 194 PRO B O 1
ATOM 3904 N N . ASP B 1 195 ? -24.75 -8.133 4.637 1 84.38 195 ASP B N 1
ATOM 3905 C CA . ASP B 1 195 ? -25.906 -8.281 5.512 1 84.38 195 ASP B CA 1
ATOM 3906 C C . ASP B 1 195 ? -26.875 -9.328 4.973 1 84.38 195 ASP B C 1
ATOM 3908 O O . ASP B 1 195 ? -27.438 -10.125 5.738 1 84.38 195 ASP B O 1
ATOM 3912 N N . ALA B 1 196 ? -27.078 -9.25 3.689 1 88 196 ALA B N 1
ATOM 3913 C CA . ALA B 1 196 ? -27.953 -10.234 3.064 1 88 196 ALA B CA 1
ATOM 3914 C C . ALA B 1 196 ? -27.391 -11.641 3.193 1 88 196 ALA B C 1
ATOM 3916 O O . ALA B 1 196 ? -28.141 -12.602 3.377 1 88 196 ALA B O 1
ATOM 3917 N N . VAL B 1 197 ? -26.125 -11.766 3.129 1 90.56 197 VAL B N 1
ATOM 3918 C CA . VAL B 1 197 ? -25.469 -13.062 3.234 1 90.56 197 VAL B CA 1
ATOM 3919 C C . VAL B 1 197 ? -25.641 -13.617 4.645 1 90.56 197 VAL B C 1
ATOM 3921 O O . VAL B 1 197 ? -25.969 -14.797 4.812 1 90.56 197 VAL B O 1
ATOM 3924 N N . GLU B 1 198 ? -25.484 -12.758 5.574 1 88.56 198 GLU B N 1
ATOM 3925 C CA . GLU B 1 198 ? -25.672 -13.18 6.957 1 88.56 198 GLU B CA 1
ATOM 3926 C C . GLU B 1 198 ? -27.125 -13.57 7.223 1 88.56 198 GLU B C 1
ATOM 3928 O O . GLU B 1 198 ? -27.391 -14.539 7.938 1 88.56 198 GLU B O 1
ATOM 3933 N N . ALA B 1 199 ? -27.984 -12.836 6.695 1 90.56 199 ALA B N 1
ATOM 3934 C CA . ALA B 1 199 ? -29.422 -13.117 6.852 1 90.56 199 ALA B CA 1
ATOM 3935 C C . ALA B 1 199 ? -29.781 -14.453 6.199 1 90.56 199 ALA B C 1
ATOM 3937 O O . ALA B 1 199 ? -30.703 -15.133 6.645 1 90.56 199 ALA B O 1
ATOM 3938 N N . GLY B 1 200 ? -29.078 -14.828 5.16 1 92.19 200 GLY B N 1
ATOM 3939 C CA . GLY B 1 200 ? -29.344 -16.078 4.453 1 92.19 200 GLY B CA 1
ATOM 3940 C C . GLY B 1 200 ? -28.703 -17.281 5.129 1 92.19 200 GLY B C 1
ATOM 3941 O O . GLY B 1 200 ? -28.859 -18.406 4.66 1 92.19 200 GLY B O 1
ATOM 3942 N N . GLY B 1 201 ? -28 -17.094 6.266 1 89.12 201 GLY B N 1
ATOM 3943 C CA . GLY B 1 201 ? -27.438 -18.188 7.039 1 89.12 201 GLY B CA 1
ATOM 3944 C C . GLY B 1 201 ? -26.062 -18.609 6.559 1 89.12 201 GLY B C 1
ATOM 3945 O O . GLY B 1 201 ? -25.562 -19.656 6.969 1 89.12 201 GLY B O 1
ATOM 3946 N N . ILE B 1 202 ? -25.562 -17.953 5.629 1 89 202 ILE B N 1
ATOM 3947 C CA . ILE B 1 202 ? -24.234 -18.281 5.117 1 89 202 ILE B CA 1
ATOM 3948 C C . ILE B 1 202 ? -23.172 -17.656 6.012 1 89 202 ILE B C 1
ATOM 3950 O O . ILE B 1 202 ? -23.266 -16.484 6.387 1 89 202 ILE B O 1
ATOM 3954 N N . ASN B 1 203 ? -22.172 -18.5 6.352 1 92 203 ASN B N 1
ATOM 3955 C CA . ASN B 1 203 ? -21.094 -18.031 7.215 1 92 203 ASN B CA 1
ATOM 3956 C C . ASN B 1 203 ? -20.062 -17.203 6.434 1 92 203 ASN B C 1
ATOM 3958 O O . ASN B 1 203 ? -19.234 -17.766 5.711 1 92 203 ASN B O 1
ATOM 3962 N N . ILE B 1 204 ? -20.062 -15.945 6.66 1 91.5 204 ILE B N 1
ATOM 3963 C CA . ILE B 1 204 ? -19.188 -15.008 5.961 1 91.5 204 ILE B CA 1
ATOM 3964 C C . ILE B 1 204 ? -17.719 -15.336 6.277 1 91.5 204 ILE B C 1
ATOM 3966 O O . ILE B 1 204 ? -16.859 -15.242 5.406 1 91.5 204 ILE B O 1
ATOM 3970 N N . ALA B 1 205 ? -17.516 -15.805 7.438 1 90.56 205 ALA B N 1
ATOM 3971 C CA . ALA B 1 205 ? -16.156 -16.109 7.875 1 90.56 205 ALA B CA 1
ATOM 3972 C C . ALA B 1 205 ? -15.531 -17.203 7.016 1 90.56 205 ALA B C 1
ATOM 3974 O O . ALA B 1 205 ? -14.391 -17.078 6.57 1 90.56 205 ALA B O 1
ATOM 3975 N N . SER B 1 206 ? -16.266 -18.203 6.816 1 93.5 206 SER B N 1
ATOM 3976 C CA . SER B 1 206 ? -15.758 -19.328 6.043 1 93.5 206 SER B CA 1
ATOM 3977 C C . SER B 1 206 ? -15.453 -18.922 4.605 1 93.5 206 SER B C 1
ATOM 3979 O O . SER B 1 206 ? -14.484 -19.406 4.016 1 93.5 206 SER B O 1
ATOM 3981 N N . ILE B 1 207 ? -16.266 -18.078 4.102 1 93.75 207 ILE B N 1
ATOM 3982 C CA . ILE B 1 207 ? -16.094 -17.625 2.723 1 93.75 207 ILE B CA 1
ATOM 3983 C C . ILE B 1 207 ? -14.844 -16.766 2.609 1 93.75 207 ILE B C 1
ATOM 3985 O O . ILE B 1 207 ? -14.055 -16.906 1.673 1 93.75 207 ILE B O 1
ATOM 3989 N N . LYS B 1 208 ? -14.648 -15.922 3.518 1 93.19 208 LYS B N 1
ATOM 3990 C CA . LYS B 1 208 ? -13.477 -15.055 3.516 1 93.19 208 LYS B CA 1
ATOM 3991 C C . LYS B 1 208 ? -12.195 -15.859 3.699 1 93.19 208 LYS B C 1
ATOM 3993 O O . LYS B 1 208 ? -11.195 -15.609 3.021 1 93.19 208 LYS B O 1
ATOM 3998 N N . ILE B 1 209 ? -12.273 -16.812 4.582 1 94.44 209 ILE B N 1
ATOM 3999 C CA . ILE B 1 209 ? -11.109 -17.656 4.832 1 94.44 209 ILE B CA 1
ATOM 4000 C C . ILE B 1 209 ? -10.781 -18.469 3.58 1 94.44 209 ILE B C 1
ATOM 4002 O O . ILE B 1 209 ? -9.609 -18.609 3.223 1 94.44 209 ILE B O 1
ATOM 4006 N N . LEU B 1 210 ? -11.766 -18.938 2.951 1 95.75 210 LEU B N 1
ATOM 4007 C CA . LEU B 1 210 ? -11.562 -19.688 1.724 1 95.75 210 LEU B CA 1
ATOM 4008 C C . LEU B 1 210 ? -10.906 -18.828 0.649 1 95.75 210 LEU B C 1
ATOM 4010 O O . LEU B 1 210 ? -10.008 -19.281 -0.058 1 95.75 210 LEU B O 1
ATOM 4014 N N . ALA B 1 211 ? -11.422 -17.625 0.509 1 96 211 ALA B N 1
ATOM 4015 C CA . ALA B 1 211 ? -10.852 -16.703 -0.477 1 96 211 ALA B CA 1
ATOM 4016 C C . ALA B 1 211 ? -9.375 -16.453 -0.205 1 96 211 ALA B C 1
ATOM 4018 O O . ALA B 1 211 ? -8.547 -16.516 -1.12 1 96 211 ALA B O 1
ATOM 4019 N N . PHE B 1 212 ? -9.008 -16.266 1.004 1 96.75 212 PHE B N 1
ATOM 4020 C CA . PHE B 1 212 ? -7.621 -16.016 1.383 1 96.75 212 PHE B CA 1
ATOM 4021 C C . PHE B 1 212 ? -6.773 -17.266 1.158 1 96.75 212 PHE B C 1
ATOM 4023 O O . PHE B 1 212 ? -5.617 -17.172 0.733 1 96.75 212 PHE B O 1
ATOM 4030 N N . THR B 1 213 ? -7.355 -18.359 1.494 1 97.56 213 THR B N 1
ATOM 4031 C CA . THR B 1 213 ? -6.637 -19.625 1.331 1 97.56 213 THR B CA 1
ATOM 4032 C C . THR B 1 213 ? -6.316 -19.875 -0.139 1 97.56 213 THR B C 1
ATOM 4034 O O . THR B 1 213 ? -5.188 -20.234 -0.481 1 97.56 213 THR B O 1
ATOM 4037 N N . LEU B 1 214 ? -7.277 -19.688 -0.961 1 97.94 214 LEU B N 1
ATOM 4038 C CA . LEU B 1 214 ? -7.059 -19.875 -2.391 1 97.94 214 LEU B CA 1
ATOM 4039 C C . LEU B 1 214 ? -5.984 -18.922 -2.912 1 97.94 214 LEU B C 1
ATOM 4041 O O . LEU B 1 214 ? -5.078 -19.344 -3.639 1 97.94 214 LEU B O 1
ATOM 4045 N N . ALA B 1 215 ? -6.102 -17.688 -2.529 1 98.06 215 ALA B N 1
ATOM 4046 C CA . ALA B 1 215 ? -5.121 -16.688 -2.953 1 98.06 215 ALA B CA 1
ATOM 4047 C C . ALA B 1 215 ? -3.721 -17.062 -2.477 1 98.06 215 ALA B C 1
ATOM 4049 O O . ALA B 1 215 ? -2.748 -16.938 -3.225 1 98.06 215 ALA B O 1
ATOM 4050 N N . ALA B 1 216 ? -3.639 -17.516 -1.261 1 98.31 216 ALA B N 1
ATOM 4051 C CA . ALA B 1 216 ? -2.35 -17.875 -0.682 1 98.31 216 ALA B CA 1
ATOM 4052 C C . ALA B 1 216 ? -1.759 -19.094 -1.381 1 98.31 216 ALA B C 1
ATOM 4054 O O . ALA B 1 216 ? -0.553 -19.156 -1.636 1 98.31 216 ALA B O 1
ATOM 4055 N N . VAL B 1 217 ? -2.582 -20.047 -1.662 1 98.69 217 VAL B N 1
ATOM 4056 C CA . VAL B 1 217 ? -2.119 -21.25 -2.336 1 98.69 217 VAL B CA 1
ATOM 4057 C C . VAL B 1 217 ? -1.547 -20.891 -3.705 1 98.69 217 VAL B C 1
ATOM 4059 O O . VAL B 1 217 ? -0.456 -21.344 -4.066 1 98.69 217 VAL B O 1
ATOM 4062 N N . TYR B 1 218 ? -2.248 -20.109 -4.48 1 98.88 218 TYR B N 1
ATOM 4063 C CA . TYR B 1 218 ? -1.755 -19.688 -5.785 1 98.88 218 TYR B CA 1
ATOM 4064 C C . TYR B 1 218 ? -0.429 -18.953 -5.656 1 98.88 218 TYR B C 1
ATOM 4066 O O . TYR B 1 218 ? 0.499 -19.188 -6.434 1 98.88 218 TYR B O 1
ATOM 4074 N N . ALA B 1 219 ? -0.33 -18.062 -4.676 1 98.56 219 ALA B N 1
ATOM 4075 C CA . ALA B 1 219 ? 0.876 -17.266 -4.488 1 98.56 219 ALA B CA 1
ATOM 4076 C C . ALA B 1 219 ? 2.055 -18.141 -4.07 1 98.56 219 ALA B C 1
ATOM 4078 O O . ALA B 1 219 ? 3.18 -17.938 -4.539 1 98.56 219 ALA B O 1
ATOM 4079 N N . THR B 1 220 ? 1.803 -19.078 -3.182 1 98.75 220 THR B N 1
ATOM 4080 C CA . THR B 1 220 ? 2.891 -19.938 -2.721 1 98.75 220 THR B CA 1
ATOM 4081 C C . THR B 1 220 ? 3.334 -20.891 -3.824 1 98.75 220 THR B C 1
ATOM 4083 O O . THR B 1 220 ? 4.52 -21.219 -3.93 1 98.75 220 THR B O 1
ATOM 4086 N N . VAL B 1 221 ? 2.412 -21.375 -4.629 1 98.75 221 VAL B N 1
ATOM 4087 C CA . VAL B 1 221 ? 2.77 -22.203 -5.781 1 98.75 221 VAL B CA 1
ATOM 4088 C C . VAL B 1 221 ? 3.668 -21.391 -6.723 1 98.75 221 VAL B C 1
ATOM 4090 O O . VAL B 1 221 ? 4.707 -21.891 -7.172 1 98.75 221 VAL B O 1
ATOM 4093 N N . ALA B 1 222 ? 3.289 -20.172 -6.992 1 98.69 222 ALA B N 1
ATOM 4094 C CA . ALA B 1 222 ? 4.094 -19.297 -7.844 1 98.69 222 ALA B CA 1
ATOM 4095 C C . ALA B 1 222 ? 5.477 -19.078 -7.242 1 98.69 222 ALA B C 1
ATOM 4097 O O . ALA B 1 222 ? 6.477 -19.031 -7.965 1 98.69 222 ALA B O 1
ATOM 4098 N N . GLY B 1 223 ? 5.492 -18.891 -5.965 1 98.25 223 GLY B N 1
ATOM 4099 C CA . GLY B 1 223 ? 6.762 -18.719 -5.281 1 98.25 223 GLY B CA 1
ATOM 4100 C C . GLY B 1 223 ? 7.691 -19.906 -5.441 1 98.25 223 GLY B C 1
ATOM 4101 O O . GLY B 1 223 ? 8.891 -19.734 -5.672 1 98.25 223 GLY B O 1
ATOM 4102 N N . SER B 1 224 ? 7.125 -21.062 -5.273 1 98.38 224 SER B N 1
ATOM 4103 C CA . SER B 1 224 ? 7.898 -22.281 -5.465 1 98.38 224 SER B CA 1
ATOM 4104 C C . SER B 1 224 ? 8.445 -22.375 -6.887 1 98.38 224 SER B C 1
ATOM 4106 O O . SER B 1 224 ? 9.625 -22.672 -7.09 1 98.38 224 SER B O 1
ATOM 4108 N N . LEU B 1 225 ? 7.59 -22.156 -7.867 1 98.38 225 LEU B N 1
ATOM 4109 C CA . LEU B 1 225 ? 8.008 -22.188 -9.266 1 98.38 225 LEU B CA 1
ATOM 4110 C C . LEU B 1 225 ? 9.125 -21.188 -9.516 1 98.38 225 LEU B C 1
ATOM 4112 O O . LEU B 1 225 ? 10.102 -21.5 -10.203 1 98.38 225 LEU B O 1
ATOM 4116 N N . TYR B 1 226 ? 9 -20.031 -8.961 1 97.44 226 TYR B N 1
ATOM 4117 C CA . TYR B 1 226 ? 9.984 -18.969 -9.141 1 97.44 226 TYR B CA 1
ATOM 4118 C C . TYR B 1 226 ? 11.336 -19.391 -8.57 1 97.44 226 TYR B C 1
ATOM 4120 O O . TYR B 1 226 ? 12.375 -19.188 -9.219 1 97.44 226 TYR B O 1
ATOM 4128 N N . ALA B 1 227 ? 11.328 -19.891 -7.387 1 96.94 227 ALA B N 1
ATOM 4129 C CA . ALA B 1 227 ? 12.562 -20.281 -6.715 1 96.94 227 ALA B CA 1
ATOM 4130 C C . ALA B 1 227 ? 13.336 -21.312 -7.539 1 96.94 227 ALA B C 1
ATOM 4132 O O . ALA B 1 227 ? 14.547 -21.203 -7.711 1 96.94 227 ALA B O 1
ATOM 4133 N N . HIS B 1 228 ? 12.641 -22.281 -8.047 1 96.56 228 HIS B N 1
ATOM 4134 C CA . HIS B 1 228 ? 13.305 -23.359 -8.789 1 96.56 228 HIS B CA 1
ATOM 4135 C C . HIS B 1 228 ? 13.711 -22.906 -10.18 1 96.56 228 HIS B C 1
ATOM 4137 O O . HIS B 1 228 ? 14.562 -23.516 -10.82 1 96.56 228 HIS B O 1
ATOM 4143 N N . TYR B 1 229 ? 13.078 -21.891 -10.656 1 95.56 229 TYR B N 1
ATOM 4144 C CA . TYR B 1 229 ? 13.438 -21.328 -11.953 1 95.56 229 TYR B CA 1
ATOM 4145 C C . TYR B 1 229 ? 14.695 -20.469 -11.844 1 95.56 229 TYR B C 1
ATOM 4147 O O . TYR B 1 229 ? 15.648 -20.656 -12.602 1 95.56 229 TYR B O 1
ATOM 4155 N N . VAL B 1 230 ? 14.758 -19.531 -10.859 1 93.62 230 VAL B N 1
ATOM 4156 C CA . VAL B 1 230 ? 15.852 -18.578 -10.742 1 93.62 230 VAL B CA 1
ATOM 4157 C C . VAL B 1 230 ? 17.062 -19.25 -10.102 1 93.62 230 VAL B C 1
ATOM 4159 O O . VAL B 1 230 ? 18.203 -18.844 -10.336 1 93.62 230 VAL B O 1
ATOM 4162 N N . GLY B 1 231 ? 16.844 -20.203 -9.273 1 94.38 231 GLY B N 1
ATOM 4163 C CA . GLY B 1 231 ? 17.938 -20.969 -8.664 1 94.38 231 GLY B CA 1
ATOM 4164 C C . GLY B 1 231 ? 18.562 -20.266 -7.473 1 94.38 231 GLY B C 1
ATOM 4165 O O . GLY B 1 231 ? 19.438 -20.812 -6.816 1 94.38 231 GLY B O 1
ATOM 4166 N N . PHE B 1 232 ? 18.109 -19.062 -7.258 1 93.69 232 PHE B N 1
ATOM 4167 C CA . PHE B 1 232 ? 18.609 -18.25 -6.164 1 93.69 232 PHE B CA 1
ATOM 4168 C C . PHE B 1 232 ? 17.547 -17.25 -5.699 1 93.69 232 PHE B C 1
ATOM 4170 O O . PHE B 1 232 ? 16.906 -16.594 -6.52 1 93.69 232 PHE B O 1
ATOM 4177 N N . ILE B 1 233 ? 17.375 -17.234 -4.328 1 94 233 ILE B N 1
ATOM 4178 C CA . ILE B 1 233 ? 16.406 -16.266 -3.822 1 94 233 ILE B CA 1
ATOM 4179 C C . ILE B 1 233 ? 17 -15.539 -2.611 1 94 233 ILE B C 1
ATOM 4181 O O . ILE B 1 233 ? 17.781 -16.109 -1.853 1 94 233 ILE B O 1
ATOM 4185 N N . ASN B 1 234 ? 16.625 -14.305 -2.449 1 93.12 234 ASN B N 1
ATOM 4186 C CA . ASN B 1 234 ? 16.938 -13.492 -1.279 1 93.12 234 ASN B CA 1
ATOM 4187 C C . ASN B 1 234 ? 15.75 -12.656 -0.833 1 93.12 234 ASN B C 1
ATOM 4189 O O . ASN B 1 234 ? 14.875 -12.336 -1.639 1 93.12 234 ASN B O 1
ATOM 4193 N N . PRO B 1 235 ? 15.711 -12.32 0.427 1 89.44 235 PRO B N 1
ATOM 4194 C CA . PRO B 1 235 ? 14.523 -11.672 0.981 1 89.44 235 PRO B CA 1
ATOM 4195 C C . PRO B 1 235 ? 14.297 -10.273 0.419 1 89.44 235 PRO B C 1
ATOM 4197 O O . PRO B 1 235 ? 13.172 -9.766 0.43 1 89.44 235 PRO B O 1
ATOM 4200 N N . SER B 1 236 ? 15.273 -9.57 -0.024 1 83.69 236 SER B N 1
ATOM 4201 C CA . SER B 1 236 ? 15.172 -8.188 -0.483 1 83.69 236 SER B CA 1
ATOM 4202 C C . SER B 1 236 ? 14.289 -8.078 -1.721 1 83.69 236 SER B C 1
ATOM 4204 O O . SER B 1 236 ? 13.766 -7.004 -2.023 1 83.69 236 SER B O 1
ATOM 4206 N N . ALA B 1 237 ? 14.117 -9.172 -2.367 1 79.06 237 ALA B N 1
ATOM 4207 C CA . ALA B 1 237 ? 13.344 -9.188 -3.607 1 79.06 237 ALA B CA 1
ATOM 4208 C C . ALA B 1 237 ? 11.852 -9.102 -3.32 1 79.06 237 ALA B C 1
ATOM 4210 O O . ALA B 1 237 ? 11.07 -8.695 -4.184 1 79.06 237 ALA B O 1
ATOM 4211 N N . TYR B 1 238 ? 11.508 -9.414 -2.152 1 82.38 238 TYR B N 1
ATOM 4212 C CA . TYR B 1 238 ? 10.094 -9.531 -1.831 1 82.38 238 TYR B CA 1
ATOM 4213 C C . TYR B 1 238 ? 9.617 -8.328 -1.027 1 82.38 238 TYR B C 1
ATOM 4215 O O . TYR B 1 238 ? 9.258 -8.461 0.145 1 82.38 238 TYR B O 1
ATOM 4223 N N . ASN B 1 239 ? 9.5 -7.23 -1.719 1 83.06 239 ASN B N 1
ATOM 4224 C CA . ASN B 1 239 ? 9.156 -5.988 -1.03 1 83.06 239 ASN B CA 1
ATOM 4225 C C . ASN B 1 239 ? 7.738 -5.539 -1.367 1 83.06 239 ASN B C 1
ATOM 4227 O O . ASN B 1 239 ? 7.039 -6.203 -2.135 1 83.06 239 ASN B O 1
ATOM 4231 N N . LEU B 1 240 ? 7.316 -4.578 -0.791 1 83.94 240 LEU B N 1
ATOM 4232 C CA . LEU B 1 240 ? 5.969 -4.035 -0.908 1 83.94 240 LEU B CA 1
ATOM 4233 C C . LEU B 1 240 ? 5.68 -3.604 -2.342 1 83.94 240 LEU B C 1
ATOM 4235 O O . LEU B 1 240 ? 4.543 -3.711 -2.809 1 83.94 240 LEU B O 1
ATOM 4239 N N . GLU B 1 241 ? 6.672 -3.207 -3.02 1 83.88 241 GLU B N 1
ATOM 4240 C CA . GLU B 1 241 ? 6.504 -2.787 -4.406 1 83.88 241 GLU B CA 1
ATOM 4241 C C . GLU B 1 241 ? 5.961 -3.924 -5.27 1 83.88 241 GLU B C 1
ATOM 4243 O O . GLU B 1 241 ? 5.125 -3.701 -6.145 1 83.88 241 GLU B O 1
ATOM 4248 N N . TYR B 1 242 ? 6.359 -5.105 -4.941 1 89.81 242 TYR B N 1
ATOM 4249 C CA . TYR B 1 242 ? 5.879 -6.262 -5.688 1 89.81 242 TYR B CA 1
ATOM 4250 C C . TYR B 1 242 ? 4.414 -6.539 -5.383 1 89.81 242 TYR B C 1
ATOM 4252 O O . TYR B 1 242 ? 3.631 -6.84 -6.289 1 89.81 242 TYR B O 1
ATOM 4260 N N . SER B 1 243 ? 4.113 -6.402 -4.145 1 93 243 SER B N 1
ATOM 4261 C CA . SER B 1 243 ? 2.713 -6.59 -3.768 1 93 243 SER B CA 1
ATOM 4262 C C . SER B 1 243 ? 1.812 -5.59 -4.488 1 93 243 SER B C 1
ATOM 4264 O O . SER B 1 243 ? 0.742 -5.957 -4.98 1 93 243 SER B O 1
ATOM 4266 N N . ILE B 1 244 ? 2.203 -4.406 -4.594 1 90 244 ILE B N 1
ATOM 4267 C CA . ILE B 1 244 ? 1.427 -3.369 -5.262 1 90 244 ILE B CA 1
ATOM 4268 C C . ILE B 1 244 ? 1.346 -3.666 -6.758 1 90 244 ILE B C 1
ATOM 4270 O O . ILE B 1 244 ? 0.295 -3.482 -7.379 1 90 244 ILE B O 1
ATOM 4274 N N . ASN B 1 245 ? 2.441 -4.086 -7.266 1 91.44 245 ASN B N 1
ATOM 4275 C CA . ASN B 1 245 ? 2.465 -4.41 -8.688 1 91.44 245 ASN B CA 1
ATOM 4276 C C . ASN B 1 245 ? 1.44 -5.484 -9.031 1 91.44 245 ASN B C 1
ATOM 4278 O O . ASN B 1 245 ? 0.815 -5.434 -10.094 1 91.44 245 ASN B O 1
ATOM 4282 N N . TYR B 1 246 ? 1.328 -6.461 -8.188 1 95.94 246 TYR B N 1
ATOM 4283 C CA . TYR B 1 246 ? 0.34 -7.504 -8.43 1 95.94 246 TYR B CA 1
ATOM 4284 C C . TYR B 1 246 ? -1.073 -6.934 -8.414 1 95.94 246 TYR B C 1
ATOM 4286 O O . TYR B 1 246 ? -1.931 -7.355 -9.195 1 95.94 246 TYR B O 1
ATOM 4294 N N . VAL B 1 247 ? -1.294 -6.012 -7.531 1 93.62 247 VAL B N 1
ATOM 4295 C CA . VAL B 1 247 ? -2.604 -5.371 -7.48 1 93.62 247 VAL B CA 1
ATOM 4296 C C . VAL B 1 247 ? -2.822 -4.543 -8.75 1 93.62 247 VAL B C 1
ATOM 4298 O O . VAL B 1 247 ? -3.928 -4.508 -9.289 1 93.62 247 VAL B O 1
ATOM 4301 N N . VAL B 1 248 ? -1.782 -3.904 -9.188 1 92.38 248 VAL B N 1
ATOM 4302 C CA . VAL B 1 248 ? -1.856 -3.127 -10.422 1 92.38 248 VAL B CA 1
ATOM 4303 C C . VAL B 1 248 ? -2.24 -4.039 -11.586 1 92.38 248 VAL B C 1
ATOM 4305 O O . VAL B 1 248 ? -3.096 -3.688 -12.406 1 92.38 248 VAL B O 1
ATOM 4308 N N . MET B 1 249 ? -1.589 -5.18 -11.648 1 94.94 249 MET B N 1
ATOM 4309 C CA . MET B 1 249 ? -1.917 -6.152 -12.688 1 94.94 249 MET B CA 1
ATOM 4310 C C . MET B 1 249 ? -3.395 -6.531 -12.633 1 94.94 249 MET B C 1
ATOM 4312 O O . MET B 1 249 ? -4.062 -6.594 -13.664 1 94.94 249 MET B O 1
ATOM 4316 N N . LEU B 1 250 ? -3.84 -6.766 -11.445 1 95.06 250 LEU B N 1
ATOM 4317 C CA . LEU B 1 250 ? -5.227 -7.164 -11.234 1 95.06 250 LEU B CA 1
ATOM 4318 C C . LEU B 1 250 ? -6.184 -6.074 -11.695 1 95.06 250 LEU B C 1
ATOM 4320 O O . LEU B 1 250 ? -7.164 -6.355 -12.391 1 95.06 250 LEU B O 1
ATOM 4324 N N . VAL B 1 251 ? -5.902 -4.875 -11.383 1 90.62 251 VAL B N 1
ATOM 4325 C CA . VAL B 1 251 ? -6.797 -3.752 -11.633 1 90.62 251 VAL B CA 1
ATOM 4326 C C . VAL B 1 251 ? -6.766 -3.385 -13.117 1 90.62 251 VAL B C 1
ATOM 4328 O O . VAL B 1 251 ? -7.809 -3.158 -13.727 1 90.62 251 VAL B O 1
ATOM 4331 N N . ILE B 1 252 ? -5.59 -3.346 -13.656 1 90.88 252 ILE B N 1
ATOM 4332 C CA . ILE B 1 252 ? -5.445 -2.961 -15.055 1 90.88 252 ILE B CA 1
ATOM 4333 C C . ILE B 1 252 ? -6.102 -4.012 -15.945 1 90.88 252 ILE B C 1
ATOM 4335 O O . ILE B 1 252 ? -6.715 -3.672 -16.969 1 90.88 252 ILE B O 1
ATOM 4339 N N . GLY B 1 253 ? -5.871 -5.199 -15.656 1 92.56 253 GLY B N 1
ATOM 4340 C CA . GLY B 1 253 ? -6.469 -6.266 -16.438 1 92.56 253 GLY B CA 1
ATOM 4341 C C . GLY B 1 253 ? -7.98 -6.312 -16.344 1 92.56 253 GLY B C 1
ATOM 4342 O O . GLY B 1 253 ? -8.672 -6.434 -17.344 1 92.56 253 GLY B O 1
ATOM 4343 N N . GLY B 1 254 ? -8.492 -6.254 -15.117 1 89.81 254 GLY B N 1
ATOM 4344 C CA . GLY B 1 254 ? -9.914 -6.363 -14.82 1 89.81 254 GLY B CA 1
ATOM 4345 C C . GLY B 1 254 ? -10.203 -7.164 -13.562 1 89.81 254 GLY B C 1
ATOM 4346 O O . GLY B 1 254 ? -10.016 -8.383 -13.539 1 89.81 254 GLY B O 1
ATOM 4347 N N . ILE B 1 255 ? -10.719 -6.477 -12.594 1 88.81 255 ILE B N 1
ATOM 4348 C CA . ILE B 1 255 ? -11.023 -7.113 -11.312 1 88.81 255 ILE B CA 1
ATOM 4349 C C . ILE B 1 255 ? -12.188 -8.086 -11.477 1 88.81 255 ILE B C 1
ATOM 4351 O O . ILE B 1 255 ? -13.156 -7.781 -12.18 1 88.81 255 ILE B O 1
ATOM 4355 N N . GLY B 1 256 ? -12.133 -9.258 -10.867 1 90.69 256 GLY B N 1
ATOM 4356 C CA . GLY B 1 256 ? -13.227 -10.211 -10.859 1 90.69 256 GLY B CA 1
ATOM 4357 C C . GLY B 1 256 ? -13.266 -11.07 -12.109 1 90.69 256 GLY B C 1
ATOM 4358 O O . GLY B 1 256 ? -14.102 -11.977 -12.219 1 90.69 256 GLY B O 1
ATOM 4359 N N . SER B 1 257 ? -12.352 -10.82 -13.102 1 92.44 257 SER B N 1
ATOM 4360 C CA . SER B 1 257 ? -12.336 -11.555 -14.359 1 92.44 257 SER B CA 1
ATOM 4361 C C . SER B 1 257 ? -11.031 -12.328 -14.531 1 92.44 257 SER B C 1
ATOM 4363 O O . SER B 1 257 ? -9.953 -11.727 -14.586 1 92.44 257 SER B O 1
ATOM 4365 N N . VAL B 1 258 ? -11.195 -13.648 -14.703 1 94.81 258 VAL B N 1
ATOM 4366 C CA . VAL B 1 258 ? -10.008 -14.484 -14.844 1 94.81 258 VAL B CA 1
ATOM 4367 C C . VAL B 1 258 ? -9.266 -14.117 -16.125 1 94.81 258 VAL B C 1
ATOM 4369 O O . VAL B 1 258 ? -8.055 -13.875 -16.094 1 94.81 258 VAL B O 1
ATOM 4372 N N . PRO B 1 259 ? -9.922 -13.93 -17.281 1 92.94 259 PRO B N 1
ATOM 4373 C CA . PRO B 1 259 ? -9.203 -13.477 -18.469 1 92.94 259 PRO B CA 1
ATOM 4374 C C . PRO B 1 259 ? -8.562 -12.102 -18.281 1 92.94 259 PRO B C 1
ATOM 4376 O O . PRO B 1 259 ? -7.492 -11.836 -18.828 1 92.94 259 PRO B O 1
ATOM 4379 N N . GLY B 1 260 ? -9.273 -11.258 -17.578 1 93.31 260 GLY B N 1
ATOM 4380 C CA . GLY B 1 260 ? -8.695 -9.961 -17.25 1 93.31 260 GLY B CA 1
ATOM 4381 C C . GLY B 1 260 ? -7.402 -10.055 -16.469 1 93.31 260 GLY B C 1
ATOM 4382 O O . GLY B 1 260 ? -6.453 -9.312 -16.719 1 93.31 260 GLY B O 1
ATOM 4383 N N . ASN B 1 261 ? -7.387 -10.992 -15.5 1 96.12 261 ASN B N 1
ATOM 4384 C CA . ASN B 1 261 ? -6.191 -11.195 -14.695 1 96.12 261 ASN B CA 1
ATOM 4385 C C . ASN B 1 261 ? -5 -11.609 -15.555 1 96.12 261 ASN B C 1
ATOM 4387 O O . ASN B 1 261 ? -3.883 -11.133 -15.344 1 96.12 261 ASN B O 1
ATOM 4391 N N . VAL B 1 262 ? -5.285 -12.484 -16.453 1 95.94 262 VAL B N 1
ATOM 4392 C CA . VAL B 1 262 ? -4.246 -12.969 -17.359 1 95.94 262 VAL B CA 1
ATOM 4393 C C . VAL B 1 262 ? -3.719 -11.82 -18.203 1 95.94 262 VAL B C 1
ATOM 4395 O O . VAL B 1 262 ? -2.504 -11.625 -18.312 1 95.94 262 VAL B O 1
ATOM 4398 N N . LEU B 1 263 ? -4.566 -11.023 -18.75 1 93.44 263 LEU B N 1
ATOM 4399 C CA . LEU B 1 263 ? -4.191 -9.898 -19.594 1 93.44 263 LEU B CA 1
ATOM 4400 C C . LEU B 1 263 ? -3.396 -8.867 -18.797 1 93.44 263 LEU B C 1
ATOM 4402 O O . LEU B 1 263 ? -2.4 -8.328 -19.297 1 93.44 263 LEU B O 1
ATOM 4406 N N . GLY B 1 264 ? -3.879 -8.586 -17.656 1 94.44 264 GLY B N 1
ATOM 4407 C CA . GLY B 1 264 ? -3.182 -7.633 -16.797 1 94.44 264 GLY B CA 1
ATOM 4408 C C . GLY B 1 264 ? -1.764 -8.055 -16.469 1 94.44 264 GLY B C 1
ATOM 4409 O O . GLY B 1 264 ? -0.841 -7.238 -16.5 1 94.44 264 GLY B O 1
ATOM 4410 N N . ALA B 1 265 ? -1.645 -9.328 -16.109 1 96.56 265 ALA B N 1
ATOM 4411 C CA . ALA B 1 265 ? -0.321 -9.859 -15.797 1 96.56 265 ALA B CA 1
ATOM 4412 C C . ALA B 1 265 ? 0.615 -9.75 -17 1 96.56 265 ALA B C 1
ATOM 4414 O O . ALA B 1 265 ? 1.787 -9.398 -16.844 1 96.56 265 ALA B O 1
ATOM 4415 N N . ILE B 1 266 ? 0.132 -10.039 -18.141 1 94.06 266 ILE B N 1
ATOM 4416 C CA . ILE B 1 266 ? 0.929 -9.969 -19.359 1 94.06 266 ILE B CA 1
ATOM 4417 C C . ILE B 1 266 ? 1.345 -8.523 -19.625 1 94.06 266 ILE B C 1
ATOM 4419 O O . ILE B 1 266 ? 2.527 -8.234 -19.812 1 94.06 266 ILE B O 1
ATOM 4423 N N . LEU B 1 267 ? 0.45 -7.629 -19.562 1 91.31 267 LEU B N 1
ATOM 4424 C CA . LEU B 1 267 ? 0.691 -6.234 -19.906 1 91.31 267 LEU B CA 1
ATOM 4425 C C . LEU B 1 267 ? 1.649 -5.578 -18.922 1 91.31 267 LEU B C 1
ATOM 4427 O O . LEU B 1 267 ? 2.635 -4.957 -19.328 1 91.31 267 LEU B O 1
ATOM 4431 N N . VAL B 1 268 ? 1.374 -5.754 -17.703 1 92.44 268 VAL B N 1
ATOM 4432 C CA . VAL B 1 268 ? 2.141 -5.043 -16.688 1 92.44 268 VAL B CA 1
ATOM 4433 C C . VAL B 1 268 ? 3.547 -5.629 -16.594 1 92.44 268 VAL B C 1
ATOM 4435 O O . VAL B 1 268 ? 4.5 -4.926 -16.234 1 92.44 268 VAL B O 1
ATOM 4438 N N . THR B 1 269 ? 3.674 -6.902 -16.891 1 92.31 269 THR B N 1
ATOM 4439 C CA . THR B 1 269 ? 5 -7.516 -16.875 1 92.31 269 THR B CA 1
ATOM 4440 C C . THR B 1 269 ? 5.809 -7.059 -18.094 1 92.31 269 THR B C 1
ATOM 4442 O O . THR B 1 269 ? 7.008 -6.801 -17.984 1 92.31 269 THR B O 1
ATOM 4445 N N . LEU B 1 270 ? 5.211 -6.863 -19.188 1 90.06 270 LEU B N 1
ATOM 4446 C CA . LEU B 1 270 ? 5.922 -6.637 -20.438 1 90.06 270 LEU B CA 1
ATOM 4447 C C . LEU B 1 270 ? 6.078 -5.148 -20.719 1 90.06 270 LEU B C 1
ATOM 4449 O O . LEU B 1 270 ? 7.027 -4.73 -21.391 1 90.06 270 LEU B O 1
ATOM 4453 N N . VAL B 1 271 ? 5.246 -4.293 -20.203 1 87.56 271 VAL B N 1
ATOM 4454 C CA . VAL B 1 271 ? 5.238 -2.875 -20.547 1 87.56 271 VAL B CA 1
ATOM 4455 C C . VAL B 1 271 ? 6.531 -2.219 -20.078 1 87.56 271 VAL B C 1
ATOM 4457 O O . VAL B 1 271 ? 7.184 -1.497 -20.844 1 87.56 271 VAL B O 1
ATOM 4460 N N . PRO B 1 272 ? 6.883 -2.514 -18.828 1 83.38 272 PRO B N 1
ATOM 4461 C CA . PRO B 1 272 ? 8.148 -1.897 -18.406 1 83.38 272 PRO B CA 1
ATOM 4462 C C . PRO B 1 272 ? 9.32 -2.301 -19.297 1 83.38 272 PRO B C 1
ATOM 4464 O O . PRO B 1 272 ? 10.219 -1.491 -19.531 1 83.38 272 PRO B O 1
ATOM 4467 N N . GLU B 1 273 ? 9.266 -3.471 -19.734 1 83.06 273 GLU B N 1
ATOM 4468 C CA . GLU B 1 273 ? 10.336 -3.941 -20.609 1 83.06 273 GLU B CA 1
ATOM 4469 C C . GLU B 1 273 ? 10.312 -3.215 -21.953 1 83.06 273 GLU B C 1
ATOM 4471 O O . GLU B 1 273 ? 11.367 -2.895 -22.516 1 83.06 273 GLU B O 1
ATOM 4476 N N . LEU B 1 274 ? 9.195 -2.939 -22.438 1 85.19 274 LEU B N 1
ATOM 4477 C CA . LEU B 1 274 ? 9.047 -2.225 -23.703 1 85.19 274 LEU B CA 1
ATOM 4478 C C . LEU B 1 274 ? 9.477 -0.767 -23.562 1 85.19 274 LEU B C 1
ATOM 4480 O O . LEU B 1 274 ? 9.898 -0.139 -24.531 1 85.19 274 LEU B O 1
ATOM 4484 N N . LEU B 1 275 ? 9.344 -0.235 -22.344 1 85.5 275 LEU B N 1
ATOM 4485 C CA . LEU B 1 275 ? 9.633 1.172 -22.094 1 85.5 275 LEU B CA 1
ATOM 4486 C C . LEU B 1 275 ? 11.094 1.365 -21.703 1 85.5 275 LEU B C 1
ATOM 4488 O O . LEU B 1 275 ? 11.539 2.492 -21.469 1 85.5 275 LEU B O 1
ATOM 4492 N N . ARG B 1 276 ? 11.836 0.279 -21.578 1 82.44 276 ARG B N 1
ATOM 4493 C CA . ARG B 1 276 ? 13.211 0.34 -21.078 1 82.44 276 ARG B CA 1
ATOM 4494 C C . ARG B 1 276 ? 14.062 1.257 -21.953 1 82.44 276 ARG B C 1
ATOM 4496 O O . ARG B 1 276 ? 15.07 1.801 -21.5 1 82.44 276 ARG B O 1
ATOM 4503 N N . PHE B 1 277 ? 13.641 1.412 -23.156 1 82.25 277 PHE B N 1
ATOM 4504 C CA . PHE B 1 277 ? 14.375 2.316 -24.031 1 82.25 277 PHE B CA 1
ATOM 4505 C C . PHE B 1 277 ? 14.367 3.736 -23.469 1 82.25 277 PHE B C 1
ATOM 4507 O O . PHE B 1 277 ? 15.227 4.551 -23.828 1 82.25 277 PHE B O 1
ATOM 4514 N N . MET B 1 278 ? 13.438 4.016 -22.531 1 81.75 278 MET B N 1
ATOM 4515 C CA . MET B 1 278 ? 13.305 5.352 -21.953 1 81.75 278 MET B CA 1
ATOM 4516 C C . MET B 1 278 ? 14.234 5.523 -20.766 1 81.75 278 MET B C 1
ATOM 4518 O O . MET B 1 278 ? 14.266 6.586 -20.141 1 81.75 278 MET B O 1
ATOM 4522 N N . GLU B 1 279 ? 14.984 4.461 -20.469 1 76.12 279 GLU B N 1
ATOM 4523 C CA . GLU B 1 279 ? 16.031 4.473 -19.453 1 76.12 279 GLU B CA 1
ATOM 4524 C C . GLU B 1 279 ? 15.469 4.883 -18.094 1 76.12 279 GLU B C 1
ATOM 4526 O O . GLU B 1 279 ? 14.586 4.215 -17.562 1 76.12 279 GLU B O 1
ATOM 4531 N N . ASN B 1 280 ? 15.766 6.164 -17.812 1 70.88 280 ASN B N 1
ATOM 4532 C CA . ASN B 1 280 ? 15.484 6.59 -16.438 1 70.88 280 ASN B CA 1
ATOM 4533 C C . ASN B 1 280 ? 14.016 6.961 -16.266 1 70.88 280 ASN B C 1
ATOM 4535 O O . ASN B 1 280 ? 13.523 7.047 -15.141 1 70.88 280 ASN B O 1
ATOM 4539 N N . TYR B 1 281 ? 13.266 6.965 -17.312 1 79.94 281 TYR B N 1
ATOM 4540 C CA . TYR B 1 281 ? 11.906 7.484 -17.203 1 79.94 281 TYR B CA 1
ATOM 4541 C C . TYR B 1 281 ? 10.883 6.367 -17.344 1 79.94 281 TYR B C 1
ATOM 4543 O O . TYR B 1 281 ? 9.68 6.609 -17.281 1 79.94 281 TYR B O 1
ATOM 4551 N N . TYR B 1 282 ? 11.375 5.184 -17.469 1 79.81 282 TYR B N 1
ATOM 4552 C CA . TYR B 1 282 ? 10.406 4.133 -17.766 1 79.81 282 TYR B CA 1
ATOM 4553 C C . TYR B 1 282 ? 9.445 3.928 -16.594 1 79.81 282 TYR B C 1
ATOM 4555 O O . TYR B 1 282 ? 8.25 3.688 -16.797 1 79.81 282 TYR B O 1
ATOM 4563 N N . TRP B 1 283 ? 9.906 4.129 -15.383 1 77.75 283 TRP B N 1
ATOM 4564 C CA . TRP B 1 283 ? 9.023 3.963 -14.234 1 77.75 283 TRP B CA 1
ATOM 4565 C C . TRP B 1 283 ? 8.008 5.094 -14.156 1 77.75 283 TRP B C 1
ATOM 4567 O O . TRP B 1 283 ? 6.871 4.891 -13.727 1 77.75 283 TRP B O 1
ATOM 4577 N N . LEU B 1 284 ? 8.5 6.258 -14.633 1 82.62 284 LEU B N 1
ATOM 4578 C CA . LEU B 1 284 ? 7.602 7.41 -14.672 1 82.62 284 LEU B CA 1
ATOM 4579 C C . LEU B 1 284 ? 6.449 7.168 -15.641 1 82.62 284 LEU B C 1
ATOM 4581 O O . LEU B 1 284 ? 5.285 7.348 -15.281 1 82.62 284 LEU B O 1
ATOM 4585 N N . VAL B 1 285 ? 6.828 6.758 -16.781 1 84.69 285 VAL B N 1
ATOM 4586 C CA . VAL B 1 285 ? 5.828 6.508 -17.812 1 84.69 285 VAL B CA 1
ATOM 4587 C C . VAL B 1 285 ? 4.906 5.371 -17.375 1 84.69 285 VAL B C 1
ATOM 4589 O O . VAL B 1 285 ? 3.686 5.461 -17.516 1 84.69 285 VAL B O 1
ATOM 4592 N N . PHE B 1 286 ? 5.48 4.422 -16.781 1 81.62 286 PHE B N 1
ATOM 4593 C CA . PHE B 1 286 ? 4.688 3.303 -16.297 1 81.62 286 PHE B CA 1
ATOM 4594 C C . PHE B 1 286 ? 3.697 3.768 -15.234 1 81.62 286 PHE B C 1
ATOM 4596 O O . PHE B 1 286 ? 2.531 3.367 -15.242 1 81.62 286 PHE B O 1
ATOM 4603 N N . SER B 1 287 ? 4.199 4.578 -14.375 1 83.81 287 SER B N 1
ATOM 4604 C CA . SER B 1 287 ? 3.336 5.082 -13.312 1 83.81 287 SER B CA 1
ATOM 4605 C C . SER B 1 287 ? 2.219 5.953 -13.875 1 83.81 287 SER B C 1
ATOM 4607 O O . SER B 1 287 ? 1.08 5.891 -13.406 1 83.81 287 SER B O 1
ATOM 4609 N N . ILE B 1 288 ? 2.482 6.703 -14.82 1 88.38 288 ILE B N 1
ATOM 4610 C CA . ILE B 1 288 ? 1.494 7.566 -15.461 1 88.38 288 ILE B CA 1
ATOM 4611 C C . ILE B 1 288 ? 0.451 6.711 -16.172 1 88.38 288 ILE B C 1
ATOM 4613 O O . ILE B 1 288 ? -0.752 6.945 -16.047 1 88.38 288 ILE B O 1
ATOM 4617 N N . ILE B 1 289 ? 0.928 5.699 -16.859 1 84.81 289 ILE B N 1
ATOM 4618 C CA . ILE B 1 289 ? 0.027 4.801 -17.562 1 84.81 289 ILE B CA 1
ATOM 4619 C C . ILE B 1 289 ? -0.895 4.098 -16.578 1 84.81 289 ILE B C 1
ATOM 4621 O O . ILE B 1 289 ? -2.109 4.043 -16.781 1 84.81 289 ILE B O 1
ATOM 4625 N N . THR B 1 290 ? -0.296 3.625 -15.531 1 83.88 290 THR B N 1
ATOM 4626 C CA . THR B 1 290 ? -1.07 2.932 -14.508 1 83.88 290 THR B CA 1
ATOM 4627 C C . THR B 1 290 ? -2.127 3.855 -13.914 1 83.88 290 THR B C 1
ATOM 4629 O O . THR B 1 290 ? -3.287 3.465 -13.766 1 83.88 290 THR B O 1
ATOM 4632 N N . LEU B 1 291 ? -1.7 5.035 -13.641 1 85.5 291 LEU B N 1
ATOM 4633 C CA . LEU B 1 291 ? -2.621 6.016 -13.07 1 85.5 291 LEU B CA 1
ATOM 4634 C C . LEU B 1 291 ? -3.762 6.312 -14.039 1 85.5 291 LEU B C 1
ATOM 4636 O O . LEU B 1 291 ? -4.926 6.352 -13.641 1 85.5 291 LEU B O 1
ATOM 4640 N N . LEU B 1 292 ? -3.459 6.52 -15.258 1 87.06 292 LEU B N 1
ATOM 4641 C CA . LEU B 1 292 ? -4.465 6.832 -16.266 1 87.06 292 LEU B CA 1
ATOM 4642 C C . LEU B 1 292 ? -5.418 5.656 -16.469 1 87.06 292 LEU B C 1
ATOM 4644 O O . LEU B 1 292 ? -6.625 5.852 -16.609 1 87.06 292 LEU B O 1
ATOM 4648 N N . PHE B 1 293 ? -4.887 4.473 -16.438 1 84.31 293 PHE B N 1
ATOM 4649 C CA . PHE B 1 293 ? -5.719 3.287 -16.609 1 84.31 293 PHE B CA 1
ATOM 4650 C C . PHE B 1 293 ? -6.691 3.148 -15.438 1 84.31 293 PHE B C 1
ATOM 4652 O O . PHE B 1 293 ? -7.871 2.848 -15.641 1 84.31 293 PHE B O 1
ATOM 4659 N N . VAL B 1 294 ? -6.176 3.412 -14.305 1 81.69 294 VAL B N 1
ATOM 4660 C CA . VAL B 1 294 ? -6.996 3.232 -13.109 1 81.69 294 VAL B CA 1
ATOM 4661 C C . VAL B 1 294 ? -8.117 4.27 -13.094 1 81.69 294 VAL B C 1
ATOM 4663 O O . VAL B 1 294 ? -9.242 3.963 -12.703 1 81.69 294 VAL B O 1
ATOM 4666 N N . ILE B 1 295 ? -7.84 5.461 -13.617 1 83.31 295 ILE B N 1
ATOM 4667 C CA . ILE B 1 295 ? -8.797 6.559 -13.562 1 83.31 295 ILE B CA 1
ATOM 4668 C C . ILE B 1 295 ? -9.797 6.43 -14.711 1 83.31 295 ILE B C 1
ATOM 4670 O O . ILE B 1 295 ? -11.008 6.594 -14.508 1 83.31 295 ILE B O 1
ATOM 4674 N N . PHE B 1 296 ? -9.359 6.035 -15.914 1 84.5 296 PHE B N 1
ATOM 4675 C CA . PHE B 1 296 ? -10.211 6.129 -17.094 1 84.5 296 PHE B CA 1
ATOM 4676 C C . PHE B 1 296 ? -10.789 4.766 -17.453 1 84.5 296 PHE B C 1
ATOM 4678 O O . PHE B 1 296 ? -11.758 4.676 -18.219 1 84.5 296 PHE B O 1
ATOM 4685 N N . LEU B 1 297 ? -10.172 3.727 -16.953 1 84.38 297 LEU B N 1
ATOM 4686 C CA . LEU B 1 297 ? -10.68 2.383 -17.219 1 84.38 297 LEU B CA 1
ATOM 4687 C C . LEU B 1 297 ? -10.867 1.618 -15.906 1 84.38 297 LEU B C 1
ATOM 4689 O O . LEU B 1 297 ? -10.266 0.56 -15.711 1 84.38 297 LEU B O 1
ATOM 4693 N N . PRO B 1 298 ? -11.836 2.039 -15.18 1 77.31 298 PRO B N 1
ATOM 4694 C CA . PRO B 1 298 ? -11.977 1.463 -13.844 1 77.31 298 PRO B CA 1
ATOM 4695 C C . PRO B 1 298 ? -12.438 0.008 -13.875 1 77.31 298 PRO B C 1
ATOM 4697 O O . PRO B 1 298 ? -12.305 -0.708 -12.875 1 77.31 298 PRO B O 1
ATOM 4700 N N . ASN B 1 299 ? -12.906 -0.426 -14.977 1 81.31 299 ASN B N 1
ATOM 4701 C CA . ASN B 1 299 ? -13.32 -1.822 -15.062 1 81.31 299 ASN B CA 1
ATOM 4702 C C . ASN B 1 299 ? -12.234 -2.689 -15.703 1 81.31 299 ASN B C 1
ATOM 4704 O O . ASN B 1 299 ? -12.438 -3.887 -15.906 1 81.31 299 ASN B O 1
ATOM 4708 N N . GLY B 1 300 ? -11.156 -2.104 -15.992 1 84.31 300 GLY B N 1
ATOM 4709 C CA . GLY B 1 300 ? -10.008 -2.826 -16.516 1 84.31 300 GLY B CA 1
ATOM 4710 C C . GLY B 1 300 ? -10.047 -3.004 -18.016 1 84.31 300 GLY B C 1
ATOM 4711 O O . GLY B 1 300 ? -11.039 -2.654 -18.672 1 84.31 300 GLY B O 1
ATOM 4712 N N . MET B 1 301 ? -9.109 -3.572 -18.547 1 87.62 301 MET B N 1
ATOM 4713 C CA . MET B 1 301 ? -8.953 -3.754 -20 1 87.62 301 MET B CA 1
ATOM 4714 C C . MET B 1 301 ? -9.969 -4.75 -20.531 1 87.62 301 MET B C 1
ATOM 4716 O O . MET B 1 301 ? -10.375 -4.668 -21.688 1 87.62 301 MET B O 1
ATOM 4720 N N . VAL B 1 302 ? -10.359 -5.617 -19.734 1 85.19 302 VAL B N 1
ATOM 4721 C CA . VAL B 1 302 ? -11.297 -6.648 -20.156 1 85.19 302 VAL B CA 1
ATOM 4722 C C . VAL B 1 302 ? -12.625 -6.016 -20.547 1 85.19 302 VAL B C 1
ATOM 4724 O O . VAL B 1 302 ? -13.375 -6.566 -21.359 1 85.19 302 VAL B O 1
ATOM 4727 N N . SER B 1 303 ? -12.938 -4.883 -19.938 1 82.31 303 SER B N 1
ATOM 4728 C CA . SER B 1 303 ? -14.203 -4.211 -20.219 1 82.31 303 SER B CA 1
ATOM 4729 C C . SER B 1 303 ? -14.266 -3.719 -21.672 1 82.31 303 SER B C 1
ATOM 4731 O O . SER B 1 303 ? -15.344 -3.48 -22.203 1 82.31 303 SER B O 1
ATOM 4733 N N . LEU B 1 304 ? -13.125 -3.551 -22.219 1 77.5 304 LEU B N 1
ATOM 4734 C CA . LEU B 1 304 ? -13.078 -3.104 -23.609 1 77.5 304 LEU B CA 1
ATOM 4735 C C . LEU B 1 304 ? -13.555 -4.199 -24.547 1 77.5 304 LEU B C 1
ATOM 4737 O O . LEU B 1 304 ? -13.938 -3.922 -25.688 1 77.5 304 LEU B O 1
ATOM 4741 N N . PHE B 1 305 ? -13.484 -5.398 -24.141 1 73.56 305 PHE B N 1
ATOM 4742 C CA . PHE B 1 305 ? -13.875 -6.523 -24.969 1 73.56 305 PHE B CA 1
ATOM 4743 C C . PHE B 1 305 ? -15.305 -6.961 -24.656 1 73.56 305 PHE B C 1
ATOM 4745 O O . PHE B 1 305 ? -15.891 -7.758 -25.406 1 73.56 305 PHE B O 1
ATOM 4752 N N . LYS B 1 306 ? -15.883 -6.59 -23.469 1 64.31 306 LYS B N 1
ATOM 4753 C CA . LYS B 1 306 ? -17.266 -6.938 -23.141 1 64.31 306 LYS B CA 1
ATOM 4754 C C . LYS B 1 306 ? -18.234 -5.973 -23.797 1 64.31 306 LYS B C 1
ATOM 4756 O O . LYS B 1 306 ? -18.016 -4.758 -23.797 1 64.31 306 LYS B O 1
ATOM 4761 N N . GLY B 1 307 ? -18.672 -6.129 -24.922 1 49.75 307 GLY B N 1
ATOM 4762 C CA . GLY B 1 307 ? -19.688 -5.363 -25.625 1 49.75 307 GLY B CA 1
ATOM 4763 C C . GLY B 1 307 ? -20.625 -4.621 -24.688 1 49.75 307 GLY B C 1
ATOM 4764 O O . GLY B 1 307 ? -20.719 -4.949 -23.516 1 49.75 307 GLY B O 1
ATOM 4765 N N . LYS B 1 308 ? -21.156 -3.338 -25.016 1 44.09 308 LYS B N 1
ATOM 4766 C CA . LYS B 1 308 ? -22.125 -2.381 -24.516 1 44.09 308 LYS B CA 1
ATOM 4767 C C . LYS B 1 308 ? -23.312 -3.094 -23.875 1 44.09 308 LYS B C 1
ATOM 4769 O O . LYS B 1 308 ? -24.281 -2.451 -23.453 1 44.09 308 LYS B O 1
ATOM 4774 N N . LYS B 1 309 ? -23.594 -4.309 -23.859 1 37.75 309 LYS B N 1
ATOM 4775 C CA . LYS B 1 309 ? -24.969 -4.75 -23.672 1 37.75 309 LYS B CA 1
ATOM 4776 C C . LYS B 1 309 ? -25.391 -4.672 -22.203 1 37.75 309 LYS B C 1
ATOM 4778 O O . LYS B 1 309 ? -26.547 -4.406 -21.891 1 37.75 309 LYS B O 1
ATOM 4783 N N . ARG B 1 310 ? -24.516 -5.043 -21.297 1 39.62 310 ARG B N 1
ATOM 4784 C CA . ARG B 1 310 ? -25.141 -5.211 -19.984 1 39.62 310 ARG B CA 1
ATOM 4785 C C . ARG B 1 310 ? -25.281 -3.869 -19.266 1 39.62 310 ARG B C 1
ATOM 4787 O O . ARG B 1 310 ? -25.906 -3.785 -18.219 1 39.62 310 ARG B O 1
ATOM 4794 N N . GLU B 1 311 ? -24.469 -2.953 -19.453 1 39.75 311 GLU B N 1
ATOM 4795 C CA . GLU B 1 311 ? -24.812 -1.683 -18.828 1 39.75 311 GLU B CA 1
ATOM 4796 C C . GLU B 1 311 ? -26.188 -1.198 -19.297 1 39.75 311 GLU B C 1
ATOM 4798 O O . GLU B 1 311 ? -26.797 -0.345 -18.641 1 39.75 311 GLU B O 1
ATOM 4803 N N . GLU B 1 312 ? -26.625 -1.46 -20.391 1 38.16 312 GLU B N 1
ATOM 4804 C CA . GLU B 1 312 ? -27.953 -1.05 -20.812 1 38.16 312 GLU B CA 1
ATOM 4805 C C . GLU B 1 312 ? -29.047 -1.768 -20.031 1 38.16 312 GLU B C 1
ATOM 4807 O O . GLU B 1 312 ? -30.141 -1.242 -19.859 1 38.16 312 GLU B O 1
ATOM 4812 N N . LYS B 1 313 ? -28.922 -2.992 -19.734 1 36.97 313 LYS B N 1
ATOM 4813 C CA . LYS B 1 313 ? -30.062 -3.592 -19.047 1 36.97 313 LYS B CA 1
ATOM 4814 C C . LYS B 1 313 ? -30.125 -3.162 -17.578 1 36.97 313 LYS B C 1
ATOM 4816 O O . LYS B 1 313 ? -31.188 -3.164 -16.969 1 36.97 313 LYS B O 1
ATOM 4821 N N . ALA B 1 314 ? -29.094 -2.877 -17.047 1 37.28 314 ALA B N 1
ATOM 4822 C CA . ALA B 1 314 ? -29.219 -2.402 -15.664 1 37.28 314 ALA B CA 1
ATOM 4823 C C . ALA B 1 314 ? -29.766 -0.976 -15.625 1 37.28 314 ALA B C 1
ATOM 4825 O O . ALA B 1 314 ? -30.469 -0.6 -14.68 1 37.28 314 ALA B O 1
ATOM 4826 N N . GLY B 1 315 ? -29.359 -0.2 -16.562 1 35.16 315 GLY B N 1
ATOM 4827 C CA . GLY B 1 315 ? -30.078 1.059 -16.703 1 35.16 315 GLY B CA 1
ATOM 4828 C C . GLY B 1 315 ? -31.547 0.876 -17.047 1 35.16 315 GLY B C 1
ATOM 4829 O O . GLY B 1 315 ? -32.375 1.705 -16.688 1 35.16 315 GLY B O 1
ATOM 4830 N N . LYS B 1 316 ? -31.906 -0.11 -17.891 1 39.91 316 LYS B N 1
ATOM 4831 C CA . LYS B 1 316 ? -33.281 -0.338 -18.297 1 39.91 316 LYS B CA 1
ATOM 4832 C C . LYS B 1 316 ? -34.094 -0.949 -17.141 1 39.91 316 LYS B C 1
ATOM 4834 O O . LYS B 1 316 ? -35.312 -0.744 -17.062 1 39.91 316 LYS B O 1
ATOM 4839 N N . GLY B 1 317 ? -33.469 -1.787 -16.344 1 31.25 317 GLY B N 1
ATOM 4840 C CA . GLY B 1 317 ? -34.25 -2.287 -15.219 1 31.25 317 GLY B CA 1
ATOM 4841 C C . GLY B 1 317 ? -34.469 -1.243 -14.141 1 31.25 317 GLY B C 1
ATOM 4842 O O . GLY B 1 317 ? -35.469 -1.31 -13.398 1 31.25 317 GLY B O 1
ATOM 4843 N N . ALA B 1 318 ? -33.625 -0.318 -13.867 1 37.62 318 ALA B N 1
ATOM 4844 C CA . ALA B 1 318 ? -33.938 0.82 -13.008 1 37.62 318 ALA B CA 1
ATOM 4845 C C . ALA B 1 318 ? -35 1.7 -13.633 1 37.62 318 ALA B C 1
ATOM 4847 O O . ALA B 1 318 ? -35.844 2.283 -12.93 1 37.62 318 ALA B O 1
ATOM 4848 N N . GLN B 1 319 ? -34.969 1.813 -14.898 1 34.41 319 GLN B N 1
ATOM 4849 C CA . GLN B 1 319 ? -36.094 2.498 -15.523 1 34.41 319 GLN B CA 1
ATOM 4850 C C . GLN B 1 319 ? -37.375 1.643 -15.477 1 34.41 319 GLN B C 1
ATOM 4852 O O . GLN B 1 319 ? -38.5 2.17 -15.469 1 34.41 319 GLN B O 1
ATOM 4857 N N . ALA B 1 320 ? -37.219 0.351 -15.523 1 40.09 320 ALA B N 1
ATOM 4858 C CA . ALA B 1 320 ? -38.438 -0.436 -15.508 1 40.09 320 ALA B CA 1
ATOM 4859 C C . ALA B 1 320 ? -39.094 -0.444 -14.125 1 40.09 320 ALA B C 1
ATOM 4861 O O . ALA B 1 320 ? -40.312 -0.567 -13.992 1 40.09 320 ALA B O 1
ATOM 4862 N N . ASN B 1 321 ? -38.25 -0.45 -13.086 1 34.22 321 ASN B N 1
ATOM 4863 C CA . ASN B 1 321 ? -38.938 -0.469 -11.797 1 34.22 321 ASN B CA 1
ATOM 4864 C C . ASN B 1 321 ? -39.344 0.935 -11.352 1 34.22 321 ASN B C 1
ATOM 4866 O O . ASN B 1 321 ? -39.875 1.113 -10.266 1 34.22 321 ASN B O 1
ATOM 4870 N N . GLY B 1 322 ? -38.844 1.939 -12.031 1 28.36 322 GLY B N 1
ATOM 4871 C CA . GLY B 1 322 ? -39.344 3.271 -11.727 1 28.36 322 GLY B CA 1
ATOM 4872 C C . GLY B 1 322 ? -40.625 3.592 -12.422 1 28.36 322 GLY B C 1
ATOM 4873 O O . GLY B 1 322 ? -41.062 4.746 -12.438 1 28.36 322 GLY B O 1
ATOM 4874 N N . ARG B 1 323 ? -41.156 2.557 -13.25 1 25.91 323 ARG B N 1
ATOM 4875 C CA . ARG B 1 323 ? -42.562 2.826 -13.523 1 25.91 323 ARG B CA 1
ATOM 4876 C C . ARG B 1 323 ? -43.469 2.293 -12.406 1 25.91 323 ARG B C 1
ATOM 4878 O O . ARG B 1 323 ? -43.219 1.212 -11.875 1 25.91 323 ARG B O 1
#

Nearest PDB structures (foldseek):
  7lb8-assembly1_B  TM=5.499E-01  e=1.265E-01  Escherichia coli K-12
  5tsb-assembly1_A  TM=2.011E-01  e=5.170E+00  Bordetella bronchiseptica RB50
  5jdl-assembly1_A  TM=1.607E-01  e=5.642E+00  Methanocaldococcus jannaschii DSM 2661
  8jez-assembly1_A-2  TM=1.746E-01  e=4.738E+00  Homo sapiens
  8b4o-assembly1_A  TM=1.630E-01  e=7.331E+00  Corynebacterium glutamicum

Secondary structure (DSSP, 8-state):
----HHHHHHHHHHHHHHHHHHHH---HHHHHHHHHHHHHHHHHHHHIIIIIII------HHHHHHHHHHHHHHHHHHS---HHHHHHHHHHHHHHHHHHHHTHHHH--THHHHHHHHHHHHHHHHHHHH-HHHH-GGG-EE-PPPPEETTEE--SHHHHHHHHHHHHHHHHHHHHHHHTSHHHHHHHHHHH-HHHHHHTT--HHHHHHHHHHHHHHHHHHHHHHHHHHHSEE-GGGS-HHHHHHHHHHHHHH-TT-HHHHHHHHHHHHHHHHHTGGGGGGHHHHHHHHHHHHHHH-TT-GGGGTS-THHHHHHHHHHHHHT-/----HHHHHHHHHHHHHHHHHHHH---HHHHHHHHHHHHHHHHHHHHIIIIIII------HHHHHHHHHHHHHHHHHHS---HHHHHHHHHHHHHHHHHHHHTHHHH--THHHHHHHHHHHHHHHHHHHH-HHHH-GGG-EE-PPPPEETTEE--SHHHHHHHHHHHHHHHHHHHHHHHTSHHHHHHHHHHH-HHHHHHTT--HHHHHHHHHHHHHHHHHHHHHHHHHHHSEE-GGGS-HHHHHHHHHHHHHH-TT-HHHHHHHHHHHHHHHHHTGGGGGGHHHHHHHHHHHHHHH-TT-GGGGTS-THHHHHHHHHHHHHT-

Organism: NCBI:txid29354

Foldseek 3Di:
DPPPPVVVVVVVVVLVCLLCVVVPPPDQVVLVLLLQLLLLLLLLLLVLLQCFQQVFDALQLLLLLQQLQLQQQLCCVVVVDALVVSLVVLLVSLQVVLLVLLVVCVVDGDPVSHVVSQVNNVVSLVCLQPPCVRQVHQQGRAQRAAHDDPRRGDDGSSSLSVVSSVVSVVSLVVSVDCCPDPLVVLSNCCNPPVPVCVVVVHDSSVSSSVSSSSSSSSSSSSSSSVNNRVRTDHSVVRHSVVSVLSVLLCQQQFRSDSRSSSVSSSCSSCQLVVQCVVPPCSVVVSVVVSVCSCVVPRGHPVVVVVDPPPVVVVVVVVVVVVD/DPPPPVVVVVVVVVLVCLLCVVVPPPDQVVLVLLLQLLLLLLLLLLVLLQCFQQVFDALQLLLLLQQLQLQQQLCCVVVVDALVVSLVVLLVSLQVVLLVLLVVCVVDGDPVSHVVSQVNNVVSLVCLQPPCVRQVHQQGRAQRAAHDDPRRGDDGSSSLSVVSSVVSVVSLVVSVDCCPDPLVVVSNCCNPPVPVCVVVVHDSSVSSSVSSSSSSSSSSSSSSSVNNNVRTDHSVVRHSVVSVLSVLLCQQQFRSDSRSSSVSSSCSSCQLVVQCVVPPCSVVVSVVVSVCSCVVPRGHPVVVVVDPPPVVVVVVVVVVVVD

Radius of gyration: 25.99 Å; Cα contacts (8 Å, |Δi|>4): 1079; chains: 2; bounding box: 66×79×63 Å

pLDDT: mean 87.1, std 14.21, range [25.91, 98.88]